Protein AF-0000000087409063 (afdb_homodimer)

Sequence (560 aa):
MRREALGTALALSGMVIYGLEPVVIKSNPTSPISFAALSALVASLVLWTAVGWGGGLDEIHENPAGIKPAFLVGFFGTALAYLAYSFGARMSTAINAALITRSEVLWSFLLAWLLLGERITKRLVVYSLVILVGLVLIMVPGHSVELRLGDLLLLLVPLFWQLGHVIAKRLPYSPQTIAALRNTFGFLLLLPLAAASGLEFSGFVIAEGLVIAAGQLVWYGSIKRINLSKATAIITPAPAVAIGVSVLLGETLTLYHVVGFALITAGTLGCSINCNKRNFMRREALGTALALSGMVIYGLEPVVIKSNPTSPISFAALSALVASLVLWTAVGWGGGLDEIHENPAGIKPAFLVGFFGTALAYLAYSFGARMSTAINAALITRSEVLWSFLLAWLLLGERITKRLVVYSLVILVGLVLIMVPGHSVELRLGDLLLLLVPLFWQLGHVIAKRLPYSPQTIAALRNTFGFLLLLPLAAASGLEFSGFVIAEGLVIAAGQLVWYGSIKRINLSKATAIITPAPAVAIGVSVLLGETLTLYHVVGFALITAGTLGCSINCNKRNF

Structure (mmCIF, N/CA/C/O backbone):
data_AF-0000000087409063-model_v1
#
loop_
_entity.id
_entity.type
_entity.pdbx_description
1 polymer 'DMT family transporter'
#
loop_
_atom_site.group_PDB
_atom_site.id
_atom_site.type_symbol
_atom_site.label_atom_id
_atom_site.label_alt_id
_atom_site.label_comp_id
_atom_site.label_asym_id
_atom_site.label_entity_id
_atom_site.label_seq_id
_atom_site.pdbx_PDB_ins_code
_atom_site.Cartn_x
_atom_site.Cartn_y
_atom_site.Cartn_z
_atom_site.occupancy
_atom_site.B_iso_or_equiv
_atom_site.auth_seq_id
_atom_site.auth_comp_id
_atom_site.auth_asym_id
_atom_site.auth_atom_id
_atom_site.pdbx_PDB_model_num
ATOM 1 N N . MET A 1 1 ? -5.094 25.812 26.234 1 58.19 1 MET A N 1
ATOM 2 C CA . MET A 1 1 ? -6.191 25.047 26.828 1 58.19 1 MET A CA 1
ATOM 3 C C . MET A 1 1 ? -7.379 24.969 25.875 1 58.19 1 MET A C 1
ATOM 5 O O . MET A 1 1 ? -7.895 23.891 25.609 1 58.19 1 MET A O 1
ATOM 9 N N . ARG A 1 2 ? -7.758 26.094 25.141 1 79.5 2 ARG A N 1
ATOM 10 C CA . ARG A 1 2 ? -8.922 26.172 24.266 1 79.5 2 ARG A CA 1
ATOM 11 C C . ARG A 1 2 ? -8.672 25.438 22.953 1 79.5 2 ARG A C 1
ATOM 13 O O . ARG A 1 2 ? -9.539 24.719 22.469 1 79.5 2 ARG A O 1
ATOM 20 N N . ARG A 1 3 ? -7.465 25.453 22.578 1 85.94 3 ARG A N 1
ATOM 21 C CA . ARG A 1 3 ? -7.102 24.797 21.328 1 85.94 3 ARG A CA 1
ATOM 22 C C . ARG A 1 3 ? -7.145 23.281 21.453 1 85.94 3 ARG A C 1
ATOM 24 O O . ARG A 1 3 ? -7.652 22.594 20.578 1 85.94 3 ARG A O 1
ATOM 31 N N . GLU A 1 4 ? -6.746 22.797 22.547 1 87.75 4 GLU A N 1
ATOM 32 C CA . GLU A 1 4 ? -6.75 21.359 22.797 1 87.75 4 GLU A CA 1
ATOM 33 C C . GLU A 1 4 ? -8.172 20.828 22.969 1 87.75 4 GLU A C 1
ATOM 35 O O . GLU A 1 4 ? -8.492 19.75 22.484 1 87.75 4 GLU A O 1
ATOM 40 N N . ALA A 1 5 ? -8.953 21.656 23.641 1 90.19 5 ALA A N 1
ATOM 41 C CA . ALA A 1 5 ? -10.344 21.266 23.859 1 90.19 5 ALA A CA 1
ATOM 42 C C . ALA A 1 5 ? -11.102 21.203 22.531 1 90.19 5 ALA A C 1
ATOM 44 O O . ALA A 1 5 ? -11.891 20.281 22.312 1 90.19 5 ALA A O 1
ATOM 45 N N . LEU A 1 6 ? -10.859 22.125 21.719 1 91.81 6 LEU A N 1
ATOM 46 C CA . LEU A 1 6 ? -11.516 22.141 20.422 1 91.81 6 LEU A CA 1
ATOM 47 C C . LEU A 1 6 ? -11.031 20.984 19.547 1 91.81 6 LEU A C 1
ATOM 49 O O . LEU A 1 6 ? -11.828 20.359 18.859 1 91.81 6 LEU A O 1
ATOM 53 N N . GLY A 1 7 ? -9.805 20.719 19.609 1 91.31 7 GLY A N 1
ATOM 54 C CA . GLY A 1 7 ? -9.273 19.562 18.875 1 91.31 7 GLY A CA 1
ATOM 55 C C . GLY A 1 7 ? -9.875 18.25 19.328 1 91.31 7 GLY A C 1
ATOM 56 O O . GLY A 1 7 ? -10.219 17.406 18.5 1 91.31 7 GLY A O 1
ATOM 57 N N . THR A 1 8 ? -10.07 18.188 20.594 1 88.88 8 THR A N 1
ATOM 58 C CA . THR A 1 8 ? -10.656 16.984 21.172 1 88.88 8 THR A CA 1
ATOM 59 C C . THR A 1 8 ? -12.133 16.859 20.781 1 88.88 8 THR A C 1
ATOM 61 O O . THR A 1 8 ? -12.602 15.773 20.438 1 88.88 8 THR A O 1
ATOM 64 N N . ALA A 1 9 ? -12.828 17.969 20.812 1 91.81 9 ALA A N 1
ATOM 65 C CA . ALA A 1 9 ? -14.242 17.984 20.453 1 91.81 9 ALA A CA 1
ATOM 66 C C . ALA A 1 9 ? -14.438 17.594 18.984 1 91.81 9 ALA A C 1
ATOM 68 O O . ALA A 1 9 ? -15.375 16.875 18.641 1 91.81 9 ALA A O 1
ATOM 69 N N . LEU A 1 10 ? -13.617 18.062 18.188 1 92.69 10 LEU A N 1
ATOM 70 C CA . LEU A 1 10 ? -13.672 17.75 16.766 1 92.69 10 LEU A CA 1
ATOM 71 C C . LEU A 1 10 ? -13.383 16.266 16.516 1 92.69 10 LEU A C 1
ATOM 73 O O . LEU A 1 10 ? -14.07 15.617 15.727 1 92.69 10 LEU A O 1
ATOM 77 N N . ALA A 1 11 ? -12.438 15.742 17.234 1 88.69 11 ALA A N 1
ATOM 78 C CA . ALA A 1 11 ? -12.141 14.312 17.125 1 88.69 11 ALA A CA 1
ATOM 79 C C . ALA A 1 11 ? -13.336 13.469 17.562 1 88.69 11 ALA A C 1
ATOM 81 O O . ALA A 1 11 ? -13.672 12.477 16.906 1 88.69 11 ALA A O 1
ATOM 82 N N . LEU A 1 12 ? -14.016 13.906 18.578 1 88.44 12 LEU A N 1
ATOM 83 C CA . LEU A 1 12 ? -15.18 13.188 19.078 1 88.44 12 LEU A CA 1
ATOM 84 C C . LEU A 1 12 ? -16.328 13.234 18.062 1 88.44 12 LEU A C 1
ATOM 86 O O . LEU A 1 12 ? -17.031 12.242 17.875 1 88.44 12 LEU A O 1
ATOM 90 N N . SER A 1 13 ? -16.516 14.352 17.484 1 90.88 13 SER A N 1
ATOM 91 C CA . SER A 1 13 ? -17.531 14.461 16.453 1 90.88 13 SER A CA 1
ATOM 92 C C . SER A 1 13 ? -17.219 13.562 15.266 1 90.88 13 SER A C 1
ATOM 94 O O . SER A 1 13 ? -18.125 13.023 14.625 1 90.88 13 SER A O 1
ATOM 96 N N . GLY A 1 14 ? -15.969 13.43 14.961 1 90.56 14 GLY A N 1
ATOM 97 C CA . GLY A 1 14 ? -15.516 12.555 13.883 1 90.56 14 GLY A CA 1
ATOM 98 C C . GLY A 1 14 ? -15.82 11.094 14.141 1 90.56 14 GLY A C 1
ATOM 99 O O . GLY A 1 14 ? -16 10.32 13.195 1 90.56 14 GLY A O 1
ATOM 100 N N . MET A 1 15 ? -15.969 10.781 15.406 1 86.81 15 MET A N 1
ATOM 101 C CA . MET A 1 15 ? -16.234 9.398 15.781 1 86.81 15 MET A CA 1
ATOM 102 C C . MET A 1 15 ? -17.562 8.922 15.203 1 86.81 15 MET A C 1
ATOM 104 O O . MET A 1 15 ? -17.656 7.809 14.68 1 86.81 15 MET A O 1
ATOM 108 N N . VAL A 1 16 ? -18.547 9.734 15.211 1 87.31 16 VAL A N 1
ATOM 109 C CA . VAL A 1 16 ? -19.859 9.367 14.719 1 87.31 16 VAL A CA 1
ATOM 110 C C . VAL A 1 16 ? -19.859 9.328 13.195 1 87.31 16 VAL A C 1
ATOM 112 O O . VAL A 1 16 ? -20.391 8.391 12.586 1 87.31 16 VAL A O 1
ATOM 115 N N . ILE A 1 17 ? -19.25 10.336 12.609 1 92.19 17 ILE A N 1
ATOM 116 C CA . ILE A 1 17 ? -19.219 10.438 11.156 1 92.19 17 ILE A CA 1
ATOM 117 C C . ILE A 1 17 ? -18.453 9.258 10.57 1 92.19 17 ILE A C 1
ATOM 119 O O . ILE A 1 17 ? -18.953 8.562 9.68 1 92.19 17 ILE A O 1
ATOM 123 N N . TYR A 1 18 ? -17.344 8.938 11.18 1 91.12 18 TYR A N 1
ATOM 124 C CA . TYR A 1 18 ? -16.484 7.875 10.656 1 91.12 18 TYR A CA 1
ATOM 125 C C . TYR A 1 18 ? -17.031 6.504 11.047 1 91.12 18 TYR A C 1
ATOM 127 O O . TYR A 1 18 ? -16.688 5.496 10.422 1 91.12 18 TYR A O 1
ATOM 135 N N . GLY A 1 19 ? -17.828 6.492 12.062 1 91.81 19 GLY A N 1
ATOM 136 C CA . GLY A 1 19 ? -18.5 5.246 12.406 1 91.81 19 GLY A CA 1
ATOM 137 C C . GLY A 1 19 ? -19.484 4.781 11.344 1 91.81 19 GLY A C 1
ATOM 138 O O . GLY A 1 19 ? -19.719 3.584 11.195 1 91.81 19 GLY A O 1
ATOM 139 N N . LEU A 1 20 ? -20.016 5.703 10.578 1 93.19 20 LEU A N 1
ATOM 140 C CA . LEU A 1 20 ? -21.016 5.398 9.547 1 93.19 20 LEU A CA 1
ATOM 141 C C . LEU A 1 20 ? -20.328 4.961 8.25 1 93.19 20 LEU A C 1
ATOM 143 O O . LEU A 1 20 ? -20.953 4.305 7.414 1 93.19 20 LEU A O 1
ATOM 147 N N . GLU A 1 21 ? -19.109 5.285 8.156 1 94.88 21 GLU A N 1
ATOM 148 C CA . GLU A 1 21 ? -18.406 5.164 6.887 1 94.88 21 GLU A CA 1
ATOM 149 C C . GLU A 1 21 ? -18.344 3.709 6.434 1 94.88 21 GLU A C 1
ATOM 151 O O . GLU A 1 21 ? -18.641 3.396 5.281 1 94.88 21 GLU A O 1
ATOM 156 N N . PRO A 1 22 ? -18.031 2.746 7.32 1 95.69 22 PRO A N 1
ATOM 157 C CA . PRO A 1 22 ? -17.953 1.356 6.859 1 95.69 22 PRO A CA 1
ATOM 158 C C . PRO A 1 22 ? -19.312 0.825 6.375 1 95.69 22 PRO A C 1
ATOM 160 O O . PRO A 1 22 ? -19.359 -0.002 5.461 1 95.69 22 PRO A O 1
ATOM 163 N N . VAL A 1 23 ? -20.328 1.291 6.941 1 95.62 23 VAL A N 1
ATOM 164 C CA . VAL A 1 23 ? -21.672 0.849 6.559 1 95.62 23 VAL A CA 1
ATOM 165 C C . VAL A 1 23 ? -22.016 1.396 5.176 1 95.62 23 VAL A C 1
ATOM 167 O O . VAL A 1 23 ? -22.547 0.669 4.332 1 95.62 23 VAL A O 1
ATOM 170 N N . VAL A 1 24 ? -21.734 2.652 4.98 1 96.38 24 VAL A N 1
ATOM 171 C CA . VAL A 1 24 ? -22.016 3.283 3.695 1 96.38 24 V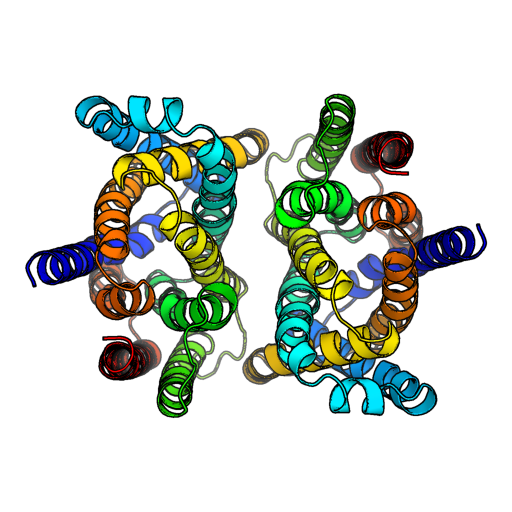AL A CA 1
ATOM 172 C C . VAL A 1 24 ? -21.203 2.598 2.596 1 96.38 24 VAL A C 1
ATOM 174 O O . VAL A 1 24 ? -21.75 2.244 1.547 1 96.38 24 VAL A O 1
ATOM 177 N N . ILE A 1 25 ? -19.953 2.385 2.852 1 96.19 25 ILE A N 1
ATOM 178 C CA . ILE A 1 25 ? -19.047 1.814 1.854 1 96.19 25 ILE A CA 1
ATOM 179 C C . ILE A 1 25 ? -19.484 0.382 1.537 1 96.19 25 ILE A C 1
ATOM 181 O O . ILE A 1 25 ? -19.562 -0.005 0.369 1 96.19 25 ILE A O 1
ATOM 185 N N . LYS A 1 26 ? -19.797 -0.387 2.541 1 95.25 26 LYS A N 1
ATOM 186 C CA . LYS A 1 26 ? -20.219 -1.773 2.357 1 95.25 26 LYS A CA 1
ATOM 187 C C . LYS A 1 26 ? -21.547 -1.852 1.596 1 95.25 26 LYS A C 1
ATOM 189 O O . LYS A 1 26 ? -21.766 -2.795 0.835 1 95.25 26 LYS A O 1
ATOM 194 N N . SER A 1 27 ? -22.391 -0.928 1.712 1 94.94 27 SER A N 1
ATOM 195 C CA . SER A 1 27 ? -23.75 -0.96 1.149 1 94.94 27 SER A CA 1
ATOM 196 C C . SER A 1 27 ? -23.734 -0.613 -0.335 1 94.94 27 SER A C 1
ATOM 198 O O . SER A 1 27 ? -24.734 -0.807 -1.032 1 94.94 27 SER A O 1
ATOM 200 N N . ASN A 1 28 ? -22.578 -0.113 -0.814 1 95.25 28 ASN A N 1
ATOM 201 C CA . ASN A 1 28 ? -22.5 0.273 -2.219 1 95.25 28 ASN A CA 1
ATOM 202 C C . ASN A 1 28 ? -22.547 -0.944 -3.139 1 95.25 28 ASN A C 1
ATOM 204 O O . ASN A 1 28 ? -21.703 -1.837 -3.041 1 95.25 28 ASN A O 1
ATOM 208 N N . PRO A 1 29 ? -23.469 -0.949 -4.055 1 94 29 PRO A N 1
ATOM 209 C CA . PRO A 1 29 ? -23.594 -2.111 -4.938 1 94 29 PRO A CA 1
ATOM 210 C C . PRO A 1 29 ? -22.766 -1.983 -6.215 1 94 29 PRO A C 1
ATOM 212 O O . PRO A 1 29 ? -22.672 -2.941 -6.984 1 94 29 PRO A O 1
ATOM 215 N N . THR A 1 30 ? -22.203 -0.839 -6.438 1 93.75 30 THR A N 1
ATOM 216 C CA . THR A 1 30 ? -21.547 -0.584 -7.715 1 93.75 30 THR A CA 1
ATOM 217 C C . THR A 1 30 ? -20.047 -0.88 -7.625 1 93.75 30 THR A C 1
ATOM 219 O O . THR A 1 30 ? -19.562 -1.329 -6.586 1 93.75 30 THR A O 1
ATOM 222 N N . SER A 1 31 ? -19.312 -0.651 -8.711 1 93.06 31 SER A N 1
ATOM 223 C CA . SER A 1 31 ? -17.875 -0.895 -8.805 1 93.06 31 SER A CA 1
ATOM 224 C C . SER A 1 31 ? -17.109 -0.148 -7.711 1 93.06 31 SER A C 1
ATOM 226 O O . SER A 1 31 ? -17.328 1.049 -7.504 1 93.06 31 SER A O 1
ATOM 228 N N . PRO A 1 32 ? -16.266 -0.886 -7.016 1 94.69 32 PRO A N 1
ATOM 229 C CA . PRO A 1 32 ? -15.453 -0.231 -5.98 1 94.69 32 PRO A CA 1
ATOM 230 C C . PRO A 1 32 ? -14.617 0.923 -6.527 1 94.69 32 PRO A C 1
ATOM 232 O O . PRO A 1 32 ? -14.445 1.942 -5.855 1 94.69 32 PRO A O 1
ATOM 235 N N . ILE A 1 33 ? -14.148 0.792 -7.742 1 94.12 33 ILE A N 1
ATOM 236 C CA . ILE A 1 33 ? -13.312 1.823 -8.344 1 94.12 33 ILE A CA 1
ATOM 237 C C . ILE A 1 33 ? -14.148 3.066 -8.633 1 94.12 33 ILE A C 1
ATOM 239 O O . ILE A 1 33 ? -13.758 4.184 -8.281 1 94.12 33 ILE A O 1
ATOM 243 N N . SER A 1 34 ? -15.289 2.828 -9.234 1 95.12 34 SER A N 1
ATOM 244 C CA . SER A 1 34 ? -16.203 3.934 -9.516 1 95.12 34 SER A CA 1
ATOM 245 C C . SER A 1 34 ? -16.656 4.621 -8.234 1 95.12 34 SER A C 1
ATOM 247 O O . SER A 1 34 ? -16.734 5.852 -8.18 1 95.12 34 SER A O 1
ATOM 249 N N . PHE A 1 35 ? -16.984 3.834 -7.316 1 96.88 35 PHE A N 1
ATOM 250 C CA . PHE A 1 35 ? -17.453 4.348 -6.035 1 96.88 35 PHE A CA 1
ATOM 251 C C . PHE A 1 35 ? -16.391 5.238 -5.391 1 96.88 35 PHE A C 1
ATOM 253 O O . PHE A 1 35 ? -16.703 6.34 -4.926 1 96.88 35 PHE A O 1
ATOM 260 N N . ALA A 1 36 ? -15.148 4.781 -5.352 1 97.31 36 ALA A N 1
ATOM 261 C CA . ALA A 1 36 ? -14.055 5.543 -4.746 1 97.31 36 ALA A CA 1
ATOM 262 C C . ALA A 1 36 ? -13.828 6.855 -5.496 1 97.31 36 ALA A C 1
ATOM 264 O O . ALA A 1 36 ? -13.711 7.914 -4.879 1 97.31 36 ALA A O 1
ATOM 265 N N . ALA A 1 37 ? -13.812 6.801 -6.777 1 97.75 37 ALA A N 1
ATOM 266 C CA . ALA A 1 37 ? -13.555 7.977 -7.602 1 97.75 37 ALA A CA 1
ATOM 267 C C . ALA A 1 37 ? -14.68 9 -7.465 1 97.75 37 ALA A C 1
ATOM 269 O O . ALA A 1 37 ? -14.422 10.18 -7.215 1 97.75 37 ALA A O 1
ATOM 270 N N . LEU A 1 38 ? -15.852 8.523 -7.574 1 98.31 38 LEU A N 1
ATOM 271 C CA . LEU A 1 38 ? -16.984 9.438 -7.582 1 98.31 38 LEU A CA 1
ATOM 272 C C . LEU A 1 38 ? -17.25 10 -6.191 1 98.31 38 LEU A C 1
ATOM 274 O O . LEU A 1 38 ? -17.672 11.148 -6.051 1 98.31 38 LEU A O 1
ATOM 278 N N . SER A 1 39 ? -17.062 9.242 -5.16 1 98.62 39 SER A N 1
ATOM 279 C CA . SER A 1 39 ? -17.188 9.766 -3.803 1 98.62 39 SER A CA 1
ATOM 280 C C . SER A 1 39 ? -16.156 10.867 -3.547 1 98.62 39 SER A C 1
ATOM 282 O O . SER A 1 39 ? -16.453 11.867 -2.893 1 98.62 39 SER A O 1
ATOM 284 N N . ALA A 1 40 ? -14.977 10.609 -4.051 1 98.62 40 ALA A N 1
ATOM 285 C CA . ALA A 1 40 ? -13.93 11.617 -3.92 1 98.62 40 ALA A CA 1
ATOM 286 C C . ALA A 1 40 ? -14.305 12.898 -4.66 1 98.62 40 ALA A C 1
ATOM 288 O O . ALA A 1 40 ? -14.016 14.008 -4.188 1 98.62 40 ALA A O 1
ATOM 289 N N . LEU A 1 41 ? -14.891 12.727 -5.762 1 98.56 41 LEU A N 1
ATOM 290 C CA . LEU A 1 41 ? -15.359 13.891 -6.516 1 98.56 41 LEU A CA 1
ATOM 291 C C . LEU A 1 41 ? -16.391 14.672 -5.719 1 98.56 41 LEU A C 1
ATOM 293 O O . LEU A 1 41 ? -16.312 15.898 -5.613 1 98.56 41 LEU A O 1
ATOM 297 N N . VAL A 1 42 ? -17.375 13.969 -5.215 1 98.56 42 VAL A N 1
ATOM 298 C CA . VAL A 1 42 ? -18.422 14.609 -4.43 1 98.56 42 VAL A CA 1
ATOM 299 C C . VAL A 1 42 ? -17.812 15.328 -3.232 1 98.56 42 VAL A C 1
ATOM 301 O O . VAL A 1 42 ? -18.125 16.484 -2.961 1 98.56 42 VAL A O 1
ATOM 304 N N . ALA A 1 43 ? -16.938 14.641 -2.529 1 98.62 43 ALA A N 1
ATOM 305 C CA . ALA A 1 43 ? -16.266 15.258 -1.389 1 98.62 43 ALA A CA 1
ATOM 306 C C . ALA A 1 43 ? -15.492 16.516 -1.812 1 98.62 43 ALA A C 1
ATOM 308 O O . ALA A 1 43 ? -15.57 17.547 -1.146 1 98.62 43 ALA A O 1
ATOM 309 N N . SER A 1 44 ? -14.758 16.375 -2.895 1 98.56 44 SER A N 1
ATOM 310 C CA . SER A 1 44 ? -13.977 17.5 -3.41 1 98.56 44 SER A CA 1
ATOM 311 C C . SER A 1 44 ? -14.867 18.703 -3.707 1 98.56 44 SER A C 1
ATOM 313 O O . SER A 1 44 ? -14.555 19.828 -3.312 1 98.56 44 SER A O 1
ATOM 315 N N . LEU A 1 45 ? -15.953 18.484 -4.363 1 98.06 45 LEU A N 1
ATOM 316 C CA . LEU A 1 45 ? -16.859 19.578 -4.723 1 98.06 45 LEU A CA 1
ATOM 317 C C . LEU A 1 45 ? -17.422 20.25 -3.475 1 98.06 45 LEU A C 1
ATOM 319 O O . LEU A 1 45 ? -17.453 21.484 -3.4 1 98.06 45 LEU A O 1
ATOM 323 N N . VAL A 1 46 ? -17.828 19.516 -2.516 1 97.88 46 VAL A N 1
ATOM 324 C CA . VAL A 1 46 ? -18.359 20.047 -1.27 1 97.88 46 VAL A CA 1
ATOM 325 C C . VAL A 1 46 ? -17.281 20.859 -0.552 1 97.88 46 VAL A C 1
ATOM 327 O O . VAL A 1 46 ? -17.531 21.969 -0.08 1 97.88 46 VAL A O 1
ATOM 330 N N . LEU A 1 47 ? -16.109 20.359 -0.505 1 98 47 LEU A N 1
ATOM 331 C CA . LEU A 1 47 ? -15.023 20.969 0.261 1 98 47 LEU A CA 1
ATOM 332 C C . LEU A 1 47 ? -14.516 22.234 -0.426 1 98 47 LEU A C 1
ATOM 334 O O . LEU A 1 47 ? -14.078 23.172 0.24 1 98 47 LEU A O 1
ATOM 338 N N . TRP A 1 48 ? -14.555 22.219 -1.767 1 97.25 48 TRP A N 1
ATOM 339 C CA . TRP A 1 48 ? -14.133 23.422 -2.469 1 97.25 48 TRP A CA 1
ATOM 340 C C . TRP A 1 48 ? -15.102 24.562 -2.215 1 97.25 48 TRP A C 1
ATOM 342 O O . TRP A 1 48 ? -14.719 25.734 -2.26 1 97.25 48 TRP A O 1
ATOM 352 N N . THR A 1 49 ? -16.344 24.266 -1.944 1 95.56 49 THR A N 1
ATOM 353 C CA . THR A 1 49 ? -17.266 25.312 -1.508 1 95.56 49 THR A CA 1
ATOM 354 C C . THR A 1 49 ? -16.828 25.906 -0.171 1 95.56 49 THR A C 1
ATOM 356 O O . THR A 1 49 ? -16.875 27.125 0.028 1 95.56 49 THR A O 1
ATOM 359 N N . ALA A 1 50 ? -16.359 25.062 0.676 1 93.5 50 ALA A N 1
ATOM 360 C CA . ALA A 1 50 ? -15.867 25.516 1.972 1 93.5 50 ALA A CA 1
ATOM 361 C C . ALA A 1 50 ? -14.594 26.344 1.81 1 93.5 50 ALA A C 1
ATOM 363 O O . ALA A 1 50 ? -14.375 27.312 2.541 1 93.5 50 ALA A O 1
ATOM 364 N N . VAL A 1 51 ? -13.734 25.953 0.898 1 95.06 51 VAL A N 1
ATOM 365 C CA . VAL A 1 51 ? -12.5 26.672 0.623 1 95.06 51 VAL A CA 1
ATOM 366 C C . VAL A 1 51 ? -12.82 28.078 0.106 1 95.06 51 VAL A C 1
ATOM 368 O O . VAL A 1 51 ? -12.156 29.047 0.48 1 95.06 51 VAL A O 1
ATOM 371 N N . GLY A 1 52 ? -13.742 28.172 -0.813 1 91.12 52 GLY A N 1
ATOM 372 C CA . GLY A 1 52 ? -14.141 29.453 -1.361 1 91.12 52 GLY A CA 1
ATOM 373 C C . GLY A 1 52 ? -14.625 30.438 -0.304 1 91.12 52 GLY A C 1
ATOM 374 O O . GLY A 1 52 ? -14.336 31.625 -0.376 1 91.12 52 GLY A O 1
ATOM 375 N N . TRP A 1 53 ? -15.281 29.938 0.679 1 87.75 53 TRP A N 1
ATOM 376 C CA . TRP A 1 53 ? -15.828 30.781 1.734 1 87.75 53 TRP A CA 1
ATOM 377 C C . TRP A 1 53 ? -14.758 31.141 2.756 1 87.75 53 TRP A C 1
ATOM 379 O O . TRP A 1 53 ? -14.867 32.188 3.434 1 87.75 53 TRP A O 1
ATOM 389 N N . GLY A 1 54 ? -13.656 30.391 2.838 1 84.88 54 GLY A N 1
ATOM 390 C CA . GLY A 1 54 ? -12.68 30.562 3.902 1 84.88 54 GLY A CA 1
ATOM 391 C C . GLY A 1 54 ? -11.367 31.141 3.42 1 84.88 54 GLY A C 1
ATOM 392 O O . GLY A 1 54 ? -10.406 31.234 4.184 1 84.88 54 GLY A O 1
ATOM 393 N N . GLY A 1 55 ? -11.242 31.484 2.146 1 81.56 55 GLY A N 1
ATOM 394 C CA . GLY A 1 55 ? -10.023 32.094 1.633 1 81.56 55 GLY A CA 1
ATOM 395 C C . GLY A 1 55 ? -8.945 31.062 1.309 1 81.56 55 GLY A C 1
ATOM 396 O O . GLY A 1 55 ? -7.762 31.406 1.251 1 81.56 55 GLY A O 1
ATOM 397 N N . GLY A 1 56 ? -9.344 29.859 1.225 1 84.81 56 GLY A N 1
ATOM 398 C CA . GLY A 1 56 ? -8.383 28.781 0.996 1 84.81 56 GLY A CA 1
ATOM 399 C C . GLY A 1 56 ? -7.633 28.922 -0.317 1 84.81 56 GLY A C 1
ATOM 400 O O . GLY A 1 56 ? -6.496 28.469 -0.443 1 84.81 56 GLY A O 1
ATOM 401 N N . LEU A 1 57 ? -8.18 29.609 -1.3 1 88.81 57 LEU A N 1
ATOM 402 C CA . LEU A 1 57 ? -7.531 29.828 -2.59 1 88.81 57 LEU A CA 1
ATOM 403 C C . LEU A 1 57 ? -6.289 30.688 -2.438 1 88.81 57 LEU A C 1
ATOM 405 O O . LEU A 1 57 ? -5.289 30.484 -3.123 1 88.81 57 LEU A O 1
ATOM 409 N N . ASP A 1 58 ? -6.34 31.578 -1.535 1 92.44 58 ASP A N 1
ATOM 410 C CA . ASP A 1 58 ? -5.199 32.438 -1.257 1 92.44 58 ASP A CA 1
ATOM 411 C C . ASP A 1 58 ? -4.047 31.656 -0.634 1 92.44 58 ASP A C 1
ATOM 413 O O . ASP A 1 58 ? -2.879 31.922 -0.91 1 92.44 58 ASP A O 1
ATOM 417 N N . GLU A 1 59 ? -4.445 30.672 0.157 1 94.12 59 GLU A N 1
ATOM 418 C CA . GLU A 1 59 ? -3.42 29.859 0.792 1 94.12 59 GLU A CA 1
ATOM 419 C C . GLU A 1 59 ? -2.572 29.125 -0.249 1 94.12 59 GLU A C 1
ATOM 421 O O . GLU A 1 59 ? -1.348 29.062 -0.121 1 94.12 59 GLU A O 1
ATOM 426 N N . ILE A 1 60 ? -3.217 28.656 -1.251 1 93.88 60 ILE A N 1
ATOM 427 C CA . ILE A 1 60 ? -2.547 27.891 -2.297 1 93.88 60 ILE A CA 1
ATOM 428 C C . ILE A 1 60 ? -1.646 28.812 -3.115 1 93.88 60 ILE A C 1
ATOM 430 O O . ILE A 1 60 ? -0.514 28.453 -3.443 1 93.88 60 ILE A O 1
ATOM 434 N N . HIS A 1 61 ? -2.137 29.969 -3.408 1 94.31 61 HIS A N 1
ATOM 435 C CA . HIS A 1 61 ? -1.377 30.938 -4.18 1 94.31 61 HIS A CA 1
ATOM 436 C C . HIS A 1 61 ? -0.147 31.422 -3.41 1 94.31 61 HIS A C 1
ATOM 438 O O . HIS A 1 61 ? 0.913 31.625 -4 1 94.31 61 HIS A O 1
ATOM 444 N N . GLU A 1 62 ? -0.31 31.609 -2.137 1 95.19 62 GLU A N 1
ATOM 445 C CA . GLU A 1 62 ? 0.759 32.125 -1.289 1 95.19 62 GLU A CA 1
ATOM 446 C C . GLU A 1 62 ? 1.803 31.062 -0.995 1 95.19 62 GLU A C 1
ATOM 448 O O . GLU A 1 62 ? 2.969 31.375 -0.745 1 95.19 62 GLU A O 1
ATOM 453 N N . ASN A 1 63 ? 1.377 29.828 -0.986 1 96 63 ASN A N 1
ATOM 454 C CA . ASN A 1 63 ? 2.281 28.719 -0.677 1 96 63 ASN A CA 1
ATOM 455 C C . ASN A 1 63 ? 2.164 27.594 -1.701 1 96 63 ASN A C 1
ATOM 457 O O . ASN A 1 63 ? 1.832 26.469 -1.351 1 96 63 ASN A O 1
ATOM 461 N N . PRO A 1 64 ? 2.553 27.844 -2.918 1 93.69 64 PRO A N 1
ATOM 462 C CA . PRO A 1 64 ? 2.375 26.859 -3.979 1 93.69 64 PRO A CA 1
ATOM 463 C C . PRO A 1 64 ? 3.23 25.609 -3.77 1 93.69 64 PRO A C 1
ATOM 465 O O . PRO A 1 64 ? 2.947 24.562 -4.348 1 93.69 64 PRO A O 1
ATOM 468 N N . ALA A 1 65 ? 4.242 25.719 -2.891 1 90.44 65 ALA A N 1
ATOM 469 C CA . ALA A 1 65 ? 5.117 24.578 -2.625 1 90.44 65 ALA A CA 1
ATOM 470 C C . ALA A 1 65 ? 4.359 23.469 -1.907 1 90.44 65 ALA A C 1
ATOM 472 O O . ALA A 1 65 ? 4.785 22.312 -1.918 1 90.44 65 ALA A O 1
ATOM 473 N N . GLY A 1 66 ? 3.199 23.797 -1.311 1 93.25 66 GLY A N 1
ATOM 474 C CA . GLY A 1 66 ? 2.4 22.828 -0.579 1 93.25 66 GLY A CA 1
ATOM 475 C C . GLY A 1 66 ? 1.614 21.891 -1.484 1 93.25 66 GLY A C 1
ATOM 476 O O . GLY A 1 66 ? 1.108 20.859 -1.035 1 93.25 66 GLY A O 1
ATOM 477 N N . ILE A 1 67 ? 1.61 22.156 -2.764 1 92.5 67 ILE A N 1
ATOM 478 C CA . ILE A 1 67 ? 0.771 21.406 -3.689 1 92.5 67 ILE A CA 1
ATOM 479 C C . ILE A 1 67 ? 1.334 20 -3.869 1 92.5 67 ILE A C 1
ATOM 481 O O . ILE A 1 67 ? 0.579 19.031 -3.939 1 92.5 67 ILE A O 1
ATOM 485 N N . LYS A 1 68 ? 2.631 19.906 -3.867 1 87.94 68 LYS A N 1
ATOM 486 C CA . LYS A 1 68 ? 3.25 18.609 -4.07 1 87.94 68 LYS A CA 1
ATOM 487 C C . LYS A 1 68 ? 2.965 17.672 -2.898 1 87.94 68 LYS A C 1
ATOM 489 O O . LYS A 1 68 ? 2.477 16.562 -3.088 1 87.94 68 LYS A O 1
ATOM 494 N N . PRO A 1 69 ? 3.213 18.156 -1.696 1 90.88 69 PRO A N 1
ATOM 495 C CA . PRO A 1 69 ? 2.828 17.297 -0.576 1 90.88 69 PRO A CA 1
ATOM 496 C C . PRO A 1 69 ? 1.323 17.047 -0.511 1 90.88 69 PRO A C 1
ATOM 498 O O . PRO A 1 69 ? 0.887 15.977 -0.074 1 90.88 69 PRO A O 1
ATOM 501 N N . ALA A 1 70 ? 0.569 17.984 -0.951 1 95.25 70 ALA A N 1
ATOM 502 C CA . ALA A 1 70 ? -0.879 17.812 -0.979 1 95.25 70 ALA A CA 1
ATOM 503 C C . ALA A 1 70 ? -1.271 16.703 -1.958 1 95.25 70 ALA A C 1
ATOM 505 O O . ALA A 1 70 ? -2.221 15.953 -1.713 1 95.25 70 ALA A O 1
ATOM 506 N N . PHE A 1 71 ? -0.583 16.609 -3.049 1 93.19 71 PHE A N 1
ATOM 507 C CA . PHE A 1 71 ? -0.784 15.516 -4 1 93.19 71 PHE A CA 1
ATOM 508 C C . PHE A 1 71 ? -0.551 14.164 -3.338 1 93.19 71 PHE A C 1
ATOM 510 O O . PHE A 1 71 ? -1.324 13.227 -3.543 1 93.19 71 PHE A O 1
ATOM 517 N N . LEU A 1 72 ? 0.477 14.102 -2.516 1 91.62 72 LEU A N 1
ATOM 518 C CA . LEU A 1 72 ? 0.792 12.859 -1.822 1 91.62 72 LEU A CA 1
ATOM 519 C C . LEU A 1 72 ? -0.286 12.516 -0.799 1 91.62 72 LEU A C 1
ATOM 521 O O . LEU A 1 72 ? -0.578 11.344 -0.566 1 91.62 72 LEU A O 1
ATOM 525 N N . VAL A 1 73 ? -0.846 13.555 -0.207 1 95.44 73 VAL A N 1
ATOM 526 C CA . VAL A 1 73 ? -1.957 13.328 0.711 1 95.44 73 VAL A CA 1
ATOM 527 C C . VAL A 1 73 ? -3.123 12.688 -0.038 1 95.44 73 VAL A C 1
ATOM 529 O O . VAL A 1 73 ? -3.758 11.758 0.467 1 95.44 73 VAL A O 1
ATOM 532 N N . GLY A 1 74 ? -3.385 13.211 -1.236 1 97.44 74 GLY A N 1
ATOM 533 C CA . GLY A 1 74 ? -4.445 12.641 -2.055 1 97.44 74 GLY A CA 1
ATOM 534 C C . GLY A 1 74 ? -4.121 11.25 -2.566 1 97.44 74 GLY A C 1
ATOM 535 O O . GLY A 1 74 ? -5 10.391 -2.633 1 97.44 74 GLY A O 1
ATOM 536 N N . PHE A 1 75 ? -2.924 11.031 -2.912 1 94.81 75 PHE A N 1
ATOM 537 C CA . PHE A 1 75 ? -2.479 9.742 -3.432 1 94.81 75 PHE A CA 1
ATOM 538 C C . PHE A 1 75 ? -2.639 8.648 -2.383 1 94.81 75 PHE A C 1
ATOM 540 O O . PHE A 1 75 ? -3.256 7.617 -2.646 1 94.81 75 PHE A O 1
ATOM 547 N N . PHE A 1 76 ? -2.121 8.891 -1.162 1 94.75 76 PHE A N 1
ATOM 548 C CA . PHE A 1 76 ? -2.197 7.891 -0.1 1 94.75 76 PHE A CA 1
ATOM 549 C C . PHE A 1 76 ? -3.572 7.906 0.557 1 94.75 76 PHE A C 1
ATOM 551 O O . PHE A 1 76 ? -4.246 6.875 0.621 1 94.75 76 PHE A O 1
ATOM 558 N N . GLY A 1 77 ? -4.023 9.086 0.902 1 96.81 77 GLY A N 1
ATOM 559 C CA . GLY A 1 77 ? -5.168 9.227 1.788 1 96.81 77 GLY A CA 1
ATOM 560 C C . GLY A 1 77 ? -6.496 9.031 1.082 1 96.81 77 GLY A C 1
ATOM 561 O O . GLY A 1 77 ? -7.512 8.75 1.725 1 96.81 77 GLY A O 1
ATOM 562 N N . THR A 1 78 ? -6.484 9.242 -0.178 1 98 78 THR A N 1
ATOM 563 C CA . THR A 1 78 ? -7.746 9.078 -0.898 1 98 78 THR A CA 1
ATOM 564 C C . THR A 1 78 ? -7.625 7.992 -1.963 1 98 78 THR A C 1
ATOM 566 O O . THR A 1 78 ? -8.203 6.914 -1.825 1 98 78 THR A O 1
ATOM 569 N N . ALA A 1 79 ? -6.746 8.141 -2.875 1 96.69 79 ALA A N 1
ATOM 570 C CA . ALA A 1 79 ? -6.695 7.203 -3.992 1 96.69 79 ALA A CA 1
ATOM 571 C C . ALA A 1 79 ? -6.441 5.777 -3.502 1 96.69 79 ALA A C 1
ATOM 573 O O . ALA A 1 79 ? -7.277 4.891 -3.693 1 96.69 79 ALA A O 1
ATOM 574 N N . LEU A 1 80 ? -5.371 5.555 -2.83 1 96.25 80 LEU A N 1
ATOM 575 C CA . LEU A 1 80 ? -5.027 4.207 -2.385 1 96.25 80 LEU A CA 1
ATOM 576 C C . LEU A 1 80 ? -5.938 3.766 -1.244 1 96.25 80 LEU A C 1
ATOM 578 O O . LEU A 1 80 ? -6.406 2.625 -1.225 1 96.25 80 LEU A O 1
ATOM 582 N N . ALA A 1 81 ? -6.199 4.629 -0.34 1 97.38 81 ALA A N 1
ATOM 583 C CA . ALA A 1 81 ? -6.977 4.27 0.844 1 97.38 81 ALA A CA 1
ATOM 584 C C . ALA A 1 81 ? -8.398 3.869 0.465 1 97.38 81 ALA A C 1
ATOM 586 O O . ALA A 1 81 ? -8.891 2.824 0.895 1 97.38 81 ALA A O 1
ATOM 587 N N . TYR A 1 82 ? -9 4.66 -0.356 1 96.56 82 TYR A N 1
ATOM 588 C CA . TYR A 1 82 ? -10.414 4.387 -0.614 1 96.56 82 TYR A CA 1
ATOM 589 C C . TYR A 1 82 ? -10.57 3.281 -1.652 1 96.56 82 TYR A C 1
ATOM 591 O O . TYR A 1 82 ? -11.594 2.596 -1.687 1 96.56 82 TYR A O 1
ATOM 599 N N . LEU A 1 83 ? -9.586 3.137 -2.498 1 95.31 83 LEU A N 1
ATOM 600 C CA . LEU A 1 83 ? -9.594 1.942 -3.336 1 95.31 83 LEU A CA 1
ATOM 601 C C . LEU A 1 83 ? -9.523 0.68 -2.484 1 95.31 83 LEU A C 1
ATOM 603 O O . LEU A 1 83 ? -10.336 -0.236 -2.658 1 95.31 83 LEU A O 1
ATOM 607 N N . ALA A 1 84 ? -8.609 0.608 -1.557 1 96.19 84 ALA A N 1
ATOM 608 C CA . ALA A 1 84 ? -8.469 -0.532 -0.654 1 96.19 84 ALA A CA 1
ATOM 609 C C . ALA A 1 84 ? -9.719 -0.707 0.207 1 96.19 84 ALA A C 1
ATOM 611 O O . ALA A 1 84 ? -10.188 -1.829 0.413 1 96.19 84 ALA A O 1
ATOM 612 N N . TYR A 1 85 ? -10.234 0.379 0.677 1 97.06 85 TYR A N 1
ATOM 613 C CA . TYR A 1 85 ? -11.406 0.341 1.55 1 97.06 85 TYR A CA 1
ATOM 614 C C . TYR A 1 85 ? -12.617 -0.214 0.813 1 97.06 85 TYR A C 1
ATOM 616 O O . TYR A 1 85 ? -13.328 -1.071 1.338 1 97.06 85 TYR A O 1
ATOM 624 N N . SER A 1 86 ? -12.812 0.296 -0.405 1 96.62 86 SER A N 1
ATOM 625 C CA . SER A 1 86 ? -13.984 -0.104 -1.182 1 96.62 86 SER A CA 1
ATOM 626 C C . SER A 1 86 ? -13.914 -1.579 -1.563 1 96.62 86 SER A C 1
ATOM 628 O O . SER A 1 86 ? -14.898 -2.311 -1.417 1 96.62 86 SER A O 1
ATOM 630 N N . PHE A 1 87 ? -12.781 -2.025 -1.999 1 94.56 87 PHE A N 1
ATOM 631 C CA . PHE A 1 87 ? -12.625 -3.439 -2.314 1 94.56 87 PHE A CA 1
ATOM 632 C C . PHE A 1 87 ? -12.68 -4.285 -1.048 1 94.56 87 PHE A C 1
ATOM 634 O O . PHE A 1 87 ? -13.328 -5.332 -1.023 1 94.56 87 PHE A O 1
ATOM 641 N N . GLY A 1 88 ? -11.977 -3.857 -0.038 1 95.31 88 GLY A N 1
ATOM 642 C CA . GLY A 1 88 ? -11.922 -4.598 1.213 1 95.31 88 GLY A CA 1
ATOM 643 C C . GLY A 1 88 ? -13.281 -4.766 1.861 1 95.31 88 GLY A C 1
ATOM 644 O O . GLY A 1 88 ? -13.641 -5.863 2.291 1 95.31 88 GLY A O 1
ATOM 645 N N . ALA A 1 89 ? -14.023 -3.695 1.933 1 93.5 89 ALA A N 1
ATOM 646 C CA . ALA A 1 89 ? -15.352 -3.742 2.539 1 93.5 89 ALA A CA 1
ATOM 647 C C . ALA A 1 89 ? -16.281 -4.648 1.742 1 93.5 89 ALA A C 1
ATOM 649 O O . ALA A 1 89 ? -17.109 -5.355 2.318 1 93.5 89 ALA A O 1
ATOM 650 N N . ARG A 1 90 ? -16.141 -4.602 0.423 1 92 90 ARG A N 1
ATOM 651 C CA . ARG A 1 90 ? -16.953 -5.457 -0.432 1 92 90 ARG A CA 1
ATOM 652 C C . ARG A 1 90 ? -16.688 -6.93 -0.151 1 92 90 ARG A C 1
ATOM 654 O O . ARG A 1 90 ? -17.594 -7.754 -0.19 1 92 90 ARG A O 1
ATOM 661 N N . MET A 1 91 ? -15.484 -7.254 0.161 1 92.44 91 MET A N 1
ATOM 662 C CA . MET A 1 91 ? -15.062 -8.641 0.325 1 92.44 91 MET A CA 1
ATOM 663 C C . MET A 1 91 ? -15.094 -9.047 1.794 1 92.44 91 MET A C 1
ATOM 665 O O . MET A 1 91 ? -14.625 -10.133 2.152 1 92.44 91 MET A O 1
ATOM 669 N N . SER A 1 92 ? -15.594 -8.211 2.641 1 92.88 92 SER A N 1
ATOM 670 C CA . SER A 1 92 ? -15.695 -8.445 4.078 1 92.88 92 SER A CA 1
ATOM 671 C C . SER A 1 92 ? -17.047 -8.016 4.617 1 92.88 92 SER A C 1
ATOM 673 O O . SER A 1 92 ? -18.078 -8.164 3.936 1 92.88 92 SER A O 1
ATOM 675 N N . THR A 1 93 ? -17.172 -7.77 5.875 1 91.25 93 THR A N 1
ATOM 676 C CA . THR A 1 93 ? -18.375 -7.238 6.496 1 91.25 93 THR A CA 1
ATOM 677 C C . THR A 1 93 ? -18.141 -5.816 7.004 1 91.25 93 THR A C 1
ATOM 679 O O . THR A 1 93 ? -17 -5.383 7.141 1 91.25 93 THR A O 1
ATOM 682 N N . ALA A 1 94 ? -19.219 -5.121 7.129 1 93.38 94 ALA A N 1
ATOM 683 C CA . ALA A 1 94 ? -19.109 -3.766 7.664 1 93.38 94 ALA A CA 1
ATOM 684 C C . ALA A 1 94 ? -18.531 -3.783 9.07 1 93.38 94 ALA A C 1
ATOM 686 O O . ALA A 1 94 ? -17.75 -2.898 9.438 1 93.38 94 ALA A O 1
ATOM 687 N N . ILE A 1 95 ? -18.875 -4.707 9.836 1 92.31 95 ILE A N 1
ATOM 688 C CA . ILE A 1 95 ? -18.375 -4.836 11.195 1 92.31 95 ILE A CA 1
ATOM 689 C C . ILE A 1 95 ? -16.859 -5.078 11.172 1 92.31 95 ILE A C 1
ATOM 691 O O . ILE A 1 95 ? -16.109 -4.398 11.867 1 92.31 95 ILE A O 1
ATOM 695 N N . ASN A 1 96 ? -16.391 -5.984 10.336 1 91.94 96 ASN A N 1
ATOM 696 C CA . ASN A 1 96 ? -14.961 -6.227 10.203 1 91.94 96 ASN A CA 1
ATOM 697 C C . ASN A 1 96 ? -14.227 -4.98 9.711 1 91.94 96 ASN A C 1
ATOM 699 O O . ASN A 1 96 ? -13.148 -4.66 10.203 1 91.94 96 ASN A O 1
ATOM 703 N N . ALA A 1 97 ? -14.852 -4.336 8.734 1 94.12 97 ALA A N 1
ATOM 704 C CA . ALA A 1 97 ? -14.234 -3.129 8.188 1 94.12 97 ALA A CA 1
ATOM 705 C C . ALA A 1 97 ? -14.039 -2.074 9.273 1 94.12 97 ALA A C 1
ATOM 707 O O . ALA A 1 97 ? -12.969 -1.474 9.383 1 94.12 97 ALA A O 1
ATOM 708 N N . ALA A 1 98 ? -15.07 -1.908 10.07 1 93.94 98 ALA A N 1
ATOM 709 C CA . ALA A 1 98 ? -15.031 -0.915 11.141 1 93.94 98 ALA A CA 1
ATOM 710 C C . ALA A 1 98 ? -13.961 -1.262 12.18 1 93.94 98 ALA A C 1
ATOM 712 O O . ALA A 1 98 ? -13.258 -0.378 12.672 1 93.94 98 ALA A O 1
ATOM 713 N N . LEU A 1 99 ? -13.797 -2.479 12.469 1 92.25 99 LEU A N 1
ATOM 714 C CA . LEU A 1 99 ? -12.898 -2.912 13.531 1 92.25 99 LEU A CA 1
ATOM 715 C C . LEU A 1 99 ? -11.461 -2.975 13.039 1 92.25 99 LEU A C 1
ATOM 717 O O . LEU A 1 99 ? -10.547 -2.51 13.719 1 92.25 99 LEU A O 1
ATOM 721 N N . ILE A 1 100 ? -11.219 -3.492 11.859 1 92.06 100 ILE A N 1
ATOM 722 C CA . ILE A 1 100 ? -9.867 -3.68 11.328 1 92.06 100 ILE A CA 1
ATOM 723 C C . ILE A 1 100 ? -9.234 -2.318 11.047 1 92.06 100 ILE A C 1
ATOM 725 O O . ILE A 1 100 ? -8.031 -2.131 11.273 1 92.06 100 ILE A O 1
ATOM 729 N N . THR A 1 101 ? -10 -1.371 10.594 1 93.88 101 THR A N 1
ATOM 730 C CA . THR A 1 101 ? -9.453 -0.065 10.258 1 93.88 101 THR A CA 1
ATOM 731 C C . THR A 1 101 ? -9.031 0.688 11.516 1 93.88 101 THR A C 1
ATOM 733 O O . THR A 1 101 ? -8.305 1.685 11.438 1 93.88 101 THR A O 1
ATOM 736 N N . ARG A 1 102 ? -9.344 0.174 12.625 1 90.25 102 ARG A N 1
ATOM 737 C CA . ARG A 1 102 ? -8.891 0.789 13.867 1 90.25 102 ARG A CA 1
ATOM 738 C C . ARG A 1 102 ? -7.422 0.461 14.133 1 90.25 102 ARG A C 1
ATOM 740 O O . ARG A 1 102 ? -6.805 1.037 15.031 1 90.25 102 ARG A O 1
ATOM 747 N N . SER A 1 103 ? -6.891 -0.39 13.32 1 90.12 103 SER A N 1
ATOM 748 C CA . SER A 1 103 ? -5.441 -0.579 13.367 1 90.12 103 SER A CA 1
ATOM 749 C C . SER A 1 103 ? -4.707 0.725 13.086 1 90.12 103 SER A C 1
ATOM 751 O O . SER A 1 103 ? -3.482 0.797 13.227 1 90.12 103 SER A O 1
ATOM 753 N N . GLU A 1 104 ? -5.477 1.705 12.766 1 89.81 104 GLU A N 1
ATOM 754 C CA . GLU A 1 104 ? -4.957 3.041 12.492 1 89.81 104 GLU A CA 1
ATOM 755 C C . GLU A 1 104 ? -4.07 3.529 13.633 1 89.81 104 GLU A C 1
ATOM 757 O O . GLU A 1 104 ? -3.076 4.223 13.406 1 89.81 104 GLU A O 1
ATOM 762 N N . VAL A 1 105 ? -4.402 3.213 14.781 1 85.25 105 VAL A N 1
ATOM 763 C CA . VAL A 1 105 ? -3.664 3.684 15.945 1 85.25 105 VAL A CA 1
ATOM 764 C C . VAL A 1 105 ? -2.254 3.094 15.938 1 85.25 105 VAL A C 1
ATOM 766 O O . VAL A 1 105 ? -1.287 3.775 16.281 1 85.25 105 VAL A O 1
ATOM 769 N N . LEU A 1 106 ? -2.141 1.881 15.531 1 86.62 106 LEU A N 1
ATOM 770 C CA . LEU A 1 106 ? -0.832 1.244 15.445 1 86.62 106 LEU A CA 1
ATOM 771 C C . LEU A 1 106 ? 0.034 1.927 14.391 1 86.62 106 LEU A C 1
ATOM 773 O O . LEU A 1 106 ? 1.216 2.191 14.625 1 86.62 106 LEU A O 1
ATOM 777 N N . TRP A 1 107 ? -0.617 2.236 13.281 1 88.12 107 TRP A N 1
ATOM 778 C CA . TRP A 1 107 ? 0.104 2.91 12.211 1 88.12 107 TRP A CA 1
ATOM 779 C C . TRP A 1 107 ? 0.494 4.324 12.617 1 88.12 107 TRP A C 1
ATOM 781 O O . TRP A 1 107 ? 1.573 4.805 12.266 1 88.12 107 TRP A O 1
ATOM 791 N N . SER A 1 108 ? -0.423 4.973 13.289 1 83.62 108 SER A N 1
ATOM 792 C CA . SER A 1 108 ? -0.123 6.328 13.742 1 83.62 108 SER A CA 1
ATOM 793 C C . SER A 1 108 ? 1.077 6.344 14.688 1 83.62 108 SER A C 1
ATOM 795 O O . SER A 1 108 ? 1.947 7.211 14.578 1 83.62 108 SER A O 1
ATOM 797 N N . PHE A 1 109 ? 1.192 5.383 15.531 1 79.06 109 PHE A N 1
ATOM 798 C CA . PHE A 1 109 ? 2.326 5.289 16.453 1 79.06 109 PHE A CA 1
ATOM 799 C C . PHE A 1 109 ? 3.613 4.996 15.688 1 79.06 109 PHE A C 1
ATOM 801 O O . PHE A 1 109 ? 4.645 5.621 15.938 1 79.06 109 PHE A O 1
ATOM 808 N N . LEU A 1 110 ? 3.49 4.094 14.781 1 80.5 110 LEU A N 1
ATOM 809 C CA . LEU A 1 110 ? 4.668 3.686 14.023 1 80.5 110 LEU A CA 1
ATOM 810 C C . LEU A 1 110 ? 5.195 4.84 13.18 1 80.5 110 LEU A C 1
ATOM 812 O O . LEU A 1 110 ? 6.391 5.137 13.203 1 80.5 110 LEU A O 1
ATOM 816 N N . LEU A 1 111 ? 4.332 5.512 12.492 1 80.69 111 LEU A N 1
ATOM 817 C CA . LEU A 1 111 ? 4.738 6.57 11.586 1 80.69 111 LEU A CA 1
ATOM 818 C C . LEU A 1 111 ? 5.145 7.824 12.352 1 80.69 111 LEU A C 1
ATOM 820 O O . LEU A 1 111 ? 6.035 8.562 11.922 1 80.69 111 LEU A O 1
ATOM 824 N N . ALA A 1 112 ? 4.469 8.023 13.492 1 72.81 112 ALA A N 1
ATOM 825 C CA . ALA A 1 112 ? 4.883 9.141 14.336 1 72.81 112 ALA A CA 1
ATOM 826 C C . ALA A 1 112 ? 6.285 8.922 14.891 1 72.81 112 ALA A C 1
ATOM 828 O O . ALA A 1 112 ? 7.086 9.859 14.969 1 72.81 112 ALA A O 1
ATOM 829 N N . TRP A 1 113 ? 6.523 7.73 15.219 1 74 113 TRP A N 1
ATOM 830 C CA . TRP A 1 113 ? 7.859 7.371 15.688 1 74 113 TRP A CA 1
ATOM 831 C C . TRP A 1 113 ? 8.891 7.523 14.57 1 74 113 TRP A C 1
ATOM 833 O O . TRP A 1 113 ? 9.969 8.078 14.789 1 74 113 TRP A O 1
ATOM 843 N N . LEU A 1 114 ? 8.547 7.172 13.406 1 74.06 114 LEU A N 1
ATOM 844 C CA . LEU A 1 114 ? 9.469 7.129 12.281 1 74.06 114 LEU A CA 1
ATOM 845 C C . LEU A 1 114 ? 9.688 8.523 11.711 1 74.06 114 LEU A C 1
ATOM 847 O O . LEU A 1 114 ? 10.82 8.891 11.367 1 74.06 114 LEU A O 1
ATOM 851 N N . LEU A 1 115 ? 8.633 9.266 11.641 1 71.38 115 LEU A N 1
ATOM 852 C CA . LEU A 1 115 ? 8.695 10.484 10.836 1 71.38 115 LEU A CA 1
ATOM 853 C C . LEU A 1 115 ? 8.617 11.727 11.711 1 71.38 115 LEU A C 1
ATOM 855 O O . LEU A 1 115 ? 9.023 12.812 11.297 1 71.38 115 LEU A O 1
ATOM 859 N N . LEU A 1 116 ? 8.047 11.508 12.922 1 63.62 116 LEU A N 1
ATOM 860 C CA . LEU A 1 116 ? 7.863 12.688 13.758 1 63.62 116 LEU A CA 1
ATOM 861 C C . LEU A 1 116 ? 8.758 12.633 14.984 1 63.62 116 LEU A C 1
ATOM 863 O O . LEU A 1 116 ? 8.781 13.578 15.781 1 63.62 116 LEU A O 1
ATOM 867 N N . GLY A 1 117 ? 9.531 11.539 15.125 1 72.12 117 GLY A N 1
ATOM 868 C CA . GLY A 1 117 ? 10.492 11.414 16.203 1 72.12 117 GLY A CA 1
ATOM 869 C C . GLY A 1 117 ? 9.836 11.141 17.547 1 72.12 117 GLY A C 1
ATOM 870 O O . GLY A 1 117 ? 10.445 11.367 18.594 1 72.12 117 GLY A O 1
ATOM 871 N N . GLU A 1 118 ? 8.633 10.75 17.484 1 67.94 118 GLU A N 1
ATOM 872 C CA . GLU A 1 118 ? 7.961 10.414 18.734 1 67.94 118 GLU A CA 1
ATOM 873 C C . GLU A 1 118 ? 8.531 9.133 19.344 1 67.94 118 GLU A C 1
ATOM 875 O O . GLU A 1 118 ? 8.984 8.242 18.625 1 67.94 118 GLU A O 1
ATOM 880 N N . ARG A 1 119 ? 8.742 9.023 20.672 1 72.75 119 ARG A N 1
ATOM 881 C CA . ARG A 1 119 ? 9.352 7.879 21.328 1 72.75 119 ARG A CA 1
ATOM 882 C C . ARG A 1 119 ? 8.336 6.762 21.547 1 72.75 119 ARG A C 1
ATOM 884 O O . ARG A 1 119 ? 7.18 7.02 21.875 1 72.75 119 ARG A O 1
ATOM 891 N N . ILE A 1 120 ? 8.766 5.555 21.219 1 73.69 120 ILE A N 1
ATOM 892 C CA . ILE A 1 120 ? 7.961 4.375 21.516 1 73.69 120 ILE A CA 1
ATOM 893 C C . ILE A 1 120 ? 8.336 3.832 22.906 1 73.69 120 ILE A C 1
ATOM 895 O O . ILE A 1 120 ? 9.461 3.383 23.109 1 73.69 120 ILE A O 1
ATOM 899 N N . THR A 1 121 ? 7.43 3.93 23.891 1 77.94 121 THR A N 1
ATOM 900 C CA . THR A 1 121 ? 7.645 3.434 25.25 1 77.94 121 THR A CA 1
ATOM 901 C C . THR A 1 121 ? 7.238 1.968 25.359 1 77.94 121 THR A C 1
ATOM 903 O O . THR A 1 121 ? 6.527 1.448 24.5 1 77.94 121 THR A O 1
ATOM 906 N N . LYS A 1 122 ? 7.742 1.303 26.375 1 82.31 122 LYS A N 1
ATOM 907 C CA . LYS A 1 122 ? 7.363 -0.081 26.641 1 82.31 122 LYS A CA 1
ATOM 908 C C . LYS A 1 122 ? 5.852 -0.214 26.812 1 82.31 122 LYS A C 1
ATOM 910 O O . LYS A 1 122 ? 5.258 -1.202 26.375 1 82.31 122 LYS A O 1
ATOM 915 N N . ARG A 1 123 ? 5.297 0.71 27.469 1 83.94 123 ARG A N 1
ATOM 916 C CA . ARG A 1 123 ? 3.85 0.71 27.672 1 83.94 123 ARG A CA 1
ATOM 917 C C . ARG A 1 123 ? 3.111 0.756 26.344 1 83.94 123 ARG A C 1
ATOM 919 O O . ARG A 1 123 ? 2.107 0.066 26.156 1 83.94 123 ARG A O 1
ATOM 926 N N . LEU A 1 124 ? 3.652 1.533 25.422 1 79.31 124 LEU A N 1
ATOM 927 C CA . LEU A 1 124 ? 3.035 1.648 24.094 1 79.31 124 LEU A CA 1
ATOM 928 C C . LEU A 1 124 ? 3.086 0.317 23.359 1 79.31 124 LEU A C 1
ATOM 930 O O . LEU A 1 124 ? 2.139 -0.044 22.656 1 79.31 124 LEU A O 1
ATOM 934 N N . VAL A 1 125 ? 4.156 -0.334 23.625 1 80.62 125 VAL A N 1
ATOM 935 C CA . VAL A 1 125 ? 4.312 -1.636 22.984 1 80.62 125 VAL A CA 1
ATOM 936 C C . VAL A 1 125 ? 3.264 -2.607 23.516 1 80.62 125 VAL A C 1
ATOM 938 O O . VAL A 1 125 ? 2.65 -3.357 22.766 1 80.62 125 VAL A O 1
ATOM 941 N N . VAL A 1 126 ? 3.1 -2.607 24.781 1 87.06 126 VAL A N 1
ATOM 942 C CA . VAL A 1 126 ? 2.139 -3.502 25.406 1 87.06 126 VAL A CA 1
ATOM 943 C C . VAL A 1 126 ? 0.731 -3.191 24.906 1 87.06 126 VAL A C 1
ATOM 945 O O . VAL A 1 126 ? -0.017 -4.102 24.547 1 87.06 126 VAL A O 1
ATOM 948 N N . TYR A 1 127 ? 0.381 -1.994 24.891 1 85.69 127 TYR A N 1
ATOM 949 C CA . TYR A 1 127 ? -0.945 -1.607 24.422 1 85.69 127 TYR A CA 1
ATOM 950 C C . TYR A 1 127 ? -1.125 -1.948 22.938 1 85.69 127 TYR A C 1
ATOM 952 O O . TYR A 1 127 ? -2.213 -2.342 22.516 1 85.69 127 TYR A O 1
ATOM 960 N N . SER A 1 128 ? -0.055 -1.804 22.203 1 83.31 128 SER A N 1
ATOM 961 C CA . SER A 1 128 ? -0.097 -2.164 20.781 1 83.31 128 SER A CA 1
ATOM 962 C C . SER A 1 128 ? -0.351 -3.656 20.609 1 83.31 128 SER A C 1
ATOM 964 O O . SER A 1 128 ? -1.072 -4.059 19.688 1 83.31 128 SER A O 1
ATOM 966 N N . LEU A 1 129 ? 0.243 -4.418 21.453 1 86 129 LEU A N 1
ATOM 967 C CA . LEU A 1 129 ? 0.038 -5.859 21.391 1 86 129 LEU A CA 1
ATOM 968 C C . LEU A 1 129 ? -1.413 -6.219 21.703 1 86 129 LEU A C 1
ATOM 970 O O . LEU A 1 129 ? -1.974 -7.133 21.094 1 86 129 LEU A O 1
ATOM 974 N N . VAL A 1 130 ? -1.97 -5.57 22.625 1 89.88 130 VAL A N 1
ATOM 975 C CA . VAL A 1 130 ? -3.373 -5.785 22.969 1 89.88 130 VAL A CA 1
ATOM 976 C C . VAL A 1 130 ? -4.246 -5.48 21.75 1 89.88 130 VAL A C 1
ATOM 978 O O . VAL A 1 130 ? -5.172 -6.234 21.438 1 89.88 130 VAL A O 1
ATOM 981 N N . ILE A 1 131 ? -3.963 -4.438 21.062 1 87.38 131 ILE A N 1
ATOM 982 C CA . ILE A 1 131 ? -4.691 -4.055 19.859 1 87.38 131 ILE A CA 1
ATOM 983 C C . ILE A 1 131 ? -4.504 -5.121 18.781 1 87.38 131 ILE A C 1
ATOM 985 O O . ILE A 1 131 ? -5.469 -5.516 18.109 1 87.38 131 ILE A O 1
ATOM 989 N N . LEU A 1 132 ? -3.318 -5.605 18.672 1 85.56 132 LEU A N 1
ATOM 990 C CA . LEU A 1 132 ? -3.006 -6.617 17.656 1 85.56 132 LEU A CA 1
ATOM 991 C C . LEU A 1 132 ? -3.777 -7.902 17.922 1 85.56 132 LEU A C 1
ATOM 993 O O . LEU A 1 132 ? -4.266 -8.547 17 1 85.56 132 LEU A O 1
ATOM 997 N N . VAL A 1 133 ? -3.82 -8.32 19.125 1 87.25 133 VAL A N 1
ATOM 998 C CA . VAL A 1 133 ? -4.574 -9.516 19.484 1 87.25 133 VAL A CA 1
ATOM 999 C C . VAL A 1 133 ? -6.043 -9.336 19.125 1 87.25 133 VAL A C 1
ATOM 1001 O O . VAL A 1 133 ? -6.676 -10.25 18.594 1 87.25 133 VAL A O 1
ATOM 1004 N N . GLY A 1 134 ? -6.566 -8.203 19.438 1 89.19 134 GLY A N 1
ATOM 1005 C CA . GLY A 1 134 ? -7.934 -7.91 19.047 1 89.19 134 GLY A CA 1
ATOM 1006 C C . GLY A 1 134 ? -8.156 -7.988 17.547 1 89.19 134 GLY A C 1
ATOM 1007 O O . GLY A 1 134 ? -9.148 -8.555 17.094 1 89.19 134 GLY A O 1
ATOM 1008 N N . LEU A 1 135 ? -7.262 -7.48 16.828 1 86.38 135 LEU A N 1
ATOM 1009 C CA . LEU A 1 135 ? -7.348 -7.492 15.375 1 86.38 135 LEU A CA 1
ATOM 1010 C C . LEU A 1 135 ? -7.293 -8.922 14.844 1 86.38 135 LEU A C 1
ATOM 1012 O O . LEU A 1 135 ? -8.055 -9.281 13.938 1 86.38 135 LEU A O 1
ATOM 1016 N N . VAL A 1 136 ? -6.406 -9.711 15.352 1 82.5 136 VAL A N 1
ATOM 1017 C CA . VAL A 1 136 ? -6.266 -11.094 14.922 1 82.5 136 VAL A CA 1
ATOM 1018 C C . VAL A 1 136 ? -7.559 -11.859 15.211 1 82.5 136 VAL A C 1
ATOM 1020 O O . VAL A 1 136 ? -8.016 -12.656 14.391 1 82.5 136 VAL A O 1
ATOM 1023 N N . LEU A 1 137 ? -8.117 -11.625 16.344 1 84.12 137 LEU A N 1
ATOM 1024 C CA . LEU A 1 137 ? -9.359 -12.289 16.719 1 84.12 137 LEU A CA 1
ATOM 1025 C C . LEU A 1 137 ? -10.469 -11.961 15.719 1 84.12 137 LEU A C 1
ATOM 1027 O O . LEU A 1 137 ? -11.312 -12.805 15.414 1 84.12 137 LEU A O 1
ATOM 1031 N N . ILE A 1 138 ? -10.492 -10.805 15.281 1 85.25 138 ILE A N 1
ATOM 1032 C CA . ILE A 1 138 ? -11.523 -10.344 14.352 1 85.25 138 ILE A CA 1
ATOM 1033 C C . ILE A 1 138 ? -11.273 -10.938 12.969 1 85.25 138 ILE A C 1
ATOM 1035 O O . ILE A 1 138 ? -12.219 -11.328 12.273 1 85.25 138 ILE A O 1
ATOM 1039 N N . MET A 1 139 ? -10.039 -11.008 12.547 1 82.94 139 MET A N 1
ATOM 1040 C CA . MET A 1 139 ? -9.68 -11.398 11.188 1 82.94 139 MET A CA 1
ATOM 1041 C C . MET A 1 139 ? -9.656 -12.922 11.047 1 82.94 139 MET A C 1
ATOM 1043 O O . MET A 1 139 ? -9.758 -13.445 9.938 1 82.94 139 MET A O 1
ATOM 1047 N N . VAL A 1 140 ? -9.367 -13.656 12.055 1 76.88 140 VAL A N 1
ATOM 1048 C CA . VAL A 1 140 ? -9.328 -15.109 12.031 1 76.88 140 VAL A CA 1
ATOM 1049 C C . VAL A 1 140 ? -10.289 -15.672 13.078 1 76.88 140 VAL A C 1
ATOM 1051 O O . VAL A 1 140 ? -9.859 -16.156 14.125 1 76.88 140 VAL A O 1
ATOM 1054 N N . PRO A 1 141 ? -11.633 -15.562 12.703 1 65.19 141 PRO A N 1
ATOM 1055 C CA . PRO A 1 141 ? -12.586 -16.062 13.695 1 65.19 141 PRO A CA 1
ATOM 1056 C C . PRO A 1 141 ? -12.539 -17.594 13.836 1 65.19 141 PRO A C 1
ATOM 1058 O O . PRO A 1 141 ? -12.578 -18.312 12.836 1 65.19 141 PRO A O 1
ATOM 1061 N N . GLY A 1 142 ? -12.469 -18.016 15.055 1 61.66 142 GLY A N 1
ATOM 1062 C CA . GLY A 1 142 ? -12.531 -19.375 15.57 1 61.66 142 GLY A CA 1
ATOM 1063 C C . GLY A 1 142 ? -11.945 -20.406 14.617 1 61.66 142 GLY A C 1
ATOM 1064 O O . GLY A 1 142 ? -10.719 -20.5 14.477 1 61.66 142 GLY A O 1
ATOM 1065 N N . HIS A 1 143 ? -12.945 -21.047 13.719 1 53.34 143 HIS A N 1
ATOM 1066 C CA . HIS A 1 143 ? -12.594 -22.281 13.023 1 53.34 143 HIS A CA 1
ATOM 1067 C C . HIS A 1 143 ? -12.008 -22 11.648 1 53.34 143 HIS A C 1
ATOM 1069 O O . HIS A 1 143 ? -11.484 -22.891 10.992 1 53.34 143 HIS A O 1
ATOM 1075 N N . SER A 1 144 ? -12.391 -20.781 11.086 1 58.34 144 SER A N 1
ATOM 1076 C CA . SER A 1 144 ? -11.867 -20.625 9.734 1 58.34 144 SER A CA 1
ATOM 1077 C C . SER A 1 144 ? -10.523 -19.906 9.734 1 58.34 144 SER A C 1
ATOM 1079 O O . SER A 1 144 ? -10.367 -18.875 10.375 1 58.34 144 SER A O 1
ATOM 1081 N N . VAL A 1 145 ? -9.508 -20.656 9.531 1 56.59 145 VAL A N 1
ATOM 1082 C CA . VAL A 1 145 ? -8.109 -20.234 9.523 1 56.59 145 VAL A CA 1
ATOM 1083 C C . VAL A 1 145 ? -7.82 -19.422 8.266 1 56.59 145 VAL A C 1
ATOM 1085 O O . VAL A 1 145 ? -6.66 -19.141 7.957 1 56.59 145 VAL A O 1
ATOM 1088 N N . GLU A 1 146 ? -8.938 -18.953 7.578 1 65.25 146 GLU A N 1
ATOM 1089 C CA . GLU A 1 146 ? -8.516 -18.359 6.309 1 65.25 146 GLU A CA 1
ATOM 1090 C C . GLU A 1 146 ? -8.578 -16.844 6.352 1 65.25 146 GLU A C 1
ATOM 1092 O O . GLU A 1 146 ? -9.633 -16.266 6.633 1 65.25 146 GLU A O 1
ATOM 1097 N N . LEU A 1 147 ? -7.422 -16.266 6.469 1 71.5 147 LEU A N 1
ATOM 1098 C CA . LEU A 1 147 ? -7.34 -14.82 6.242 1 71.5 147 LEU A CA 1
ATOM 1099 C C . LEU A 1 147 ? -7.828 -14.461 4.844 1 71.5 147 LEU A C 1
ATOM 1101 O O . LEU A 1 147 ? -7.332 -15.008 3.852 1 71.5 147 LEU A O 1
ATOM 1105 N N . ARG A 1 148 ? -8.914 -13.57 4.871 1 84.06 148 ARG A N 1
ATOM 1106 C CA . ARG A 1 148 ? -9.539 -13.195 3.609 1 84.06 148 ARG A CA 1
ATOM 1107 C C . ARG A 1 148 ? -8.875 -11.945 3.025 1 84.06 148 ARG A C 1
ATOM 1109 O O . ARG A 1 148 ? -8.484 -11.039 3.764 1 84.06 148 ARG A O 1
ATOM 1116 N N . LEU A 1 149 ? -8.672 -11.914 1.767 1 88 149 LEU A N 1
ATOM 1117 C CA . LEU A 1 149 ? -8.07 -10.805 1.046 1 88 149 LEU A CA 1
ATOM 1118 C C . LEU A 1 149 ? -8.75 -9.484 1.408 1 88 149 LEU A C 1
ATOM 1120 O O . LEU A 1 149 ? -8.086 -8.453 1.528 1 88 149 LEU A O 1
ATOM 1124 N N . GLY A 1 150 ? -10.031 -9.539 1.609 1 92.06 150 GLY A N 1
ATOM 1125 C CA . GLY A 1 150 ? -10.758 -8.344 1.999 1 92.06 150 GLY A CA 1
ATOM 1126 C C . GLY A 1 150 ? -10.25 -7.734 3.295 1 92.06 150 GLY A C 1
ATOM 1127 O O . GLY A 1 150 ? -10.055 -6.523 3.383 1 92.06 150 GLY A O 1
ATOM 1128 N N . ASP A 1 151 ? -9.969 -8.547 4.254 1 91.06 151 ASP A N 1
ATOM 1129 C CA . ASP A 1 151 ? -9.492 -8.086 5.555 1 91.06 151 ASP A CA 1
ATOM 1130 C C . ASP A 1 151 ? -8.07 -7.547 5.453 1 91.06 151 ASP A C 1
ATOM 1132 O O . ASP A 1 151 ? -7.711 -6.586 6.141 1 91.06 151 ASP A O 1
ATOM 1136 N N . LEU A 1 152 ? -7.289 -8.109 4.613 1 90.69 152 LEU A N 1
ATOM 1137 C CA . LEU A 1 152 ? -5.934 -7.613 4.406 1 90.69 152 LEU A CA 1
ATOM 1138 C C . LEU A 1 152 ? -5.953 -6.242 3.74 1 90.69 152 LEU A C 1
ATOM 1140 O O . LEU A 1 152 ? -5.148 -5.371 4.078 1 90.69 152 LEU A O 1
ATOM 1144 N N . LEU A 1 153 ? -6.797 -6.082 2.766 1 94.12 153 LEU A N 1
ATOM 1145 C CA . LEU A 1 153 ? -6.969 -4.773 2.139 1 94.12 153 LEU A CA 1
ATOM 1146 C C . LEU A 1 153 ? -7.406 -3.734 3.162 1 94.12 153 LEU A C 1
ATOM 1148 O O . LEU A 1 153 ? -6.918 -2.602 3.15 1 94.12 153 LEU A O 1
ATOM 1152 N N . LEU A 1 154 ? -8.289 -4.148 4.07 1 94.75 154 LEU A N 1
ATOM 1153 C CA . LEU A 1 154 ? -8.781 -3.246 5.105 1 94.75 154 LEU A CA 1
ATOM 1154 C C . LEU A 1 154 ? -7.664 -2.867 6.07 1 94.75 154 LEU A C 1
ATOM 1156 O O . LEU A 1 154 ? -7.664 -1.766 6.625 1 94.75 154 LEU A O 1
ATOM 1160 N N . LEU A 1 155 ? -6.703 -3.75 6.234 1 91.44 155 LEU A N 1
ATOM 1161 C CA . LEU A 1 155 ? -5.551 -3.461 7.086 1 91.44 155 LEU A CA 1
ATOM 1162 C C . LEU A 1 155 ? -4.656 -2.404 6.445 1 91.44 155 LEU A C 1
ATOM 1164 O O . LEU A 1 155 ? -3.957 -1.668 7.148 1 91.44 155 LEU A O 1
ATOM 1168 N N . LEU A 1 156 ? -4.691 -2.275 5.102 1 93.31 156 LEU A N 1
ATOM 1169 C CA . LEU A 1 156 ? -3.867 -1.313 4.379 1 93.31 156 LEU A CA 1
ATOM 1170 C C . LEU A 1 156 ? -4.484 0.08 4.43 1 93.31 156 LEU A C 1
ATOM 1172 O O . LEU A 1 156 ? -3.779 1.082 4.289 1 93.31 156 LEU A O 1
ATOM 1176 N N . VAL A 1 157 ? -5.742 0.173 4.641 1 96.25 157 VAL A N 1
ATOM 1177 C CA . VAL A 1 157 ? -6.477 1.435 4.594 1 96.25 157 VAL A CA 1
ATOM 1178 C C . VAL A 1 157 ? -5.891 2.41 5.609 1 96.25 157 VAL A C 1
ATOM 1180 O O . VAL A 1 157 ? -5.438 3.5 5.246 1 96.25 157 VAL A O 1
ATOM 1183 N N . PRO A 1 158 ? -5.805 2 6.871 1 95.12 158 PRO A N 1
ATOM 1184 C CA . PRO A 1 158 ? -5.277 2.955 7.852 1 95.12 158 PRO A CA 1
ATOM 1185 C C . PRO A 1 158 ? -3.799 3.266 7.637 1 95.12 158 PRO A C 1
ATOM 1187 O O . PRO A 1 158 ? -3.334 4.352 7.996 1 95.12 158 PRO A O 1
ATOM 1190 N N . LEU A 1 159 ? -3.057 2.365 7.082 1 92.5 159 LEU A N 1
ATOM 1191 C CA . LEU A 1 159 ? -1.681 2.682 6.715 1 92.5 159 LEU A CA 1
ATOM 1192 C C . LEU A 1 159 ? -1.635 3.844 5.727 1 92.5 159 LEU A C 1
ATOM 1194 O O . LEU A 1 159 ? -0.882 4.801 5.922 1 92.5 159 LEU A O 1
ATOM 1198 N N . PHE A 1 160 ? -2.416 3.75 4.672 1 95.88 160 PHE A N 1
ATOM 1199 C CA . PHE A 1 160 ? -2.457 4.797 3.656 1 95.88 160 PHE A CA 1
ATOM 1200 C C . PHE A 1 160 ? -2.973 6.102 4.246 1 95.88 160 PHE A C 1
ATOM 1202 O O . PHE A 1 160 ? -2.432 7.172 3.961 1 95.88 160 PHE A O 1
ATOM 1209 N N . TRP A 1 161 ? -3.982 6 5.113 1 95.25 161 TRP A N 1
ATOM 1210 C CA . TRP A 1 161 ? -4.484 7.191 5.789 1 95.25 161 TRP A CA 1
ATOM 1211 C C . TRP A 1 161 ? -3.383 7.871 6.594 1 95.25 161 TRP A C 1
ATOM 1213 O O . TRP A 1 161 ? -3.168 9.078 6.473 1 95.25 161 TRP A O 1
ATOM 1223 N N . GLN A 1 162 ? -2.73 7.113 7.352 1 91.88 162 GLN A N 1
ATOM 1224 C CA . GLN A 1 162 ? -1.751 7.691 8.266 1 91.88 162 GLN A CA 1
ATOM 1225 C C . GLN A 1 162 ? -0.557 8.258 7.508 1 91.88 162 GLN A C 1
ATOM 1227 O O . GLN A 1 162 ? 0.031 9.258 7.922 1 91.88 162 GLN A O 1
ATOM 1232 N N . LEU A 1 163 ? -0.159 7.645 6.418 1 90 163 LEU A N 1
ATOM 1233 C CA . LEU A 1 163 ? 0.875 8.227 5.57 1 90 163 LEU A CA 1
ATOM 1234 C C . LEU A 1 163 ? 0.452 9.602 5.062 1 90 163 LEU A C 1
ATOM 1236 O O . LEU A 1 163 ? 1.251 10.539 5.062 1 90 163 LEU A O 1
ATOM 1240 N N . GLY A 1 164 ? -0.799 9.688 4.723 1 92.81 164 GLY A N 1
ATOM 1241 C CA . GLY A 1 164 ? -1.333 10.977 4.309 1 92.81 164 GLY A CA 1
ATOM 1242 C C . GLY A 1 164 ? -1.416 11.984 5.445 1 92.81 164 GLY A C 1
ATOM 1243 O O . GLY A 1 164 ? -1.113 13.164 5.262 1 92.81 164 GLY A O 1
ATOM 1244 N N . HIS A 1 165 ? -1.774 11.508 6.613 1 92.06 165 HIS A N 1
ATOM 1245 C CA . HIS A 1 165 ? -1.99 12.391 7.75 1 92.06 165 HIS A CA 1
ATOM 1246 C C . HIS A 1 165 ? -0.676 12.992 8.234 1 92.06 165 HIS A C 1
ATOM 1248 O O . HIS A 1 165 ? -0.635 14.156 8.641 1 92.06 165 HIS A O 1
ATOM 1254 N N . VAL A 1 166 ? 0.387 12.234 8.227 1 86.12 166 VAL A N 1
ATOM 1255 C CA . VAL A 1 166 ? 1.675 12.758 8.664 1 86.12 166 VAL A CA 1
ATOM 1256 C C . VAL A 1 166 ? 2.123 13.883 7.734 1 86.12 166 VAL A C 1
ATOM 1258 O O . VAL A 1 166 ? 2.695 14.875 8.188 1 86.12 166 VAL A O 1
ATOM 1261 N N . ILE A 1 167 ? 1.818 13.758 6.461 1 87.81 167 ILE A N 1
ATOM 1262 C CA . ILE A 1 167 ? 2.158 14.789 5.488 1 87.81 167 ILE A CA 1
ATOM 1263 C C . ILE A 1 167 ? 1.222 15.984 5.656 1 87.81 167 ILE A C 1
ATOM 1265 O O . ILE A 1 167 ? 1.666 17.141 5.652 1 87.81 167 ILE A O 1
ATOM 1269 N N . ALA A 1 168 ? -0.037 15.727 5.859 1 91.81 168 ALA A N 1
ATOM 1270 C CA . ALA A 1 168 ? -1.057 16.766 5.992 1 91.81 168 ALA A CA 1
ATOM 1271 C C . ALA A 1 168 ? -0.77 17.672 7.188 1 91.81 168 ALA A C 1
ATOM 1273 O O . ALA A 1 168 ? -1.006 18.875 7.133 1 91.81 168 ALA A O 1
ATOM 1274 N N . LYS A 1 169 ? -0.279 17.047 8.164 1 87.19 169 LYS A N 1
ATOM 1275 C CA . LYS A 1 169 ? 0.004 17.781 9.391 1 87.19 169 LYS A CA 1
ATOM 1276 C C . LYS A 1 169 ? 1.062 18.859 9.148 1 87.19 169 LYS A C 1
ATOM 1278 O O . LYS A 1 169 ? 1.108 19.859 9.859 1 87.19 169 LYS A O 1
ATOM 1283 N N . ARG A 1 170 ? 1.86 18.797 8.141 1 86.69 170 ARG A N 1
ATOM 1284 C CA . ARG A 1 170 ? 2.965 19.719 7.891 1 86.69 170 ARG A CA 1
ATOM 1285 C C . ARG A 1 170 ? 2.604 20.719 6.809 1 86.69 170 ARG A C 1
ATOM 1287 O O . ARG A 1 170 ? 3.387 21.625 6.512 1 86.69 170 ARG A O 1
ATOM 1294 N N . LEU A 1 171 ? 1.465 20.578 6.27 1 93.12 171 LEU A N 1
ATOM 1295 C CA . LEU A 1 171 ? 1.064 21.484 5.195 1 93.12 171 LEU A CA 1
ATOM 1296 C C . LEU A 1 171 ? 0.65 22.844 5.754 1 93.12 171 LEU A C 1
ATOM 1298 O O . LEU A 1 171 ? -0.012 22.922 6.789 1 93.12 171 LEU A O 1
ATOM 1302 N N . PRO A 1 172 ? 1.104 23.875 5.082 1 94.5 172 PRO A N 1
ATOM 1303 C CA . PRO A 1 172 ? 0.738 25.219 5.523 1 94.5 172 PRO A CA 1
ATOM 1304 C C . PRO A 1 172 ? -0.653 25.641 5.055 1 94.5 172 PRO A C 1
ATOM 1306 O O . PRO A 1 172 ? -0.846 26.781 4.621 1 94.5 172 PRO A O 1
ATOM 1309 N N . TYR A 1 173 ? -1.633 24.75 5 1 96.12 173 TYR A N 1
ATOM 1310 C CA . TYR A 1 173 ? -2.986 25.016 4.52 1 96.12 173 TYR A CA 1
ATOM 1311 C C . TYR A 1 173 ? -4.008 24.797 5.629 1 96.12 173 TYR A C 1
ATOM 1313 O O . TYR A 1 173 ? -3.74 24.078 6.598 1 96.12 173 TYR A O 1
ATOM 1321 N N . SER A 1 174 ? -5.047 25.422 5.547 1 95.81 174 SER A N 1
ATOM 1322 C CA . SER A 1 174 ? -6.176 25.203 6.441 1 95.81 174 SER A CA 1
ATOM 1323 C C . SER A 1 174 ? -6.766 23.797 6.254 1 95.81 174 SER A C 1
ATOM 1325 O O . SER A 1 174 ? -6.52 23.156 5.234 1 95.81 174 SER A O 1
ATOM 1327 N N . PRO A 1 175 ? -7.566 23.328 7.223 1 95.69 175 PRO A N 1
ATOM 1328 C CA . PRO A 1 175 ? -8.18 22 7.141 1 95.69 175 PRO A CA 1
ATOM 1329 C C . PRO A 1 175 ? -9.039 21.812 5.891 1 95.69 175 PRO A C 1
ATOM 1331 O O . PRO A 1 175 ? -8.961 20.781 5.227 1 95.69 175 PRO A O 1
ATOM 1334 N N . GLN A 1 176 ? -9.797 22.812 5.578 1 96.56 176 GLN A N 1
ATOM 1335 C CA . GLN A 1 176 ? -10.672 22.688 4.418 1 96.56 176 GLN A CA 1
ATOM 1336 C C . GLN A 1 176 ? -9.859 22.625 3.125 1 96.56 176 GLN A C 1
ATOM 1338 O O . GLN A 1 176 ? -10.219 21.891 2.199 1 96.56 176 GLN A O 1
ATOM 1343 N N . THR A 1 177 ? -8.766 23.375 3.062 1 97.69 177 THR A N 1
ATOM 1344 C CA . THR A 1 177 ? -7.914 23.375 1.879 1 97.69 177 THR A CA 1
ATOM 1345 C C . THR A 1 177 ? -7.203 22.031 1.731 1 97.69 177 THR A C 1
ATOM 1347 O O . THR A 1 177 ? -7.117 21.484 0.629 1 97.69 177 THR A O 1
ATOM 1350 N N . ILE A 1 178 ? -6.734 21.484 2.807 1 97.69 178 ILE A N 1
ATOM 1351 C CA . ILE A 1 178 ? -6.086 20.172 2.791 1 97.69 178 ILE A CA 1
ATOM 1352 C C . ILE A 1 178 ? -7.074 19.125 2.305 1 97.69 178 ILE A C 1
ATOM 1354 O O . ILE A 1 178 ? -6.762 18.328 1.411 1 97.69 178 ILE A O 1
ATOM 1358 N N . ALA A 1 179 ? -8.258 19.172 2.859 1 98.19 179 ALA A N 1
ATOM 1359 C CA . ALA A 1 179 ? -9.273 18.188 2.527 1 98.19 179 ALA A CA 1
ATOM 1360 C C . ALA A 1 179 ? -9.695 18.297 1.062 1 98.19 179 ALA A C 1
ATOM 1362 O O . ALA A 1 179 ? -9.859 17.281 0.379 1 98.19 179 ALA A O 1
ATOM 1363 N N . ALA A 1 180 ? -9.844 19.5 0.592 1 98.31 180 ALA A N 1
ATOM 1364 C CA . ALA A 1 180 ? -10.258 19.734 -0.79 1 98.31 180 ALA A CA 1
ATOM 1365 C C . ALA A 1 180 ? -9.203 19.234 -1.771 1 98.31 180 ALA A C 1
ATOM 1367 O O . ALA A 1 180 ? -9.531 18.531 -2.732 1 98.31 180 ALA A O 1
ATOM 1368 N N . LEU A 1 181 ? -7.992 19.594 -1.501 1 98.12 181 LEU A N 1
ATOM 1369 C CA . LEU A 1 181 ? -6.902 19.188 -2.379 1 98.12 181 LEU A CA 1
ATOM 1370 C C . LEU A 1 181 ? -6.723 17.672 -2.342 1 98.12 181 LEU A C 1
ATOM 1372 O O . LEU A 1 181 ? -6.52 17.031 -3.381 1 98.12 181 LEU A O 1
ATOM 1376 N N . ARG A 1 182 ? -6.762 17.078 -1.156 1 98.12 182 ARG A N 1
ATOM 1377 C CA . ARG A 1 182 ? -6.641 15.641 -0.978 1 98.12 182 ARG A CA 1
ATOM 1378 C C . ARG A 1 182 ? -7.629 14.898 -1.867 1 98.12 182 ARG A C 1
ATOM 1380 O O . ARG A 1 182 ? -7.25 13.969 -2.584 1 98.12 182 ARG A O 1
ATOM 1387 N N . ASN A 1 183 ? -8.875 15.305 -1.791 1 98.69 183 ASN A N 1
ATOM 1388 C CA . ASN A 1 183 ? -9.914 14.586 -2.52 1 98.69 183 ASN A CA 1
ATOM 1389 C C . ASN A 1 183 ? -9.898 14.938 -4.004 1 98.69 183 ASN A C 1
ATOM 1391 O O . ASN A 1 183 ? -10.25 14.109 -4.848 1 98.69 183 ASN A O 1
ATOM 1395 N N . THR A 1 184 ? -9.484 16.156 -4.352 1 98.62 184 THR A N 1
ATOM 1396 C CA . THR A 1 184 ? -9.32 16.516 -5.758 1 98.62 184 THR A CA 1
ATOM 1397 C C . THR A 1 184 ? -8.258 15.641 -6.414 1 98.62 184 THR A C 1
ATOM 1399 O O . THR A 1 184 ? -8.492 15.039 -7.461 1 98.62 184 THR A O 1
ATOM 1402 N N . PHE A 1 185 ? -7.117 15.57 -5.777 1 97.38 185 PHE A N 1
ATOM 1403 C CA . PHE A 1 185 ? -6.035 14.766 -6.332 1 97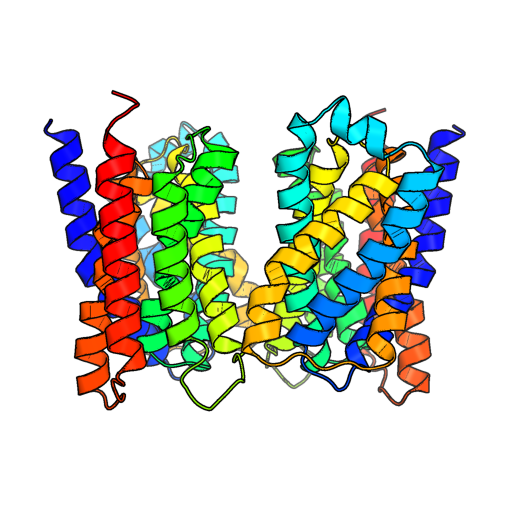.38 185 PHE A CA 1
ATOM 1404 C C . PHE A 1 185 ? -6.398 13.281 -6.309 1 97.38 185 PHE A C 1
ATOM 1406 O O . PHE A 1 185 ? -6.082 12.547 -7.246 1 97.38 185 PHE A O 1
ATOM 1413 N N . GLY A 1 186 ? -7.012 12.867 -5.191 1 97.75 186 GLY A N 1
ATOM 1414 C CA . GLY A 1 186 ? -7.484 11.492 -5.141 1 97.75 186 GLY A CA 1
ATOM 1415 C C . GLY A 1 186 ? -8.414 11.133 -6.285 1 97.75 186 GLY A C 1
ATOM 1416 O O . GLY A 1 186 ? -8.258 10.086 -6.918 1 97.75 186 GLY A O 1
ATOM 1417 N N . PHE A 1 187 ? -9.328 12.023 -6.574 1 97.94 187 PHE A N 1
ATOM 1418 C CA . PHE A 1 187 ? -10.273 11.82 -7.664 1 97.94 187 PHE A CA 1
ATOM 1419 C C . PHE A 1 187 ? -9.547 11.758 -9.008 1 97.94 187 PHE A C 1
ATOM 1421 O O . PHE A 1 187 ? -9.797 10.852 -9.805 1 97.94 187 PHE A O 1
ATOM 1428 N N . LEU A 1 188 ? -8.695 12.672 -9.242 1 95.75 188 LEU A N 1
ATOM 1429 C CA . LEU A 1 188 ? -7.996 12.742 -10.516 1 95.75 188 LEU A CA 1
ATOM 1430 C C . LEU A 1 188 ? -7.156 11.492 -10.75 1 95.75 188 LEU A C 1
ATOM 1432 O O . LEU A 1 188 ? -7.031 11.023 -11.883 1 95.75 188 LEU A O 1
ATOM 1436 N N . LEU A 1 189 ? -6.598 10.992 -9.727 1 92.5 189 LEU A N 1
ATOM 1437 C CA . LEU A 1 189 ? -5.773 9.789 -9.828 1 92.5 189 LEU A CA 1
ATOM 1438 C C . LEU A 1 189 ? -6.633 8.555 -10.078 1 92.5 189 LEU A C 1
ATOM 1440 O O . LEU A 1 189 ? -6.207 7.625 -10.766 1 92.5 189 LEU A O 1
ATOM 1444 N N . LEU A 1 190 ? -7.797 8.516 -9.547 1 94.5 190 LEU A N 1
ATOM 1445 C CA . LEU A 1 190 ? -8.688 7.363 -9.672 1 94.5 190 LEU A CA 1
ATOM 1446 C C . LEU A 1 190 ? -9.469 7.418 -10.977 1 94.5 190 LEU A C 1
ATOM 1448 O O . LEU A 1 190 ? -9.992 6.398 -11.438 1 94.5 190 LEU A O 1
ATOM 1452 N N . LEU A 1 191 ? -9.57 8.562 -11.547 1 92.88 191 LEU A N 1
ATOM 1453 C CA . LEU A 1 191 ? -10.445 8.805 -12.688 1 92.88 191 LEU A CA 1
ATOM 1454 C C . LEU A 1 191 ? -10.078 7.906 -13.859 1 92.88 191 LEU A C 1
ATOM 1456 O O . LEU A 1 191 ? -10.945 7.277 -14.469 1 92.88 191 LEU A O 1
ATOM 1460 N N . PRO A 1 192 ? -8.789 7.848 -14.211 1 85.25 192 PRO A N 1
ATOM 1461 C CA . PRO A 1 192 ? -8.453 6.984 -15.352 1 85.25 192 PRO A CA 1
ATOM 1462 C C . PRO A 1 192 ? -8.836 5.523 -15.117 1 85.25 192 PRO A C 1
ATOM 1464 O O . PRO A 1 192 ? -9.281 4.84 -16.047 1 85.25 192 PRO A O 1
ATOM 1467 N N . LEU A 1 193 ? -8.68 5.051 -13.93 1 85.81 193 LEU A N 1
ATOM 1468 C CA . LEU A 1 193 ? -9.047 3.68 -13.594 1 85.81 193 LEU A CA 1
ATOM 1469 C C . LEU A 1 193 ? -10.562 3.498 -13.656 1 85.81 193 LEU A C 1
ATOM 1471 O O . LEU A 1 193 ? -11.047 2.484 -14.164 1 85.81 193 LEU A O 1
ATOM 1475 N N . ALA A 1 194 ? -11.219 4.477 -13.062 1 90.44 194 ALA A N 1
ATOM 1476 C CA . ALA A 1 194 ? -12.68 4.414 -13.062 1 90.44 194 ALA A CA 1
ATOM 1477 C C . ALA A 1 194 ? -13.234 4.484 -14.477 1 90.44 194 ALA A C 1
ATOM 1479 O O . ALA A 1 194 ? -14.188 3.777 -14.812 1 90.44 194 ALA A O 1
ATOM 1480 N N . ALA A 1 195 ? -12.688 5.316 -15.281 1 86.56 195 ALA A N 1
ATOM 1481 C CA . ALA A 1 195 ? -13.125 5.449 -16.672 1 86.56 195 ALA A CA 1
ATOM 1482 C C . ALA A 1 195 ? -12.875 4.16 -17.453 1 86.56 195 ALA A C 1
ATOM 1484 O O . ALA A 1 195 ? -13.719 3.74 -18.25 1 86.56 195 ALA A O 1
ATOM 1485 N N . ALA A 1 196 ? -11.766 3.572 -17.203 1 80.94 196 ALA A N 1
ATOM 1486 C CA . ALA A 1 196 ? -11.391 2.346 -17.891 1 80.94 196 ALA A CA 1
ATOM 1487 C C . ALA A 1 196 ? -12.289 1.182 -17.484 1 80.94 196 ALA A C 1
ATOM 1489 O O . ALA A 1 196 ? -12.57 0.292 -18.281 1 80.94 196 ALA A O 1
ATOM 1490 N N . SER A 1 197 ? -12.68 1.16 -16.219 1 83.12 197 SER A N 1
ATOM 1491 C CA . SER A 1 197 ? -13.477 0.047 -15.703 1 83.12 197 SER A CA 1
ATOM 1492 C C . SER A 1 197 ? -14.969 0.311 -15.867 1 83.12 197 SER A C 1
ATOM 1494 O O . SER A 1 197 ? -15.781 -0.604 -15.734 1 83.12 197 SER A O 1
ATOM 1496 N N . GLY A 1 198 ? -15.328 1.532 -16.234 1 84.69 198 GLY A N 1
ATOM 1497 C CA . GLY A 1 198 ? -16.734 1.902 -16.344 1 84.69 198 GLY A CA 1
ATOM 1498 C C . GLY A 1 198 ? -17.234 2.662 -15.125 1 84.69 198 GLY A C 1
ATOM 1499 O O . GLY A 1 198 ? -17.25 2.129 -14.016 1 84.69 198 GLY A O 1
ATOM 1500 N N . LEU A 1 199 ? -17.641 3.842 -15.328 1 90.62 199 LEU A N 1
ATOM 1501 C CA . LEU A 1 199 ? -18.188 4.676 -14.258 1 90.62 199 LEU A CA 1
ATOM 1502 C C . LEU A 1 199 ? -19.609 4.266 -13.914 1 90.62 199 LEU A C 1
ATOM 1504 O O . LEU A 1 199 ? -20.453 4.133 -14.805 1 90.62 199 LEU A O 1
ATOM 1508 N N . GLU A 1 200 ? -19.891 3.936 -12.695 1 92.81 200 GLU A N 1
ATOM 1509 C CA . GLU A 1 200 ? -21.203 3.582 -12.164 1 92.81 200 GLU A CA 1
ATOM 1510 C C . GLU A 1 200 ? -21.547 4.453 -10.961 1 92.81 200 GLU A C 1
ATOM 1512 O O . GLU A 1 200 ? -20.734 4.633 -10.055 1 92.81 200 GLU A O 1
ATOM 1517 N N . PHE A 1 201 ? -22.734 4.973 -11 1 94.38 201 PHE A N 1
ATOM 1518 C CA . PHE A 1 201 ? -23.188 5.852 -9.922 1 94.38 201 PHE A CA 1
ATOM 1519 C C . PHE A 1 201 ? -24.234 5.164 -9.055 1 94.38 201 PHE A C 1
ATOM 1521 O O . PHE A 1 201 ? -25.062 4.414 -9.562 1 94.38 201 PHE A O 1
ATOM 1528 N N . SER A 1 202 ? -24.172 5.371 -7.785 1 95.5 202 SER A N 1
ATOM 1529 C CA . SER A 1 202 ? -25.188 4.98 -6.824 1 95.5 202 SER A CA 1
ATOM 1530 C C . SER A 1 202 ? -25.438 6.078 -5.797 1 95.5 202 SER A C 1
ATOM 1532 O O . SER A 1 202 ? -24.594 6.965 -5.613 1 95.5 202 SER A O 1
ATOM 1534 N N . GLY A 1 203 ? -26.594 6.109 -5.148 1 96.56 203 GLY A N 1
ATOM 1535 C CA . GLY A 1 203 ? -26.891 7.062 -4.094 1 96.56 203 GLY A CA 1
ATOM 1536 C C . GLY A 1 203 ? -25.875 7.047 -2.967 1 96.56 203 GLY A C 1
ATOM 1537 O O . GLY A 1 203 ? -25.672 8.062 -2.301 1 96.56 203 GLY A O 1
ATOM 1538 N N . PHE A 1 204 ? -25.234 5.957 -2.844 1 97.44 204 PHE A N 1
ATOM 1539 C CA . PHE A 1 204 ? -24.25 5.812 -1.771 1 97.44 204 PHE A CA 1
ATOM 1540 C C . PHE A 1 204 ? -23.016 6.648 -2.057 1 97.44 204 PHE A C 1
ATOM 1542 O O . PHE A 1 204 ? -22.25 6.961 -1.144 1 97.44 204 PHE A O 1
ATOM 1549 N N . VAL A 1 205 ? -22.812 7.027 -3.301 1 97.94 205 VAL A N 1
ATOM 1550 C CA . VAL A 1 205 ? -21.719 7.91 -3.68 1 97.94 205 VAL A CA 1
ATOM 1551 C C . VAL A 1 205 ? -21.891 9.273 -3.006 1 97.94 205 VAL A C 1
ATOM 1553 O O . VAL A 1 205 ? -20.938 9.828 -2.465 1 97.94 205 VAL A O 1
ATOM 1556 N N . ILE A 1 206 ? -23.094 9.727 -3.014 1 97.81 206 ILE A N 1
ATOM 1557 C CA . ILE A 1 206 ? -23.391 11.016 -2.387 1 97.81 206 ILE A CA 1
ATOM 1558 C C . ILE A 1 206 ? -23.219 10.898 -0.873 1 97.81 206 ILE A C 1
ATOM 1560 O O . ILE A 1 206 ? -22.594 11.766 -0.244 1 97.81 206 ILE A O 1
ATOM 1564 N N . ALA A 1 207 ? -23.75 9.883 -0.336 1 97.69 207 ALA A N 1
ATOM 1565 C CA . ALA A 1 207 ? -23.625 9.656 1.102 1 97.69 207 ALA A CA 1
ATOM 1566 C C . ALA A 1 207 ? -22.156 9.594 1.529 1 97.69 207 ALA A C 1
ATOM 1568 O O . ALA A 1 207 ? -21.766 10.25 2.494 1 97.69 207 ALA A O 1
ATOM 1569 N N . GLU A 1 208 ? -21.375 8.844 0.807 1 98 208 GLU A N 1
ATOM 1570 C CA . GLU A 1 208 ? -19.953 8.695 1.146 1 98 208 GLU A CA 1
ATOM 1571 C C . GLU A 1 208 ? -19.203 10 0.945 1 98 208 GLU A C 1
ATOM 1573 O O . GLU A 1 208 ? -18.328 10.352 1.75 1 98 208 GLU A O 1
ATOM 1578 N N . GLY A 1 209 ? -19.5 10.664 -0.184 1 98.38 209 GLY A N 1
ATOM 1579 C CA . GLY A 1 209 ? -18.875 11.961 -0.407 1 98.38 209 GLY A CA 1
ATOM 1580 C C . GLY A 1 209 ? -19.109 12.938 0.726 1 98.38 209 GLY A C 1
ATOM 1581 O O . GLY A 1 209 ? -18.203 13.672 1.117 1 98.38 209 GLY A O 1
ATOM 1582 N N . LEU A 1 210 ? -20.281 12.906 1.244 1 97.94 210 LEU A N 1
ATOM 1583 C CA . LEU A 1 210 ? -20.625 13.789 2.354 1 97.94 210 LEU A CA 1
ATOM 1584 C C . LEU A 1 210 ? -19.922 13.352 3.633 1 97.94 210 LEU A C 1
ATOM 1586 O O . LEU A 1 210 ? -19.469 14.195 4.41 1 97.94 210 LEU A O 1
ATOM 1590 N N . VAL A 1 211 ? -19.859 12.078 3.859 1 97.31 211 VAL A N 1
ATOM 1591 C CA . VAL A 1 211 ? -19.141 11.547 5.012 1 97.31 211 VAL A CA 1
ATOM 1592 C C . VAL A 1 211 ? -17.672 11.938 4.938 1 97.31 211 VAL A C 1
ATOM 1594 O O . VAL A 1 211 ? -17.094 12.383 5.93 1 97.31 211 VAL A O 1
ATOM 1597 N N . ILE A 1 212 ? -17.094 11.805 3.723 1 97.75 212 ILE A N 1
ATOM 1598 C CA . ILE A 1 212 ? -15.695 12.148 3.51 1 97.75 212 ILE A CA 1
ATOM 1599 C C . ILE A 1 212 ? -15.484 13.641 3.77 1 97.75 212 ILE A C 1
ATOM 1601 O O . ILE A 1 212 ? -14.586 14.023 4.52 1 97.75 212 ILE A O 1
ATOM 1605 N N . ALA A 1 213 ? -16.344 14.43 3.219 1 97.88 213 ALA A N 1
ATOM 1606 C CA . ALA A 1 213 ? -16.203 15.875 3.33 1 97.88 213 ALA A CA 1
ATOM 1607 C C . ALA A 1 213 ? -16.328 16.328 4.781 1 97.88 213 ALA A C 1
ATOM 1609 O O . ALA A 1 213 ? -15.453 17.016 5.309 1 97.88 213 ALA A O 1
ATOM 1610 N N . ALA A 1 214 ? -17.406 15.953 5.398 1 96.94 214 ALA A N 1
ATOM 1611 C CA . ALA A 1 214 ? -17.656 16.344 6.785 1 96.94 214 ALA A CA 1
ATOM 1612 C C . ALA A 1 214 ? -16.594 15.766 7.715 1 96.94 214 ALA A C 1
ATOM 1614 O O . ALA A 1 214 ? -16.078 16.469 8.594 1 96.94 214 ALA A O 1
ATOM 1615 N N . GLY A 1 215 ? -16.312 14.516 7.512 1 96.38 215 GLY A N 1
ATOM 1616 C CA . GLY A 1 215 ? -15.32 13.844 8.344 1 96.38 215 GLY A CA 1
ATOM 1617 C C . GLY A 1 215 ? -13.938 14.469 8.25 1 96.38 215 GLY A C 1
ATOM 1618 O O . GLY A 1 215 ? -13.289 14.695 9.273 1 96.38 215 GLY A O 1
ATOM 1619 N N . GLN A 1 216 ? -13.523 14.758 7.066 1 96.69 216 GLN A N 1
ATOM 1620 C CA . GLN A 1 216 ? -12.164 15.258 6.879 1 96.69 216 GLN A CA 1
ATOM 1621 C C . GLN A 1 216 ? -12.047 16.719 7.324 1 96.69 216 GLN A C 1
ATOM 1623 O O . GLN A 1 216 ? -10.992 17.141 7.797 1 96.69 216 GLN A O 1
ATOM 1628 N N . LEU A 1 217 ? -13.148 17.484 7.234 1 95.12 217 LEU A N 1
ATOM 1629 C CA . LEU A 1 217 ? -13.141 18.828 7.793 1 95.12 217 LEU A CA 1
ATOM 1630 C C . LEU A 1 217 ? -12.906 18.781 9.305 1 95.12 217 LEU A C 1
ATOM 1632 O O . LEU A 1 217 ? -12.07 19.516 9.828 1 95.12 217 LEU A O 1
ATOM 1636 N N . VAL A 1 218 ? -13.594 17.891 9.906 1 94.75 218 VAL A N 1
ATOM 1637 C CA . VAL A 1 218 ? -13.5 17.766 11.352 1 94.75 218 VAL A CA 1
ATOM 1638 C C . VAL A 1 218 ? -12.156 17.156 11.727 1 94.75 218 VAL A C 1
ATOM 1640 O O . VAL A 1 218 ? -11.516 17.594 12.688 1 94.75 218 VAL A O 1
ATOM 1643 N N . TRP A 1 219 ? -11.711 16.188 11.008 1 94 219 TRP A N 1
ATOM 1644 C CA . TRP A 1 219 ? -10.484 15.453 11.32 1 94 219 TRP A CA 1
ATOM 1645 C C . TRP A 1 219 ? -9.266 16.359 11.188 1 94 219 TRP A C 1
ATOM 1647 O O . TRP A 1 219 ? -8.445 16.453 12.102 1 94 219 TRP A O 1
ATOM 1657 N N . TYR A 1 220 ? -9.164 17 10.047 1 95.12 220 TYR A N 1
ATOM 1658 C CA . TYR A 1 220 ? -8.008 17.875 9.844 1 95.12 220 TYR A CA 1
ATOM 1659 C C . TYR A 1 220 ? -8.055 19.078 10.773 1 95.12 220 TYR A C 1
ATOM 1661 O O . TYR A 1 220 ? -7.012 19.594 11.195 1 95.12 220 TYR A O 1
ATOM 1669 N N . GLY A 1 221 ? -9.258 19.562 11.125 1 93.62 221 GLY A N 1
ATOM 1670 C CA . GLY A 1 221 ? -9.375 20.562 12.172 1 93.62 221 GLY A CA 1
ATOM 1671 C C . GLY A 1 221 ? -8.852 20.094 13.516 1 93.62 221 GLY A C 1
ATOM 1672 O O . GLY A 1 221 ? -8.281 20.875 14.273 1 93.62 221 GLY A O 1
ATOM 1673 N N . SER A 1 222 ? -9.023 18.797 13.727 1 92.25 222 SER A N 1
ATOM 1674 C CA . SER A 1 222 ? -8.586 18.203 14.992 1 92.25 222 SER A CA 1
ATOM 1675 C C . SER A 1 222 ? -7.066 18.031 15.023 1 92.25 222 SER A C 1
ATOM 1677 O O . SER A 1 222 ? -6.402 18.562 15.922 1 92.25 222 SER A O 1
ATOM 1679 N N . ILE A 1 223 ? -6.457 17.5 14.016 1 87.94 223 ILE A N 1
ATOM 1680 C CA . ILE A 1 223 ? -5.051 17.109 14.078 1 87.94 223 ILE A CA 1
ATOM 1681 C C . ILE A 1 223 ? -4.164 18.328 13.883 1 87.94 223 ILE A C 1
ATOM 1683 O O . ILE A 1 223 ? -2.959 18.281 14.133 1 87.94 223 ILE A O 1
ATOM 1687 N N . LYS A 1 224 ? -4.777 19.422 13.414 1 89.81 224 LYS A N 1
ATOM 1688 C CA . LYS A 1 224 ? -4.039 20.672 13.398 1 89.81 224 LYS A CA 1
ATOM 1689 C C . LYS A 1 224 ? -3.941 21.266 14.805 1 89.81 224 LYS A C 1
ATOM 1691 O O . LYS A 1 224 ? -3.121 22.156 15.047 1 89.81 224 LYS A O 1
ATOM 1696 N N . ARG A 1 225 ? -4.738 20.734 15.758 1 88.5 225 ARG A N 1
ATOM 1697 C CA . ARG A 1 225 ? -4.828 21.328 17.078 1 88.5 225 ARG A CA 1
ATOM 1698 C C . ARG A 1 225 ? -4.25 20.406 18.141 1 88.5 225 ARG A C 1
ATOM 1700 O O . ARG A 1 225 ? -3.801 20.859 19.203 1 88.5 225 ARG A O 1
ATOM 1707 N N . ILE A 1 226 ? -4.297 19.109 17.875 1 83.75 226 ILE A N 1
ATOM 1708 C CA . ILE A 1 226 ? -3.758 18.156 18.828 1 83.75 226 ILE A CA 1
ATOM 1709 C C . ILE A 1 226 ? -2.875 17.141 18.109 1 83.75 226 ILE A C 1
ATOM 1711 O O . ILE A 1 226 ? -2.85 17.094 16.875 1 83.75 226 ILE A O 1
ATOM 1715 N N . ASN A 1 227 ? -2.15 16.312 18.891 1 82.81 227 ASN A N 1
ATOM 1716 C CA . ASN A 1 227 ? -1.278 15.273 18.328 1 82.81 227 ASN A CA 1
ATOM 1717 C C . ASN A 1 227 ? -2.072 14.234 17.547 1 82.81 227 ASN A C 1
ATOM 1719 O O . ASN A 1 227 ? -3.186 13.875 17.938 1 82.81 227 ASN A O 1
ATOM 1723 N N . LEU A 1 228 ? -1.437 13.836 16.422 1 83.19 228 LEU A N 1
ATOM 1724 C CA . LEU A 1 228 ? -2.049 12.852 15.547 1 83.19 228 LEU A CA 1
ATOM 1725 C C . LEU A 1 228 ? -2.391 11.578 16.312 1 83.19 228 LEU A C 1
ATOM 1727 O O . LEU A 1 228 ? -3.486 11.031 16.172 1 83.19 228 LEU A O 1
ATOM 1731 N N . SER A 1 229 ? -1.409 11.117 17.141 1 82.12 229 SER A N 1
ATOM 1732 C CA . SER A 1 229 ? -1.614 9.883 17.906 1 82.12 229 SER A CA 1
ATOM 1733 C C . SER A 1 229 ? -2.791 10.016 18.859 1 82.12 229 SER A C 1
ATOM 1735 O O . SER A 1 229 ? -3.58 9.078 19.016 1 82.12 229 SER A O 1
ATOM 1737 N N . LYS A 1 230 ? -2.939 11.164 19.438 1 81.25 230 LYS A N 1
ATOM 1738 C CA . LYS A 1 230 ? -4.039 11.414 20.375 1 81.25 230 LYS A CA 1
ATOM 1739 C C . LYS A 1 230 ? -5.379 11.453 19.641 1 81.25 230 LYS A C 1
ATOM 1741 O O . LYS A 1 230 ? -6.348 10.828 20.078 1 81.25 230 LYS A O 1
ATOM 1746 N N . ALA A 1 231 ? -5.445 12.227 18.578 1 84.94 231 ALA A N 1
ATOM 1747 C CA . ALA A 1 231 ? -6.676 12.305 17.797 1 84.94 231 ALA A CA 1
ATOM 1748 C C . ALA A 1 231 ? -7.129 10.922 17.328 1 84.94 231 ALA A C 1
ATOM 1750 O O . ALA A 1 231 ? -8.312 10.594 17.406 1 84.94 231 ALA A O 1
ATOM 1751 N N . THR A 1 232 ? -6.191 10.133 16.875 1 86.31 232 THR A N 1
ATOM 1752 C CA . THR A 1 232 ? -6.48 8.789 16.391 1 86.31 232 THR A CA 1
ATOM 1753 C C . THR A 1 232 ? -7.008 7.91 17.531 1 86.31 232 THR A C 1
ATOM 1755 O O . THR A 1 232 ? -7.918 7.105 17.312 1 86.31 232 THR A O 1
ATOM 1758 N N . ALA A 1 233 ? -6.473 8.094 18.656 1 82.56 233 ALA A N 1
ATOM 1759 C CA . ALA A 1 233 ? -6.926 7.328 19.812 1 82.56 233 ALA A CA 1
ATOM 1760 C C . ALA A 1 233 ? -8.359 7.703 20.188 1 82.56 233 ALA A C 1
ATOM 1762 O O . ALA A 1 233 ? -9.156 6.836 20.562 1 82.56 233 ALA A O 1
ATOM 1763 N N . ILE A 1 234 ? -8.688 8.914 20.094 1 82.19 234 ILE A N 1
ATOM 1764 C CA . ILE A 1 234 ? -10 9.422 20.5 1 82.19 234 ILE A CA 1
ATOM 1765 C C . ILE A 1 234 ? -11.078 8.836 19.594 1 82.19 234 ILE A C 1
ATOM 1767 O O . ILE A 1 234 ? -12.18 8.523 20.062 1 82.19 234 ILE A O 1
ATOM 1771 N N . ILE A 1 235 ? -10.773 8.594 18.359 1 86.25 235 ILE A N 1
ATOM 1772 C CA . ILE A 1 235 ? -11.797 8.164 17.422 1 86.25 235 ILE A CA 1
ATOM 1773 C C . ILE A 1 235 ? -11.914 6.645 17.438 1 86.25 235 ILE A C 1
ATOM 1775 O O . ILE A 1 235 ? -12.82 6.078 16.828 1 86.25 235 ILE A O 1
ATOM 1779 N N . THR A 1 236 ? -11.18 5.949 18.234 1 84.06 236 THR A N 1
ATOM 1780 C CA . THR A 1 236 ? -11.039 4.496 18.219 1 84.06 236 THR A CA 1
ATOM 1781 C C . THR A 1 236 ? -12.367 3.828 18.578 1 84.06 236 THR A C 1
ATOM 1783 O O . THR A 1 236 ? -12.648 2.713 18.125 1 84.06 236 THR A O 1
ATOM 1786 N N . PRO A 1 237 ? -13.32 4.473 19.281 1 84.94 237 PRO A N 1
ATOM 1787 C CA . PRO A 1 237 ? -14.602 3.816 19.562 1 84.94 237 PRO A CA 1
ATOM 1788 C C . PRO A 1 237 ? -15.602 3.945 18.422 1 84.94 237 PRO A C 1
ATOM 1790 O O . PRO A 1 237 ? -16.75 3.498 18.531 1 84.94 237 PRO A O 1
ATOM 1793 N N . ALA A 1 238 ? -15.219 4.5 17.328 1 88.19 238 ALA A N 1
ATOM 1794 C CA . ALA A 1 238 ? -16.094 4.773 16.203 1 88.19 238 ALA A CA 1
ATOM 1795 C C . ALA A 1 238 ? -16.781 3.502 15.719 1 88.19 238 ALA A C 1
ATOM 1797 O O . ALA A 1 238 ? -17.938 3.545 15.281 1 88.19 238 ALA A O 1
ATOM 1798 N N . PRO A 1 239 ? -16.125 2.316 15.844 1 91.62 239 PRO A N 1
ATOM 1799 C CA . PRO A 1 239 ? -16.75 1.105 15.32 1 91.62 239 PRO A CA 1
ATOM 1800 C C . PRO A 1 239 ? -18.078 0.775 16.031 1 91.62 239 PRO A C 1
ATOM 1802 O O . PRO A 1 239 ? -18.875 0.006 15.5 1 91.62 239 PRO A O 1
ATOM 1805 N N . ALA A 1 240 ? -18.281 1.308 17.219 1 89.06 240 ALA A N 1
ATOM 1806 C CA . ALA A 1 240 ? -19.531 1.069 17.922 1 89.06 240 ALA A CA 1
ATOM 1807 C C . ALA A 1 240 ? -20.734 1.495 17.078 1 89.06 240 ALA A C 1
ATOM 1809 O O . ALA A 1 240 ? -21.766 0.814 17.062 1 89.06 240 ALA A O 1
ATOM 1810 N N . VAL A 1 241 ? -20.594 2.578 16.391 1 89.81 241 VAL A N 1
ATOM 1811 C CA . VAL A 1 241 ? -21.641 3.084 15.516 1 89.81 241 VAL A CA 1
ATOM 1812 C C . VAL A 1 241 ? -21.859 2.113 14.352 1 89.81 241 VAL A C 1
ATOM 1814 O O . VAL A 1 241 ? -23 1.761 14.039 1 89.81 241 VAL A O 1
ATOM 1817 N N . ALA A 1 242 ? -20.812 1.712 13.742 1 91.88 242 ALA A N 1
ATOM 1818 C CA . ALA A 1 242 ? -20.906 0.781 12.617 1 91.88 242 ALA A CA 1
ATOM 1819 C C . ALA A 1 242 ? -21.531 -0.541 13.055 1 91.88 242 ALA A C 1
ATOM 1821 O O . ALA A 1 242 ? -22.344 -1.116 12.328 1 91.88 242 ALA A O 1
ATOM 1822 N N . ILE A 1 243 ? -21.141 -1.035 14.195 1 92 243 ILE A N 1
ATOM 1823 C CA . ILE A 1 243 ? -21.672 -2.283 14.719 1 92 243 ILE A CA 1
ATOM 1824 C C . ILE A 1 243 ? -23.188 -2.15 14.914 1 92 243 ILE A C 1
ATOM 1826 O O . ILE A 1 243 ? -23.953 -3.002 14.461 1 92 243 ILE A O 1
ATOM 1830 N N . GLY A 1 244 ? -23.641 -1.131 15.523 1 92.69 244 GLY A N 1
ATOM 1831 C CA . GLY A 1 244 ? -25.062 -0.91 15.758 1 92.69 244 GLY A CA 1
ATOM 1832 C C . GLY A 1 244 ? -25.875 -0.876 14.477 1 92.69 244 GLY A C 1
ATOM 1833 O O . GLY A 1 244 ? -26.875 -1.583 14.352 1 92.69 244 GLY A O 1
ATOM 1834 N N . VAL A 1 245 ? -25.406 -0.106 13.555 1 91.62 245 VAL A N 1
ATOM 1835 C CA . VAL A 1 245 ? -26.125 0.057 12.297 1 91.62 245 VAL A CA 1
ATOM 1836 C C . VAL A 1 245 ? -26.094 -1.246 11.5 1 91.62 245 VAL A C 1
ATOM 1838 O O . VAL A 1 245 ? -27.078 -1.639 10.891 1 91.62 245 VAL A O 1
ATOM 1841 N N . SER A 1 246 ? -24.969 -1.902 11.523 1 92.81 246 SER A N 1
ATOM 1842 C CA . SER A 1 246 ? -24.797 -3.125 10.75 1 92.81 246 SER A CA 1
ATOM 1843 C C . SER A 1 246 ? -25.688 -4.246 11.273 1 92.81 246 SER A C 1
ATOM 1845 O O . SER A 1 246 ? -26.203 -5.043 10.492 1 92.81 246 SER A O 1
ATOM 1847 N N . VAL A 1 247 ? -25.797 -4.312 12.562 1 91.5 247 VAL A N 1
ATOM 1848 C CA . VAL A 1 247 ? -26.672 -5.309 13.148 1 91.5 247 VAL A CA 1
ATOM 1849 C C . VAL A 1 247 ? -28.125 -5.035 12.727 1 91.5 247 VAL A C 1
ATOM 1851 O O . VAL A 1 247 ? -28.875 -5.965 12.422 1 91.5 247 VAL A O 1
ATOM 1854 N N . LEU A 1 248 ? -28.469 -3.838 12.664 1 91.69 248 LEU A N 1
ATOM 1855 C CA . LEU A 1 248 ? -29.812 -3.457 12.211 1 91.69 248 LEU A CA 1
ATOM 1856 C C . LEU A 1 248 ? -30 -3.818 10.742 1 91.69 248 LEU A C 1
ATOM 1858 O O . LEU A 1 248 ? -31.125 -4.125 10.32 1 91.69 248 LEU A O 1
ATOM 1862 N N . LEU A 1 249 ? -28.969 -3.873 9.992 1 92.12 249 LEU A N 1
ATOM 1863 C CA . LEU A 1 249 ? -29.031 -4.168 8.562 1 92.12 249 LEU A CA 1
ATOM 1864 C C . LEU A 1 249 ? -28.859 -5.66 8.305 1 92.12 249 LEU A C 1
ATOM 1866 O O . LEU A 1 249 ? -28.844 -6.098 7.152 1 92.12 249 LEU A O 1
ATOM 1870 N N . GLY A 1 250 ? -28.641 -6.449 9.344 1 90.94 250 GLY A N 1
ATOM 1871 C CA . GLY A 1 250 ? -28.719 -7.895 9.188 1 90.94 250 GLY A CA 1
ATOM 1872 C C . GLY A 1 250 ? -27.391 -8.594 9.391 1 90.94 250 GLY A C 1
ATOM 1873 O O . GLY A 1 250 ? -27.297 -9.812 9.25 1 90.94 250 GLY A O 1
ATOM 1874 N N . GLU A 1 251 ? -26.344 -7.855 9.68 1 91.5 251 GLU A N 1
ATOM 1875 C CA . GLU A 1 251 ? -25.078 -8.523 9.953 1 91.5 251 GLU A CA 1
ATOM 1876 C C . GLU A 1 251 ? -25.078 -9.164 11.344 1 91.5 251 GLU A C 1
ATOM 1878 O O . GLU A 1 251 ? -25.719 -8.656 12.266 1 91.5 251 GLU A O 1
ATOM 1883 N N . THR A 1 252 ? -24.375 -10.242 11.492 1 91.06 252 THR A N 1
ATOM 1884 C CA . THR A 1 252 ? -24.312 -10.969 12.75 1 91.06 252 THR A CA 1
ATOM 1885 C C . THR A 1 252 ? -23.125 -10.516 13.586 1 91.06 252 THR A C 1
ATOM 1887 O O . THR A 1 252 ? -21.984 -10.5 13.102 1 91.06 252 THR A O 1
ATOM 1890 N N . LEU A 1 253 ? -23.391 -10.062 14.711 1 91.75 253 LEU A N 1
ATOM 1891 C CA . LEU A 1 253 ? -22.375 -9.727 15.695 1 91.75 253 LEU A CA 1
ATOM 1892 C C . LEU A 1 253 ? -21.969 -10.961 16.5 1 91.75 253 LEU A C 1
ATOM 1894 O O . LEU A 1 253 ? -22.797 -11.539 17.219 1 91.75 253 LEU A O 1
ATOM 1898 N N . THR A 1 254 ? -20.75 -11.406 16.344 1 91 254 THR A N 1
ATOM 1899 C CA . THR A 1 254 ? -20.297 -12.602 17.047 1 91 254 THR A CA 1
ATOM 1900 C C . THR A 1 254 ? -19.469 -12.227 18.281 1 91 254 THR A C 1
ATOM 1902 O O . THR A 1 254 ? -19.141 -11.055 18.469 1 91 254 THR A O 1
ATOM 1905 N N . LEU A 1 255 ? -19.109 -13.242 19.047 1 90.81 255 LEU A N 1
ATOM 1906 C CA . LEU A 1 255 ? -18.328 -13.047 20.266 1 90.81 255 LEU A CA 1
ATOM 1907 C C . LEU A 1 255 ? -16.938 -12.539 19.938 1 90.81 255 LEU A C 1
ATOM 1909 O O . LEU A 1 255 ? -16.359 -11.734 20.688 1 90.81 255 LEU A O 1
ATOM 1913 N N . TYR A 1 256 ? -16.406 -12.945 18.859 1 90 256 TYR A N 1
ATOM 1914 C CA . TYR A 1 256 ? -15.062 -12.516 18.5 1 90 256 TYR A CA 1
ATOM 1915 C C . TYR A 1 256 ? -15.047 -11.031 18.156 1 90 256 TYR A C 1
ATOM 1917 O O . TYR A 1 256 ? -14.055 -10.336 18.406 1 90 256 TYR A O 1
ATOM 1925 N N . HIS A 1 257 ? -16.188 -10.531 17.609 1 92.19 257 HIS A N 1
ATOM 1926 C CA . HIS A 1 257 ? -16.297 -9.102 17.344 1 92.19 257 HIS A CA 1
ATOM 1927 C C . HIS A 1 257 ? -16.297 -8.305 18.641 1 92.19 257 HIS A C 1
ATOM 1929 O O . HIS A 1 257 ? -15.617 -7.277 18.75 1 92.19 257 HIS A O 1
ATOM 1935 N N . VAL A 1 258 ? -17 -8.812 19.609 1 92.69 258 VAL A N 1
ATOM 1936 C CA . VAL A 1 258 ? -17.172 -8.109 20.875 1 92.69 258 VAL A CA 1
ATOM 1937 C C . VAL A 1 258 ? -15.836 -8.094 21.641 1 92.69 258 VAL A C 1
ATOM 1939 O O . VAL A 1 258 ? -15.398 -7.043 22.109 1 92.69 258 VAL A O 1
ATOM 1942 N N . VAL A 1 259 ? -15.211 -9.203 21.703 1 93.44 259 VAL A N 1
ATOM 1943 C CA . VAL A 1 259 ? -13.945 -9.32 22.422 1 93.44 259 VAL A CA 1
ATOM 1944 C C . VAL A 1 259 ? -12.867 -8.523 21.703 1 93.44 259 VAL A C 1
ATOM 1946 O O . VAL A 1 259 ? -12.078 -7.812 22.328 1 93.44 259 VAL A O 1
ATOM 1949 N N . GLY A 1 260 ? -12.828 -8.68 20.375 1 92.56 260 GLY A N 1
ATOM 1950 C CA . GLY A 1 260 ? -11.867 -7.91 19.609 1 92.56 260 GLY A CA 1
ATOM 1951 C C . GLY A 1 260 ? -12.039 -6.41 19.766 1 92.56 260 GLY A C 1
ATOM 1952 O O . GLY A 1 260 ? -11.062 -5.688 19.953 1 92.56 260 GLY A O 1
ATOM 1953 N N . PHE A 1 261 ? -13.312 -5.988 19.703 1 93.19 261 PHE A N 1
ATOM 1954 C CA . PHE A 1 261 ? -13.609 -4.57 19.859 1 93.19 261 PHE A CA 1
ATOM 1955 C C . PHE A 1 261 ? -13.172 -4.082 21.234 1 93.19 261 PHE A C 1
ATOM 1957 O O . PHE A 1 261 ? -12.594 -3 21.375 1 93.19 261 PHE A O 1
ATOM 1964 N N . ALA A 1 262 ? -13.398 -4.824 22.219 1 94.44 262 ALA A N 1
ATOM 1965 C CA . ALA A 1 262 ? -13.023 -4.48 23.594 1 94.44 262 ALA A CA 1
ATOM 1966 C C . ALA A 1 262 ? -11.5 -4.375 23.734 1 94.44 262 ALA A C 1
ATOM 1968 O O . ALA A 1 262 ? -11 -3.439 24.359 1 94.44 262 ALA A O 1
ATOM 1969 N N . LEU A 1 263 ? -10.781 -5.254 23.188 1 93.12 263 LEU A N 1
ATOM 1970 C CA . LEU A 1 263 ? -9.328 -5.258 23.25 1 93.12 263 LEU A CA 1
ATOM 1971 C C . LEU A 1 263 ? -8.742 -4.062 22.5 1 93.12 263 LEU A C 1
ATOM 1973 O O . LEU A 1 263 ? -7.859 -3.373 23.016 1 93.12 263 LEU A O 1
ATOM 1977 N N . ILE A 1 264 ? -9.266 -3.861 21.312 1 91.38 264 ILE A N 1
ATOM 1978 C CA . ILE A 1 264 ? -8.781 -2.746 20.5 1 91.38 264 ILE A CA 1
ATOM 1979 C C . ILE A 1 264 ? -9.047 -1.431 21.234 1 91.38 264 ILE A C 1
ATOM 1981 O O . ILE A 1 264 ? -8.156 -0.577 21.328 1 91.38 264 ILE A O 1
ATOM 1985 N N . THR A 1 265 ? -10.219 -1.305 21.828 1 90.19 265 THR A N 1
ATOM 1986 C CA . THR A 1 265 ? -10.578 -0.087 22.547 1 90.19 265 THR A CA 1
ATOM 1987 C C . THR A 1 265 ? -9.727 0.073 23.812 1 90.19 265 THR A C 1
ATOM 1989 O O . THR A 1 265 ? -9.211 1.159 24.078 1 90.19 265 THR A O 1
ATOM 1992 N N . ALA A 1 266 ? -9.523 -0.939 24.562 1 90.69 266 ALA A N 1
ATOM 1993 C CA . ALA A 1 266 ? -8.719 -0.906 25.766 1 90.69 266 ALA A CA 1
ATOM 1994 C C . ALA A 1 266 ? -7.266 -0.553 25.453 1 90.69 266 ALA A C 1
ATOM 1996 O O . ALA A 1 266 ? -6.656 0.266 26.141 1 90.69 266 ALA A O 1
ATOM 1997 N N . GLY A 1 267 ? -6.766 -1.201 24.422 1 88.25 267 GLY A N 1
ATOM 1998 C CA . GLY A 1 267 ? -5.406 -0.906 24 1 88.25 267 GLY A CA 1
ATOM 1999 C C . GLY A 1 267 ? -5.211 0.533 23.562 1 88.25 267 GLY A C 1
ATOM 2000 O O . GLY A 1 267 ? -4.219 1.17 23.922 1 88.25 267 GLY A O 1
ATOM 2001 N N . THR A 1 268 ? -6.16 1.02 22.828 1 85.56 268 THR A N 1
ATOM 2002 C CA . THR A 1 268 ? -6.082 2.383 22.312 1 85.56 268 THR A CA 1
ATOM 2003 C C . THR A 1 268 ? -6.188 3.395 23.453 1 85.56 268 THR A C 1
ATOM 2005 O O . THR A 1 268 ? -5.453 4.387 23.469 1 85.56 268 THR A O 1
ATOM 2008 N N . LEU A 1 269 ? -7.109 3.211 24.344 1 82.12 269 LEU A N 1
ATOM 2009 C CA . LEU A 1 269 ? -7.27 4.105 25.484 1 82.12 269 LEU A CA 1
ATOM 2010 C C . LEU A 1 269 ? -6.027 4.078 26.375 1 82.12 269 LEU A C 1
ATOM 2012 O O . LEU A 1 269 ? -5.625 5.109 26.906 1 82.12 269 LEU A O 1
ATOM 2016 N N . GLY A 1 270 ? -5.453 2.955 26.531 1 80.81 270 GLY A N 1
ATOM 2017 C CA . GLY A 1 270 ? -4.207 2.857 27.266 1 80.81 270 GLY A CA 1
ATOM 2018 C C . GLY A 1 270 ? -3.074 3.645 26.641 1 80.81 270 GLY A C 1
ATOM 2019 O O . GLY A 1 270 ? -2.309 4.312 27.328 1 80.81 270 GLY A O 1
ATOM 2020 N N . CYS A 1 271 ? -2.99 3.58 25.297 1 75.56 271 CYS A N 1
ATOM 2021 C CA . CYS A 1 271 ? -1.97 4.312 24.547 1 75.56 271 CYS A CA 1
ATOM 2022 C C . CYS A 1 271 ? -2.166 5.816 24.703 1 75.56 271 CYS A C 1
ATOM 2024 O O . CYS A 1 271 ? -1.194 6.566 24.828 1 75.56 271 CYS A O 1
ATOM 2026 N N . SER A 1 272 ? -3.385 6.328 24.625 1 72 272 SER A N 1
ATOM 2027 C CA . SER A 1 272 ? -3.707 7.75 24.641 1 72 272 SER A CA 1
ATOM 2028 C C . SER A 1 272 ? -3.367 8.367 26 1 72 272 SER A C 1
ATOM 2030 O O . SER A 1 272 ? -2.926 9.516 26.062 1 72 272 SER A O 1
ATOM 2032 N N . ILE A 1 273 ? -3.596 7.676 27 1 68.69 273 ILE A N 1
ATOM 2033 C CA . ILE A 1 273 ? -3.336 8.188 28.344 1 68.69 273 ILE A CA 1
ATOM 2034 C C . ILE A 1 273 ? -1.83 8.305 28.578 1 68.69 273 ILE A C 1
ATOM 2036 O O . ILE A 1 273 ? -1.364 9.242 29.219 1 68.69 273 ILE A O 1
ATOM 2040 N N . ASN A 1 274 ? -1.026 7.492 27.906 1 62.59 274 ASN A N 1
ATOM 2041 C CA . ASN A 1 274 ? 0.417 7.496 28.109 1 62.59 274 ASN A CA 1
ATOM 2042 C C . ASN A 1 274 ? 1.13 8.359 27.062 1 62.59 274 ASN A C 1
ATOM 2044 O O . ASN A 1 274 ? 2.314 8.664 27.219 1 62.59 274 ASN A O 1
ATOM 2048 N N . CYS A 1 275 ? 0.649 8.617 25.859 1 58.56 275 CYS A N 1
ATOM 2049 C CA . CYS A 1 275 ? 1.259 9.484 24.859 1 58.56 275 CYS A CA 1
ATOM 2050 C C . CYS A 1 275 ? 1.254 10.938 25.328 1 58.56 275 CYS A C 1
ATOM 2052 O O . CYS A 1 275 ? 2.053 11.75 24.859 1 58.56 275 CYS A O 1
ATOM 2054 N N . ASN A 1 276 ? 0.297 11.508 26.094 1 51.62 276 ASN A N 1
ATOM 2055 C CA . ASN A 1 276 ? 0.201 12.875 26.609 1 51.62 276 ASN A CA 1
ATOM 2056 C C . ASN A 1 276 ? 1.35 13.203 27.547 1 51.62 276 ASN A C 1
ATOM 2058 O O . ASN A 1 276 ? 1.614 14.375 27.828 1 51.62 276 ASN A O 1
ATOM 2062 N N . LYS A 1 277 ? 1.961 12.391 28.203 1 46.03 277 LYS A N 1
ATOM 2063 C CA . LYS A 1 277 ? 2.814 12.891 29.281 1 46.03 277 LYS A CA 1
ATOM 2064 C C . LYS A 1 277 ? 4.043 13.602 28.719 1 46.03 277 LYS A C 1
ATOM 2066 O O . LYS A 1 277 ? 4.699 14.367 29.438 1 46.03 277 LYS A O 1
ATOM 2071 N N . ARG A 1 278 ? 4.844 13.188 27.781 1 42.38 278 ARG A N 1
ATOM 2072 C CA . ARG A 1 278 ? 6.176 13.773 27.844 1 42.38 278 ARG A CA 1
ATOM 2073 C C . ARG A 1 278 ? 6.191 15.156 27.203 1 42.38 278 ARG A C 1
ATOM 2075 O O . ARG A 1 278 ? 7.168 15.898 27.328 1 42.38 278 ARG A O 1
ATOM 2082 N N . ASN A 1 279 ? 5.723 15.375 25.875 1 34.56 279 ASN A N 1
ATOM 2083 C CA . ASN A 1 279 ? 6.383 16.578 25.406 1 34.56 279 ASN A CA 1
ATOM 2084 C C . ASN A 1 279 ? 5.82 17.828 26.078 1 34.56 279 ASN A C 1
ATOM 2086 O O . ASN A 1 279 ? 5.996 18.938 25.578 1 34.56 279 ASN A O 1
ATOM 2090 N N . PHE A 1 280 ? 4.867 17.844 27.047 1 27.56 280 PHE A N 1
ATOM 2091 C CA . PHE A 1 280 ? 4.875 19.234 27.469 1 27.56 280 PHE A CA 1
ATOM 2092 C C . PHE A 1 280 ? 6.051 19.516 28.391 1 27.56 280 PHE A C 1
ATOM 2094 O O . PHE A 1 280 ? 6.445 18.656 29.172 1 27.56 280 PHE A O 1
ATOM 2101 N N . MET B 1 1 ? 34.094 5.016 -13.844 1 58.69 1 MET B N 1
ATOM 2102 C CA . MET B 1 1 ? 33.781 4.25 -15.039 1 58.69 1 MET B CA 1
ATOM 2103 C C . MET B 1 1 ? 33.5 2.787 -14.695 1 58.69 1 MET B C 1
ATOM 2105 O O . MET B 1 1 ? 32.469 2.23 -15.078 1 58.69 1 MET B O 1
ATOM 2109 N N . ARG B 1 2 ? 34.312 2.119 -13.766 1 79.38 2 ARG B N 1
ATOM 2110 C CA . ARG B 1 2 ? 34.219 0.705 -13.422 1 79.38 2 ARG B CA 1
ATOM 2111 C C . ARG B 1 2 ? 33.031 0.442 -12.508 1 79.38 2 ARG B C 1
ATOM 2113 O O . ARG B 1 2 ? 32.312 -0.535 -12.695 1 79.38 2 ARG B O 1
ATOM 2120 N N . ARG B 1 3 ? 32.75 1.394 -11.758 1 86.19 3 ARG B N 1
ATOM 2121 C CA . ARG B 1 3 ? 31.641 1.252 -10.82 1 86.19 3 ARG B CA 1
ATOM 2122 C C . ARG B 1 3 ? 30.297 1.304 -11.539 1 86.19 3 ARG B C 1
ATOM 2124 O O . ARG B 1 3 ? 29.406 0.505 -11.258 1 86.19 3 ARG B O 1
ATOM 2131 N N . GLU B 1 4 ? 30.219 2.102 -12.5 1 87.88 4 GLU B N 1
ATOM 2132 C CA . GLU B 1 4 ? 29 2.238 -13.289 1 87.88 4 GLU B CA 1
ATOM 2133 C C . GLU B 1 4 ? 28.75 1.006 -14.156 1 87.88 4 GLU B C 1
ATOM 2135 O O . GLU B 1 4 ? 27.625 0.546 -14.281 1 87.88 4 GLU B O 1
ATOM 2140 N N . ALA B 1 5 ? 29.859 0.527 -14.68 1 90.44 5 ALA B N 1
ATOM 2141 C CA . ALA B 1 5 ? 29.75 -0.662 -15.516 1 90.44 5 ALA B CA 1
ATOM 2142 C C . ALA B 1 5 ? 29.312 -1.873 -14.703 1 90.44 5 ALA B C 1
ATOM 2144 O O . ALA B 1 5 ? 28.484 -2.668 -15.172 1 90.44 5 ALA B O 1
ATOM 2145 N N . LEU B 1 6 ? 29.828 -1.983 -13.555 1 92.12 6 LEU B N 1
ATOM 2146 C CA . LEU B 1 6 ? 29.438 -3.096 -12.688 1 92.12 6 LEU B CA 1
ATOM 2147 C C . LEU B 1 6 ? 27.984 -2.961 -12.242 1 92.12 6 LEU B C 1
ATOM 2149 O O . LEU B 1 6 ? 27.25 -3.951 -12.188 1 92.12 6 LEU B O 1
ATOM 2153 N N . GLY B 1 7 ? 27.578 -1.8 -11.953 1 91.56 7 GLY B N 1
ATOM 2154 C CA . GLY B 1 7 ? 26.188 -1.567 -11.594 1 91.56 7 GLY B CA 1
ATOM 2155 C C . GLY B 1 7 ? 25.234 -1.915 -12.711 1 91.56 7 GLY B C 1
ATOM 2156 O O . GLY B 1 7 ? 24.188 -2.531 -12.461 1 91.56 7 GLY B O 1
ATOM 2157 N N . THR B 1 8 ? 25.672 -1.607 -13.875 1 89.31 8 THR B N 1
ATOM 2158 C CA . THR B 1 8 ? 24.859 -1.897 -15.047 1 89.31 8 THR B CA 1
ATOM 2159 C C . THR B 1 8 ? 24.797 -3.4 -15.312 1 89.31 8 THR B C 1
ATOM 2161 O O . THR B 1 8 ? 23.734 -3.945 -15.609 1 89.31 8 THR B O 1
ATOM 2164 N N . ALA B 1 9 ? 25.906 -4.047 -15.148 1 92.19 9 ALA B N 1
ATOM 2165 C CA . ALA B 1 9 ? 25.969 -5.492 -15.352 1 92.19 9 ALA B CA 1
ATOM 2166 C C . ALA B 1 9 ? 25.109 -6.23 -14.336 1 92.19 9 ALA B C 1
ATOM 2168 O O . ALA B 1 9 ? 24.438 -7.211 -14.672 1 92.19 9 ALA B O 1
ATOM 2169 N N . LEU B 1 10 ? 25.141 -5.797 -13.18 1 93.06 10 LEU B N 1
ATOM 2170 C CA . LEU B 1 10 ? 24.328 -6.391 -12.117 1 93.06 10 LEU B CA 1
ATOM 2171 C C . LEU B 1 10 ? 22.844 -6.188 -12.398 1 93.06 10 LEU B C 1
ATOM 2173 O O . LEU B 1 10 ? 22.031 -7.113 -12.227 1 93.06 10 LEU B O 1
ATOM 2177 N N . ALA B 1 11 ? 22.5 -5.031 -12.875 1 89.06 11 ALA B N 1
ATOM 2178 C CA . ALA B 1 11 ? 21.109 -4.77 -13.227 1 89.06 11 ALA B CA 1
ATOM 2179 C C . ALA B 1 11 ? 20.641 -5.684 -14.359 1 89.06 11 ALA B C 1
ATOM 2181 O O . ALA B 1 11 ? 19.531 -6.215 -14.32 1 89.06 11 ALA B O 1
ATOM 2182 N N . LEU B 1 12 ? 21.516 -5.918 -15.289 1 89 12 LEU B N 1
ATOM 2183 C CA . LEU B 1 12 ? 21.188 -6.781 -16.422 1 89 12 LEU B CA 1
ATOM 2184 C C . LEU B 1 12 ? 21.016 -8.227 -15.969 1 89 12 LEU B C 1
ATOM 2186 O O . LEU B 1 12 ? 20.125 -8.93 -16.453 1 89 12 LEU B O 1
ATOM 2190 N N . SER B 1 13 ? 21.844 -8.664 -15.102 1 91.31 13 SER B N 1
ATOM 2191 C CA . SER B 1 13 ? 21.703 -10.008 -14.555 1 91.31 13 SER B CA 1
ATOM 2192 C C . SER B 1 13 ? 20.391 -10.156 -13.789 1 91.31 13 SER B C 1
ATOM 2194 O O . SER B 1 13 ? 19.766 -11.219 -13.797 1 91.31 13 SER B O 1
ATOM 2196 N N . GLY B 1 14 ? 19.984 -9.117 -13.125 1 91 14 GLY B N 1
ATOM 2197 C CA . GLY B 1 14 ? 18.734 -9.086 -12.406 1 91 14 GLY B CA 1
ATOM 2198 C C . GLY B 1 14 ? 17.516 -9.227 -13.312 1 91 14 GLY B C 1
ATOM 2199 O O . GLY B 1 14 ? 16.484 -9.75 -12.891 1 91 14 GLY B O 1
ATOM 2200 N N . MET B 1 15 ? 17.719 -8.852 -14.547 1 87.38 15 MET B N 1
ATOM 2201 C CA . MET B 1 15 ? 16.641 -8.922 -15.523 1 87.38 15 MET B CA 1
ATOM 2202 C C . MET B 1 15 ? 16.172 -10.359 -15.719 1 87.38 15 MET B C 1
ATOM 2204 O O . MET B 1 15 ? 14.969 -10.625 -15.75 1 87.38 15 MET B O 1
ATOM 2208 N N . VAL B 1 16 ? 17.047 -11.266 -15.766 1 87.94 16 VAL B N 1
ATOM 2209 C CA . VAL B 1 16 ? 16.719 -12.672 -15.992 1 87.94 16 VAL B CA 1
ATOM 2210 C C . VAL B 1 16 ? 16.109 -13.273 -14.727 1 87.94 16 VAL B C 1
ATOM 2212 O O . VAL B 1 16 ? 15.109 -13.977 -14.789 1 87.94 16 VAL B O 1
ATOM 2215 N N . ILE B 1 17 ? 16.734 -12.969 -13.609 1 92.56 17 ILE B N 1
ATOM 2216 C CA . ILE B 1 17 ? 16.297 -13.516 -12.336 1 92.56 17 ILE B CA 1
ATOM 2217 C C . ILE B 1 17 ? 14.883 -13.023 -12.023 1 92.56 17 ILE B C 1
ATOM 2219 O O . I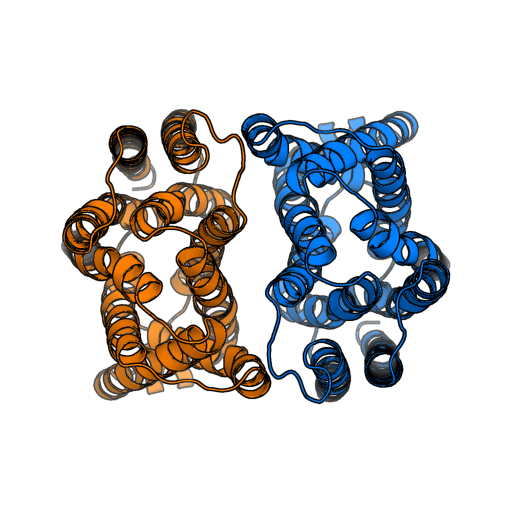LE B 1 17 ? 13.984 -13.82 -11.734 1 92.56 17 ILE B O 1
ATOM 2223 N N . TYR B 1 18 ? 14.656 -11.758 -12.25 1 91.38 18 TYR B N 1
ATOM 2224 C CA . TYR B 1 18 ? 13.375 -11.164 -11.906 1 91.38 18 TYR B CA 1
ATOM 2225 C C . TYR B 1 18 ? 12.328 -11.469 -12.977 1 91.38 18 TYR B C 1
ATOM 2227 O O . TYR B 1 18 ? 11.125 -11.375 -12.727 1 91.38 18 TYR B O 1
ATOM 2235 N N . GLY B 1 19 ? 12.805 -11.812 -14.141 1 92.19 19 GLY B N 1
ATOM 2236 C CA . GLY B 1 19 ? 11.875 -12.258 -15.164 1 92.19 19 GLY B CA 1
ATOM 2237 C C . GLY B 1 19 ? 11.188 -13.562 -14.82 1 92.19 19 GLY B C 1
ATOM 2238 O O . GLY B 1 19 ? 10.055 -13.812 -15.258 1 92.19 19 GLY B O 1
ATOM 2239 N N . LEU B 1 20 ? 11.812 -14.391 -14 1 93.44 20 LEU B N 1
ATOM 2240 C CA . LEU B 1 20 ? 11.281 -15.695 -13.625 1 93.44 20 LEU B CA 1
ATOM 2241 C C . LEU B 1 20 ? 10.305 -15.562 -12.453 1 93.44 20 LEU B C 1
ATOM 2243 O O . LEU B 1 20 ? 9.477 -16.453 -12.234 1 93.44 20 LEU B O 1
ATOM 2247 N N . GLU B 1 21 ? 10.398 -14.5 -11.805 1 95.19 21 GLU B N 1
ATOM 2248 C CA . GLU B 1 21 ? 9.719 -14.336 -10.523 1 95.19 21 GLU B CA 1
ATOM 2249 C C . GLU B 1 21 ? 8.203 -14.414 -10.688 1 95.19 21 GLU B C 1
ATOM 2251 O O . GLU B 1 21 ? 7.531 -15.141 -9.953 1 95.19 21 GLU B O 1
ATOM 2256 N N . PRO B 1 22 ? 7.621 -13.758 -11.695 1 95.88 22 PRO B N 1
ATOM 2257 C CA . PRO B 1 22 ? 6.164 -13.836 -11.828 1 95.88 22 PRO B CA 1
ATOM 2258 C C . PRO B 1 22 ? 5.676 -15.258 -12.125 1 95.88 22 PRO B C 1
ATOM 2260 O O . PRO B 1 22 ? 4.586 -15.641 -11.703 1 95.88 22 PRO B O 1
ATOM 2263 N N . VAL B 1 23 ? 6.445 -15.992 -12.805 1 95.75 23 VAL B N 1
ATOM 2264 C CA . VAL B 1 23 ? 6.078 -17.359 -13.148 1 95.75 23 VAL B CA 1
ATOM 2265 C C . VAL B 1 23 ? 6.109 -18.234 -11.898 1 95.75 23 VAL B C 1
ATOM 2267 O O . VAL B 1 23 ? 5.195 -19.031 -11.664 1 95.75 23 VAL B O 1
ATOM 2270 N N . VAL B 1 24 ? 7.148 -18.078 -11.125 1 96.5 24 VAL B N 1
ATOM 2271 C CA . VAL B 1 24 ? 7.289 -18.859 -9.898 1 96.5 24 VAL B CA 1
ATOM 2272 C C . VAL B 1 24 ? 6.145 -18.516 -8.938 1 96.5 24 VAL B C 1
ATOM 2274 O O . VAL B 1 24 ? 5.504 -19.422 -8.398 1 96.5 24 VAL B O 1
ATOM 2277 N N . ILE B 1 25 ? 5.879 -17.266 -8.766 1 96.38 25 ILE B N 1
ATOM 2278 C CA . ILE B 1 25 ? 4.867 -16.812 -7.82 1 96.38 25 ILE B CA 1
ATOM 2279 C C . ILE B 1 25 ? 3.488 -17.281 -8.273 1 96.38 25 ILE B C 1
ATOM 2281 O O . ILE B 1 25 ? 2.707 -17.812 -7.473 1 96.38 25 ILE B O 1
ATOM 2285 N N . LYS B 1 26 ? 3.203 -17.172 -9.547 1 95.31 26 LYS B N 1
ATOM 2286 C CA . LYS B 1 26 ? 1.917 -17.594 -10.094 1 95.31 26 LYS B CA 1
ATOM 2287 C C . LYS B 1 26 ? 1.736 -19.109 -9.969 1 95.31 26 LYS B C 1
ATOM 2289 O O . LYS B 1 26 ? 0.617 -19.594 -9.789 1 95.31 26 LYS B O 1
ATOM 2294 N N . SER B 1 27 ? 2.746 -19.875 -10.023 1 95.06 27 SER B N 1
ATOM 2295 C CA . SER B 1 27 ? 2.684 -21.328 -10.055 1 95.06 27 SER B CA 1
ATOM 2296 C C . SER B 1 27 ? 2.449 -21.906 -8.664 1 95.06 27 SER B C 1
ATOM 2298 O O . SER B 1 27 ? 2.143 -23.094 -8.516 1 95.06 27 SER B O 1
ATOM 2300 N N . ASN B 1 28 ? 2.584 -21.047 -7.637 1 95.31 28 ASN B N 1
ATOM 2301 C CA . ASN B 1 28 ? 2.408 -21.531 -6.273 1 95.31 28 ASN B CA 1
ATOM 2302 C C . ASN B 1 28 ? 0.956 -21.906 -5.992 1 95.31 28 ASN B C 1
ATOM 2304 O O . ASN B 1 28 ? 0.062 -21.062 -6.105 1 95.31 28 ASN B O 1
ATOM 2308 N N . PRO B 1 29 ? 0.731 -23.109 -5.559 1 94.06 29 PRO B N 1
ATOM 2309 C CA . PRO B 1 29 ? -0.646 -23.547 -5.316 1 94.06 29 PRO B CA 1
ATOM 2310 C C . PRO B 1 29 ? -1.106 -23.281 -3.885 1 94.06 29 PRO B C 1
ATOM 2312 O O . PRO B 1 29 ? -2.283 -23.469 -3.568 1 94.06 29 PRO B O 1
ATOM 2315 N N . THR B 1 30 ? -0.217 -22.891 -3.039 1 93.81 30 THR B N 1
ATOM 2316 C CA . THR B 1 30 ? -0.538 -22.797 -1.62 1 93.81 30 THR B CA 1
ATOM 2317 C C . THR B 1 30 ? -0.977 -21.375 -1.262 1 93.81 30 THR B C 1
ATOM 2319 O O . THR B 1 30 ? -1.067 -20.5 -2.133 1 93.81 30 THR B O 1
ATOM 2322 N N . SER B 1 31 ? -1.268 -21.125 0.017 1 93.19 31 SER B N 1
ATOM 2323 C CA . SER B 1 31 ? -1.715 -19.828 0.527 1 93.19 31 SER B CA 1
ATOM 2324 C C . SER B 1 31 ? -0.724 -18.719 0.179 1 93.19 31 SER B C 1
ATOM 2326 O O . SER B 1 31 ? 0.48 -18.875 0.399 1 93.19 31 SER B O 1
ATOM 2328 N N . PRO B 1 32 ? -1.26 -17.641 -0.383 1 94.75 32 PRO B N 1
ATOM 2329 C CA . PRO B 1 32 ? -0.38 -16.516 -0.702 1 94.75 32 PRO B CA 1
ATOM 2330 C C . PRO B 1 32 ? 0.368 -15.992 0.519 1 94.75 32 PRO B C 1
ATOM 2332 O O . PRO B 1 32 ? 1.534 -15.602 0.413 1 94.75 32 PRO B O 1
ATOM 2335 N N . ILE B 1 33 ? -0.269 -16.016 1.659 1 94.19 33 ILE B N 1
ATOM 2336 C CA . ILE B 1 33 ? 0.345 -15.508 2.881 1 94.19 33 ILE B CA 1
ATOM 2337 C C . ILE B 1 33 ? 1.492 -16.422 3.303 1 94.19 33 ILE B C 1
ATOM 2339 O O . ILE B 1 33 ? 2.598 -15.953 3.586 1 94.19 33 ILE B O 1
ATOM 2343 N N . SER B 1 34 ? 1.195 -17.703 3.303 1 95.12 34 SER B N 1
ATOM 2344 C CA . SER B 1 34 ? 2.225 -18.688 3.646 1 95.12 34 SER B CA 1
ATOM 2345 C C . SER B 1 34 ? 3.393 -18.625 2.668 1 95.12 34 SER B C 1
ATOM 2347 O O . SER B 1 34 ? 4.555 -18.688 3.076 1 95.12 34 SER B O 1
ATOM 2349 N N . PHE B 1 35 ? 3.066 -18.531 1.462 1 96.94 35 PHE B N 1
ATOM 2350 C CA . PHE B 1 35 ? 4.074 -18.484 0.41 1 96.94 35 PHE B CA 1
ATOM 2351 C C . PHE B 1 35 ? 4.992 -17.281 0.602 1 96.94 35 PHE B C 1
ATOM 2353 O O . PHE B 1 35 ? 6.219 -17.422 0.527 1 96.94 35 PHE B O 1
ATOM 2360 N N . ALA B 1 36 ? 4.418 -16.109 0.845 1 97.31 36 ALA B N 1
ATOM 2361 C CA . ALA B 1 36 ? 5.203 -14.891 1.034 1 97.31 36 ALA B CA 1
ATOM 2362 C C . ALA B 1 36 ? 6.098 -15 2.264 1 97.31 36 ALA B C 1
ATOM 2364 O O . ALA B 1 36 ? 7.289 -14.68 2.203 1 97.31 36 ALA B O 1
ATOM 2365 N N . ALA B 1 37 ? 5.566 -15.492 3.336 1 97.81 37 ALA B N 1
ATOM 2366 C CA . ALA B 1 37 ? 6.312 -15.602 4.586 1 97.81 37 ALA B CA 1
ATOM 2367 C C . ALA B 1 37 ? 7.453 -16.609 4.461 1 97.81 37 ALA B C 1
ATOM 2369 O O . ALA B 1 37 ? 8.594 -16.297 4.812 1 97.81 37 ALA B O 1
ATOM 2370 N N . LEU B 1 38 ? 7.121 -17.719 3.932 1 98.31 38 LEU B N 1
ATOM 2371 C CA . LEU B 1 38 ? 8.109 -18.797 3.879 1 98.31 38 LEU B CA 1
ATOM 2372 C C . LEU B 1 38 ? 9.18 -18.5 2.832 1 98.31 38 LEU B C 1
ATOM 2374 O O . LEU B 1 38 ? 10.344 -18.859 3.006 1 98.31 38 LEU B O 1
ATOM 2378 N N . SER B 1 39 ? 8.844 -17.906 1.729 1 98.62 39 SER B N 1
ATOM 2379 C CA . SER B 1 39 ? 9.844 -17.5 0.75 1 98.62 39 SER B CA 1
ATOM 2380 C C . SER B 1 39 ? 10.812 -16.484 1.343 1 98.62 39 SER B C 1
ATOM 2382 O O . SER B 1 39 ? 12.016 -16.516 1.073 1 98.62 39 SER B O 1
ATOM 2384 N N . ALA B 1 40 ? 10.234 -15.578 2.096 1 98.62 40 ALA B N 1
ATOM 2385 C CA . ALA B 1 40 ? 11.07 -14.586 2.768 1 98.62 40 ALA B CA 1
ATOM 2386 C C . ALA B 1 40 ? 12.023 -15.258 3.756 1 98.62 40 ALA B C 1
ATOM 2388 O O . ALA B 1 40 ? 13.172 -14.836 3.895 1 98.62 40 ALA B O 1
ATOM 2389 N N . LEU B 1 41 ? 11.539 -16.234 4.41 1 98.56 41 LEU B N 1
ATOM 2390 C CA . LEU B 1 41 ? 12.383 -16.984 5.328 1 98.56 41 LEU B CA 1
ATOM 2391 C C . LEU B 1 41 ? 13.539 -17.641 4.582 1 98.56 41 LEU B C 1
ATOM 2393 O O . LEU B 1 41 ? 14.688 -17.562 5.012 1 98.56 41 LEU B O 1
ATOM 2397 N N . VAL B 1 42 ? 13.211 -18.344 3.516 1 98.62 42 VAL B N 1
ATOM 2398 C CA . VAL B 1 42 ? 14.227 -19.016 2.723 1 98.62 42 VAL B CA 1
ATOM 2399 C C . VAL B 1 42 ? 15.25 -18 2.221 1 98.62 42 VAL B C 1
ATOM 2401 O O . VAL B 1 42 ? 16.453 -18.219 2.328 1 98.62 42 VAL B O 1
ATOM 2404 N N . ALA B 1 43 ? 14.766 -16.891 1.685 1 98.69 43 ALA B N 1
ATOM 2405 C CA . ALA B 1 43 ? 15.664 -15.844 1.214 1 98.69 43 ALA B CA 1
ATOM 2406 C C . ALA B 1 43 ? 16.562 -15.336 2.344 1 98.69 43 ALA B C 1
ATOM 2408 O O . ALA B 1 43 ? 17.766 -15.164 2.162 1 98.69 43 ALA B O 1
ATOM 2409 N N . SER B 1 44 ? 15.938 -15.07 3.471 1 98.56 44 SER B N 1
ATOM 2410 C CA . SER B 1 44 ? 16.672 -14.586 4.633 1 98.56 44 SER B CA 1
ATOM 2411 C C . SER B 1 44 ? 17.781 -15.547 5.027 1 98.56 44 SER B C 1
ATOM 2413 O O . SER B 1 44 ? 18.922 -15.133 5.25 1 98.56 44 SER B O 1
ATOM 2415 N N . LEU B 1 45 ? 17.484 -16.797 5.098 1 98.12 45 LEU B N 1
ATOM 2416 C CA . LEU B 1 45 ? 18.469 -17.812 5.492 1 98.12 45 LEU B CA 1
ATOM 2417 C C . LEU B 1 45 ? 19.625 -17.844 4.504 1 98.12 45 LEU B C 1
ATOM 2419 O O . LEU B 1 45 ? 20.797 -17.891 4.91 1 98.12 45 LEU B O 1
ATOM 2423 N N . VAL B 1 46 ? 19.359 -17.828 3.25 1 97.94 46 VAL B N 1
ATOM 2424 C CA . VAL B 1 46 ? 20.391 -17.844 2.217 1 97.94 46 VAL B CA 1
ATOM 2425 C C . VAL B 1 46 ? 21.25 -16.594 2.326 1 97.94 46 VAL B C 1
ATOM 2427 O O . VAL B 1 46 ? 22.484 -16.672 2.275 1 97.94 46 VAL B O 1
ATOM 2430 N N . LEU B 1 47 ? 20.656 -15.477 2.529 1 98.06 47 LEU B N 1
ATOM 2431 C CA . LEU B 1 47 ? 21.359 -14.203 2.521 1 98.06 47 LEU B CA 1
ATOM 2432 C C . LEU B 1 47 ? 22.203 -14.031 3.785 1 98.06 47 LEU B C 1
ATOM 2434 O O . LEU B 1 47 ? 23.25 -13.398 3.754 1 98.06 47 LEU B O 1
ATOM 2438 N N . TRP B 1 48 ? 21.688 -14.594 4.883 1 97.31 48 TRP B N 1
ATOM 2439 C CA . TRP B 1 48 ? 22.484 -14.508 6.105 1 97.31 48 TRP B CA 1
ATOM 2440 C C . TRP B 1 48 ? 23.766 -15.336 5.984 1 97.31 48 TRP B C 1
ATOM 2442 O O . TRP B 1 48 ? 24.766 -15.031 6.625 1 97.31 48 TRP B O 1
ATOM 2452 N N . THR B 1 49 ? 23.766 -16.359 5.18 1 95.69 49 THR B N 1
ATOM 2453 C CA . THR B 1 49 ? 25 -17.062 4.883 1 95.69 49 THR B CA 1
ATOM 2454 C C . THR B 1 49 ? 25.984 -16.156 4.152 1 95.69 49 THR B C 1
ATOM 2456 O O . THR B 1 49 ? 27.188 -16.156 4.441 1 95.69 49 THR B O 1
ATOM 2459 N N . ALA B 1 50 ? 25.469 -15.367 3.281 1 93.62 50 ALA B N 1
ATOM 2460 C CA . ALA B 1 50 ? 26.297 -14.414 2.555 1 93.62 50 ALA B CA 1
ATOM 2461 C C . ALA B 1 50 ? 26.828 -13.328 3.488 1 93.62 50 ALA B C 1
ATOM 2463 O O . ALA B 1 50 ? 27.953 -12.859 3.334 1 93.62 50 ALA B O 1
ATOM 2464 N N . VAL B 1 51 ? 26.016 -12.883 4.418 1 95.19 51 VAL B N 1
ATOM 2465 C CA . VAL B 1 51 ? 26.406 -11.867 5.391 1 95.19 51 VAL B CA 1
ATOM 2466 C C . VAL B 1 51 ? 27.547 -12.406 6.258 1 95.19 51 VAL B C 1
ATOM 2468 O O . VAL B 1 51 ? 28.484 -11.672 6.57 1 95.19 51 VAL B O 1
ATOM 2471 N N . GLY B 1 52 ? 27.422 -13.625 6.727 1 91.19 52 GLY B N 1
ATOM 2472 C CA . GLY B 1 52 ? 28.453 -14.234 7.547 1 91.19 52 GLY B CA 1
ATOM 2473 C C . GLY B 1 52 ? 29.812 -14.289 6.863 1 91.19 52 GLY B C 1
ATOM 2474 O O . GLY B 1 52 ? 30.844 -14.086 7.504 1 91.19 52 GLY B O 1
ATOM 2475 N N . TRP B 1 53 ? 29.797 -14.484 5.594 1 87.88 53 TRP B N 1
ATOM 2476 C CA . TRP B 1 53 ? 31.047 -14.594 4.832 1 87.88 53 TRP B CA 1
ATOM 2477 C C . TRP B 1 53 ? 31.609 -13.219 4.516 1 87.88 53 TRP B C 1
ATOM 2479 O O . TRP B 1 53 ? 32.812 -13.07 4.301 1 87.88 53 TRP B O 1
ATOM 2489 N N . GLY B 1 54 ? 30.812 -12.141 4.574 1 84.88 54 GLY B N 1
ATOM 2490 C CA . GLY B 1 54 ? 31.234 -10.836 4.102 1 84.88 54 GLY B CA 1
ATOM 2491 C C . GLY B 1 54 ? 31.406 -9.828 5.219 1 84.88 54 GLY B C 1
ATOM 2492 O O . GLY B 1 54 ? 31.641 -8.641 4.965 1 84.88 54 GLY B O 1
ATOM 2493 N N . GLY B 1 55 ? 31.25 -10.211 6.469 1 81.69 55 GLY B N 1
ATOM 2494 C CA . GLY B 1 55 ? 31.438 -9.305 7.586 1 81.69 55 GLY B CA 1
ATOM 2495 C C . GLY B 1 55 ? 30.234 -8.414 7.852 1 81.69 55 GLY B C 1
ATOM 2496 O O . GLY B 1 55 ? 30.359 -7.355 8.461 1 81.69 55 GLY B O 1
ATOM 2497 N N . GLY B 1 56 ? 29.141 -8.781 7.293 1 85 56 GLY B N 1
ATOM 2498 C CA . GLY B 1 56 ? 27.953 -7.965 7.422 1 85 56 GLY B CA 1
ATOM 2499 C C . GLY B 1 56 ? 27.484 -7.793 8.859 1 85 56 GLY B C 1
ATOM 2500 O O . GLY B 1 56 ? 26.875 -6.785 9.203 1 85 56 GLY B O 1
ATOM 2501 N N . LEU B 1 57 ? 27.828 -8.695 9.758 1 89.12 57 LEU B N 1
ATOM 2502 C CA . LEU B 1 57 ? 27.453 -8.609 11.164 1 89.12 57 LEU B CA 1
ATOM 2503 C C . LEU B 1 57 ? 28.141 -7.422 11.836 1 89.12 57 LEU B C 1
ATOM 2505 O O . LEU B 1 57 ? 27.562 -6.762 12.695 1 89.12 57 LEU B O 1
ATOM 2509 N N . ASP B 1 58 ? 29.281 -7.133 11.398 1 92.5 58 ASP B N 1
ATOM 2510 C CA . ASP B 1 58 ? 30.031 -5.996 11.93 1 92.5 58 ASP B CA 1
ATOM 2511 C C . ASP B 1 58 ? 29.375 -4.676 11.516 1 92.5 58 ASP B C 1
ATOM 2513 O O . ASP B 1 58 ? 29.375 -3.715 12.289 1 92.5 58 ASP B O 1
ATOM 2517 N N . GLU B 1 59 ? 28.859 -4.723 10.32 1 94.19 59 GLU B N 1
ATOM 2518 C CA . GLU B 1 59 ? 28.188 -3.514 9.836 1 94.19 59 GLU B CA 1
ATOM 2519 C C . GLU B 1 59 ? 27.016 -3.125 10.742 1 94.19 59 GLU B C 1
ATOM 2521 O O . GLU B 1 59 ? 26.844 -1.948 11.055 1 94.19 59 GLU B O 1
ATOM 2526 N N . ILE B 1 60 ? 26.297 -4.094 11.156 1 93.94 60 ILE B N 1
ATOM 2527 C CA . ILE B 1 60 ? 25.109 -3.871 11.984 1 93.94 60 ILE B CA 1
ATOM 2528 C C . ILE B 1 60 ? 25.531 -3.385 13.367 1 93.94 60 ILE B C 1
ATOM 2530 O O . ILE B 1 60 ? 24.922 -2.463 13.922 1 93.94 60 ILE B O 1
ATOM 2534 N N . HIS B 1 61 ? 26.562 -3.959 13.891 1 94.38 61 HIS B N 1
ATOM 2535 C CA . HIS B 1 61 ? 27.078 -3.584 15.203 1 94.38 61 HIS B CA 1
ATOM 2536 C C . HIS B 1 61 ? 27.625 -2.162 15.195 1 94.38 61 HIS B C 1
ATOM 2538 O O . HIS B 1 61 ? 27.453 -1.423 16.172 1 94.38 61 HIS B O 1
ATOM 2544 N N . GLU B 1 62 ? 28.297 -1.828 14.141 1 95.12 62 GLU B N 1
ATOM 2545 C CA . GLU B 1 62 ? 28.938 -0.525 14.023 1 95.12 62 GLU B CA 1
ATOM 2546 C C . GLU B 1 62 ? 27.922 0.575 13.742 1 95.12 62 GLU B C 1
ATOM 2548 O O . GLU B 1 62 ? 28.141 1.737 14.086 1 95.12 62 GLU B O 1
ATOM 2553 N N . ASN B 1 63 ? 26.844 0.211 13.094 1 96 63 ASN B N 1
ATOM 2554 C CA . ASN B 1 63 ? 25.828 1.189 12.734 1 96 63 ASN B CA 1
ATOM 2555 C C . ASN B 1 63 ? 24.438 0.708 13.109 1 96 63 ASN B C 1
ATOM 2557 O O . ASN B 1 63 ? 23.562 0.569 12.25 1 96 63 ASN B O 1
ATOM 2561 N N . PRO B 1 64 ? 24.172 0.565 14.375 1 93.69 64 PRO B N 1
ATOM 2562 C CA . PRO B 1 64 ? 22.891 0.009 14.812 1 93.69 64 PRO B CA 1
ATOM 2563 C C . PRO B 1 64 ? 21.703 0.91 14.469 1 93.69 64 PRO B C 1
ATOM 2565 O O . PRO B 1 64 ? 20.562 0.448 14.43 1 93.69 64 PRO B O 1
ATOM 2568 N N . ALA B 1 65 ? 22 2.188 14.148 1 90.44 65 ALA B N 1
ATOM 2569 C CA . ALA B 1 65 ? 20.922 3.119 13.797 1 90.44 65 ALA B CA 1
ATOM 2570 C C . ALA B 1 65 ? 20.281 2.732 12.477 1 90.44 65 ALA B C 1
ATOM 2572 O O . ALA B 1 65 ? 19.156 3.15 12.18 1 90.44 65 ALA B O 1
ATOM 2573 N N . GLY B 1 66 ? 20.953 1.894 11.664 1 93.19 66 GLY B N 1
ATOM 2574 C CA . GLY B 1 66 ? 20.453 1.469 10.375 1 93.19 66 GLY B CA 1
ATOM 2575 C C . GLY B 1 66 ? 19.359 0.415 10.477 1 93.19 66 GLY B C 1
ATOM 2576 O O . GLY B 1 66 ? 18.656 0.149 9.508 1 93.19 66 GLY B O 1
ATOM 2577 N N . ILE B 1 67 ? 19.125 -0.093 11.656 1 92.62 67 ILE B N 1
ATOM 2578 C CA . ILE B 1 67 ? 18.203 -1.209 11.828 1 92.62 67 ILE B CA 1
ATOM 2579 C C . ILE B 1 67 ? 16.766 -0.728 11.633 1 92.62 67 ILE B C 1
ATOM 2581 O O . ILE B 1 67 ? 15.953 -1.426 11.031 1 92.62 67 ILE B O 1
ATOM 2585 N N . LYS B 1 68 ? 16.516 0.467 12.078 1 88.06 68 LYS B N 1
ATOM 2586 C CA . LYS B 1 68 ? 15.156 0.988 11.961 1 88.06 68 LYS B CA 1
ATOM 25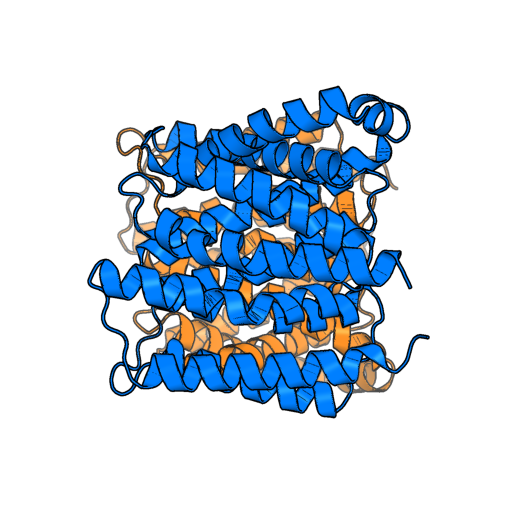87 C C . LYS B 1 68 ? 14.773 1.207 10.5 1 88.06 68 LYS B C 1
ATOM 2589 O O . LYS B 1 68 ? 13.742 0.71 10.039 1 88.06 68 LYS B O 1
ATOM 2594 N N . PRO B 1 69 ? 15.641 1.888 9.766 1 90.94 69 PRO B N 1
ATOM 2595 C CA . PRO B 1 69 ? 15.32 1.992 8.344 1 90.94 69 PRO B CA 1
ATOM 2596 C C . PRO B 1 69 ? 15.312 0.638 7.637 1 90.94 69 PRO B C 1
ATOM 2598 O O . PRO B 1 69 ? 14.555 0.435 6.688 1 90.94 69 PRO B O 1
ATOM 2601 N N . ALA B 1 70 ? 16.125 -0.256 8.094 1 95.25 70 ALA B N 1
ATOM 2602 C CA . ALA B 1 70 ? 16.125 -1.595 7.516 1 95.25 70 ALA B CA 1
ATOM 2603 C C . ALA B 1 70 ? 14.797 -2.309 7.762 1 95.25 70 ALA B C 1
ATOM 2605 O O . ALA B 1 70 ? 14.328 -3.066 6.914 1 95.25 70 ALA B O 1
ATOM 2606 N N . PHE B 1 71 ? 14.219 -2.098 8.898 1 93.12 71 PHE B N 1
ATOM 2607 C CA . PHE B 1 71 ? 12.891 -2.625 9.203 1 93.12 71 PHE B CA 1
ATOM 2608 C C . PHE B 1 71 ? 11.859 -2.115 8.203 1 93.12 71 PHE B C 1
ATOM 2610 O O . PHE B 1 71 ? 11.023 -2.883 7.727 1 93.12 71 PHE B O 1
ATOM 2617 N N . LEU B 1 72 ? 11.977 -0.854 7.867 1 91.62 72 LEU B N 1
ATOM 2618 C CA . LEU B 1 72 ? 11.047 -0.259 6.914 1 91.62 72 LEU B CA 1
ATOM 2619 C C . LEU B 1 72 ? 11.25 -0.84 5.52 1 91.62 72 LEU B C 1
ATOM 2621 O O . LEU B 1 72 ? 10.297 -0.986 4.754 1 91.62 72 LEU B O 1
ATOM 2625 N N . VAL B 1 73 ? 12.5 -1.156 5.215 1 95.5 73 VAL B N 1
ATOM 2626 C CA . VAL B 1 73 ? 12.773 -1.812 3.941 1 95.5 73 VAL B CA 1
ATOM 2627 C C . VAL B 1 73 ? 12.062 -3.162 3.891 1 95.5 73 VAL B C 1
ATOM 2629 O O . VAL B 1 73 ? 11.477 -3.525 2.867 1 95.5 73 VAL B O 1
ATOM 2632 N N . GLY B 1 74 ? 12.125 -3.889 5.004 1 97.38 74 GLY B N 1
ATOM 2633 C CA . GLY B 1 74 ? 11.445 -5.168 5.082 1 97.38 74 GLY B CA 1
ATOM 2634 C C . GLY B 1 74 ? 9.93 -5.035 5.086 1 97.38 74 GLY B C 1
ATOM 2635 O O . GLY B 1 74 ? 9.227 -5.848 4.48 1 97.38 74 GLY B O 1
ATOM 2636 N N . PHE B 1 75 ? 9.445 -4.07 5.738 1 94.69 75 PHE B N 1
ATOM 2637 C CA . PHE B 1 75 ? 8.016 -3.832 5.836 1 94.69 75 PHE B CA 1
ATOM 2638 C C . PHE B 1 75 ? 7.414 -3.543 4.465 1 94.69 75 PHE B C 1
ATOM 2640 O O . PHE B 1 75 ? 6.449 -4.188 4.055 1 94.69 75 PHE B O 1
ATOM 2647 N N . PHE B 1 76 ? 8.016 -2.592 3.721 1 94.69 76 PHE B N 1
ATOM 2648 C CA . PHE B 1 76 ? 7.504 -2.223 2.406 1 94.69 76 PHE B CA 1
ATOM 2649 C C . PHE B 1 76 ? 7.941 -3.232 1.352 1 94.69 76 PHE B C 1
ATOM 2651 O O . PHE B 1 76 ? 7.105 -3.795 0.639 1 94.69 76 PHE B O 1
ATOM 2658 N N . GLY B 1 77 ? 9.203 -3.545 1.365 1 96.81 77 GLY B N 1
ATOM 2659 C CA . GLY B 1 77 ? 9.82 -4.254 0.253 1 96.81 77 GLY B CA 1
ATOM 2660 C C . GLY B 1 77 ? 9.547 -5.75 0.281 1 96.81 77 GLY B C 1
ATOM 2661 O O . GLY B 1 77 ? 9.656 -6.422 -0.746 1 96.81 77 GLY B O 1
ATOM 2662 N N . THR B 1 78 ? 9.289 -6.234 1.424 1 98 78 THR B N 1
ATOM 2663 C CA . THR B 1 78 ? 9.039 -7.668 1.505 1 98 78 THR B CA 1
ATOM 2664 C C . THR B 1 78 ? 7.625 -7.945 2.021 1 98 78 THR B C 1
ATOM 2666 O O . THR B 1 78 ? 6.766 -8.414 1.272 1 98 78 THR B O 1
ATOM 2669 N N . ALA B 1 79 ? 7.309 -7.5 3.168 1 96.62 79 ALA B N 1
ATOM 2670 C CA . ALA B 1 79 ? 6.023 -7.863 3.764 1 96.62 79 ALA B CA 1
ATOM 2671 C C . ALA B 1 79 ? 4.863 -7.406 2.885 1 96.62 79 ALA B C 1
ATOM 2673 O O . ALA B 1 79 ? 4.086 -8.227 2.393 1 96.62 79 ALA B O 1
ATOM 2674 N N . LEU B 1 80 ? 4.758 -6.152 2.627 1 96.25 80 LEU B N 1
ATOM 2675 C CA . LEU B 1 80 ? 3.641 -5.633 1.849 1 96.25 80 LEU B CA 1
ATOM 2676 C C . LEU B 1 80 ? 3.773 -6.016 0.379 1 96.25 80 LEU B C 1
ATOM 2678 O O . LEU B 1 80 ? 2.793 -6.41 -0.256 1 96.25 80 LEU B O 1
ATOM 2682 N N . ALA B 1 81 ? 4.945 -5.926 -0.135 1 97.38 81 ALA B N 1
ATOM 2683 C CA . ALA B 1 81 ? 5.152 -6.168 -1.561 1 97.38 81 ALA B CA 1
ATOM 2684 C C . ALA B 1 81 ? 4.836 -7.617 -1.924 1 97.38 81 ALA B C 1
ATOM 2686 O O . ALA B 1 81 ? 4.098 -7.875 -2.877 1 97.38 81 ALA B O 1
ATOM 2687 N N . TYR B 1 82 ? 5.344 -8.516 -1.151 1 96.69 82 TYR B N 1
ATOM 2688 C CA . TYR B 1 82 ? 5.18 -9.906 -1.561 1 96.69 82 TYR B CA 1
ATOM 2689 C C . TYR B 1 82 ? 3.803 -10.43 -1.179 1 96.69 82 TYR B C 1
ATOM 2691 O O . TYR B 1 82 ? 3.295 -11.367 -1.797 1 96.69 82 TYR B O 1
ATOM 2699 N N . LEU B 1 83 ? 3.223 -9.852 -0.156 1 95.38 83 LEU B N 1
ATOM 2700 C CA . LEU B 1 83 ? 1.816 -10.148 0.082 1 95.38 83 LEU B CA 1
ATOM 2701 C C . LEU B 1 83 ? 0.96 -9.719 -1.106 1 95.38 83 LEU B C 1
ATOM 2703 O O . LEU B 1 83 ? 0.161 -10.516 -1.615 1 95.38 83 LEU B O 1
ATOM 2707 N N . ALA B 1 84 ? 1.109 -8.531 -1.579 1 96.25 84 ALA B N 1
ATOM 2708 C CA . ALA B 1 84 ? 0.376 -8.023 -2.734 1 96.25 84 ALA B CA 1
ATOM 2709 C C . ALA B 1 84 ? 0.7 -8.828 -3.988 1 96.25 84 ALA B C 1
ATOM 2711 O O . ALA B 1 84 ? -0.193 -9.148 -4.777 1 96.25 84 ALA B O 1
ATOM 2712 N N . TYR B 1 85 ? 1.946 -9.141 -4.148 1 97.25 85 TYR B N 1
ATOM 2713 C CA . TYR B 1 85 ? 2.391 -9.867 -5.332 1 97.25 85 TYR B CA 1
ATOM 2714 C C . TYR B 1 85 ? 1.77 -11.258 -5.379 1 97.25 85 TYR B C 1
ATOM 2716 O O . TYR B 1 85 ? 1.269 -11.688 -6.422 1 97.25 85 TYR B O 1
ATOM 2724 N N . SER B 1 86 ? 1.812 -11.93 -4.227 1 96.75 86 SER B N 1
ATOM 2725 C CA . SER B 1 86 ? 1.311 -13.305 -4.164 1 96.75 86 SER B CA 1
ATOM 2726 C C . SER B 1 86 ? -0.196 -13.352 -4.395 1 96.75 86 SER B C 1
ATOM 2728 O O . SER B 1 86 ? -0.683 -14.172 -5.172 1 96.75 86 SER B O 1
ATOM 2730 N N . PHE B 1 87 ? -0.923 -12.469 -3.777 1 94.62 87 PHE B N 1
ATOM 2731 C CA . PHE B 1 87 ? -2.361 -12.414 -4.012 1 94.62 87 PHE B CA 1
ATOM 2732 C C . PHE B 1 87 ? -2.662 -11.953 -5.434 1 94.62 87 PHE B C 1
ATOM 2734 O O . PHE B 1 87 ? -3.527 -12.516 -6.105 1 94.62 87 PHE B O 1
ATOM 2741 N N . GLY B 1 88 ? -1.985 -10.922 -5.855 1 95.5 88 GLY B N 1
ATOM 2742 C CA . GLY B 1 88 ? -2.209 -10.367 -7.18 1 95.5 88 GLY B CA 1
ATOM 2743 C C . GLY B 1 88 ? -1.943 -11.359 -8.297 1 95.5 88 GLY B C 1
ATOM 2744 O O . GLY B 1 88 ? -2.748 -11.492 -9.219 1 95.5 88 GLY B O 1
ATOM 2745 N N . ALA B 1 89 ? -0.824 -12.031 -8.211 1 93.62 89 ALA B N 1
ATOM 2746 C CA . ALA B 1 89 ? -0.465 -13.016 -9.227 1 93.62 89 ALA B CA 1
ATOM 2747 C C . ALA B 1 89 ? -1.468 -14.164 -9.258 1 93.62 89 ALA B C 1
ATOM 2749 O O . ALA B 1 89 ? -1.793 -14.688 -10.328 1 93.62 89 ALA B O 1
ATOM 2750 N N . ARG B 1 90 ? -1.933 -14.539 -8.07 1 92.06 90 ARG B N 1
ATOM 2751 C CA . ARG B 1 90 ? -2.926 -15.609 -7.988 1 92.06 90 ARG B CA 1
ATOM 2752 C C . ARG B 1 90 ? -4.211 -15.211 -8.703 1 92.06 90 ARG B C 1
ATOM 2754 O O . ARG B 1 90 ? -4.859 -16.047 -9.336 1 92.06 90 ARG B O 1
ATOM 2761 N N . MET B 1 91 ? -4.562 -13.984 -8.648 1 92.44 91 MET B N 1
ATOM 2762 C CA . MET B 1 91 ? -5.836 -13.508 -9.18 1 92.44 91 MET B CA 1
ATOM 2763 C C . MET B 1 91 ? -5.66 -12.945 -10.586 1 92.44 91 MET B C 1
ATOM 2765 O O . MET B 1 91 ? -6.582 -12.344 -11.141 1 92.44 91 MET B O 1
ATOM 2769 N N . SER B 1 92 ? -4.5 -13.102 -11.156 1 92.94 92 SER B N 1
ATOM 2770 C CA . SER B 1 92 ? -4.172 -12.625 -12.492 1 92.94 92 SER B CA 1
ATOM 2771 C C . SER B 1 92 ? -3.395 -13.672 -13.281 1 92.94 92 SER B C 1
ATOM 2773 O O . SER B 1 92 ? -3.643 -14.867 -13.148 1 92.94 92 SER B O 1
ATOM 2775 N N . THR B 1 93 ? -2.691 -13.281 -14.297 1 91.31 93 THR B N 1
ATOM 2776 C CA . THR B 1 93 ? -1.81 -14.164 -15.055 1 91.31 93 THR B CA 1
ATOM 2777 C C . THR B 1 93 ? -0.348 -13.781 -14.836 1 91.31 93 THR B C 1
ATOM 2779 O O . THR B 1 93 ? -0.051 -12.688 -14.352 1 91.31 93 THR B O 1
ATOM 2782 N N . ALA B 1 94 ? 0.499 -14.75 -15.055 1 93.5 94 ALA B N 1
ATOM 2783 C CA . ALA B 1 94 ? 1.927 -14.469 -14.93 1 93.5 94 ALA B CA 1
ATOM 2784 C C . ALA B 1 94 ? 2.357 -13.375 -15.906 1 93.5 94 ALA B C 1
ATOM 2786 O O . ALA B 1 94 ? 3.201 -12.539 -15.578 1 93.5 94 ALA B O 1
ATOM 2787 N N . ILE B 1 95 ? 1.825 -13.375 -17.047 1 92.44 95 ILE B N 1
ATOM 2788 C CA . ILE B 1 95 ? 2.146 -12.375 -18.062 1 92.44 95 ILE B CA 1
ATOM 2789 C C . ILE B 1 95 ? 1.714 -10.992 -17.578 1 92.44 95 ILE B C 1
ATOM 2791 O O . ILE B 1 95 ? 2.498 -10.047 -17.609 1 92.44 95 ILE B O 1
ATOM 2795 N N . ASN B 1 96 ? 0.502 -10.867 -17.062 1 92.12 96 ASN B N 1
ATOM 2796 C CA . ASN B 1 96 ? 0.042 -9.594 -16.516 1 92.12 96 ASN B CA 1
ATOM 2797 C C . ASN B 1 96 ? 0.902 -9.141 -15.344 1 92.12 96 ASN B C 1
ATOM 2799 O O . ASN B 1 96 ? 1.238 -7.961 -15.227 1 92.12 96 ASN B O 1
ATOM 2803 N N . ALA B 1 97 ? 1.21 -10.117 -14.492 1 94.31 97 ALA B N 1
ATOM 2804 C CA . ALA B 1 97 ? 2.035 -9.789 -13.328 1 94.31 97 ALA B CA 1
ATOM 2805 C C . ALA B 1 97 ? 3.381 -9.211 -13.758 1 94.31 97 ALA B C 1
ATOM 2807 O O . ALA B 1 97 ? 3.83 -8.203 -13.211 1 94.31 97 ALA B O 1
ATOM 2808 N N . ALA B 1 98 ? 3.969 -9.836 -14.734 1 94.19 98 ALA B N 1
ATOM 2809 C CA . ALA B 1 98 ? 5.273 -9.406 -15.234 1 94.19 98 ALA B CA 1
ATOM 2810 C C . ALA B 1 98 ? 5.199 -8.016 -15.844 1 94.19 98 ALA B C 1
ATOM 2812 O O . ALA B 1 98 ? 6.098 -7.191 -15.648 1 94.19 98 ALA B O 1
ATOM 2813 N N . LEU B 1 99 ? 4.168 -7.719 -16.516 1 92.44 99 LEU B N 1
ATOM 2814 C CA . LEU B 1 99 ? 4.043 -6.465 -17.25 1 92.44 99 LEU B CA 1
ATOM 2815 C C . LEU B 1 99 ? 3.611 -5.332 -16.312 1 92.44 99 LEU B C 1
ATOM 2817 O O . LEU B 1 99 ? 4.172 -4.234 -16.375 1 92.44 99 LEU B O 1
ATOM 2821 N N . ILE B 1 100 ? 2.658 -5.559 -15.453 1 92.31 100 ILE B N 1
ATOM 2822 C CA . ILE B 1 100 ? 2.109 -4.523 -14.578 1 92.31 100 ILE B CA 1
ATOM 2823 C C . ILE B 1 100 ? 3.17 -4.082 -13.578 1 92.31 100 ILE B C 1
ATOM 2825 O O . ILE B 1 100 ? 3.268 -2.895 -13.25 1 92.31 100 ILE B O 1
ATOM 2829 N N . THR B 1 101 ? 3.98 -4.992 -13.109 1 94.06 101 THR B N 1
ATOM 2830 C CA . THR B 1 101 ? 4.984 -4.652 -12.102 1 94.06 101 THR B CA 1
ATOM 2831 C C . THR B 1 101 ? 6.082 -3.787 -12.711 1 94.06 101 THR B C 1
ATOM 2833 O O . THR B 1 101 ? 6.875 -3.18 -11.984 1 94.06 101 THR B O 1
ATOM 2836 N N . ARG B 1 102 ? 6.066 -3.629 -13.961 1 90.5 102 ARG B N 1
ATOM 2837 C CA . ARG B 1 102 ? 7.035 -2.74 -14.594 1 90.5 102 ARG B CA 1
ATOM 2838 C C . ARG B 1 102 ? 6.637 -1.278 -14.414 1 90.5 102 ARG B C 1
ATOM 2840 O O . ARG B 1 102 ? 7.418 -0.375 -14.719 1 90.5 102 ARG B O 1
ATOM 2847 N N . SER B 1 103 ? 5.477 -1.084 -13.875 1 90.31 103 SER B N 1
ATOM 2848 C CA . SER B 1 103 ? 5.133 0.271 -13.453 1 90.31 103 SER B CA 1
ATOM 2849 C C . SER B 1 103 ? 6.129 0.804 -12.43 1 90.31 103 SER B C 1
ATOM 2851 O O . SER B 1 103 ? 6.09 1.984 -12.078 1 90.31 103 SER B O 1
ATOM 2853 N N . GLU B 1 104 ? 7.012 -0.059 -12.062 1 90 104 GLU B N 1
ATOM 2854 C CA . GLU B 1 104 ? 8.07 0.278 -11.117 1 90 104 GLU B CA 1
ATOM 2855 C C . GLU B 1 104 ? 8.836 1.524 -11.562 1 90 104 GLU B C 1
ATOM 2857 O O . GLU B 1 104 ? 9.258 2.33 -10.727 1 90 104 GLU B O 1
ATOM 2862 N N . VAL B 1 105 ? 9.008 1.675 -12.773 1 85.94 105 VAL B N 1
ATOM 2863 C CA . VAL B 1 105 ? 9.781 2.797 -13.305 1 85.94 105 VAL B CA 1
ATOM 2864 C C . VAL B 1 105 ? 9.055 4.105 -13.008 1 85.94 105 VAL B C 1
ATOM 2866 O O . VAL B 1 105 ? 9.68 5.113 -12.688 1 85.94 105 VAL B O 1
ATOM 2869 N N . LEU B 1 106 ? 7.773 4.086 -13.117 1 86.94 106 LEU B N 1
ATOM 2870 C CA . LEU B 1 106 ? 6.988 5.273 -12.812 1 86.94 106 LEU B CA 1
ATOM 2871 C C . LEU B 1 106 ? 7.113 5.645 -11.336 1 86.94 106 LEU B C 1
ATOM 2873 O O . LEU B 1 106 ? 7.293 6.82 -11 1 86.94 106 LEU B O 1
ATOM 2877 N N . TRP B 1 107 ? 7.07 4.605 -10.523 1 88.44 107 TRP B N 1
ATOM 2878 C CA . TRP B 1 107 ? 7.199 4.836 -9.086 1 88.44 107 TRP B CA 1
ATOM 2879 C C . TRP B 1 107 ? 8.602 5.32 -8.734 1 88.44 107 TRP B C 1
ATOM 2881 O O . TRP B 1 107 ? 8.773 6.16 -7.852 1 88.44 107 TRP B O 1
ATOM 2891 N N . SER B 1 108 ? 9.57 4.727 -9.383 1 84.19 108 SER B N 1
ATOM 2892 C CA . SER B 1 108 ? 10.938 5.141 -9.125 1 84.19 108 SER B CA 1
ATOM 2893 C C . SER B 1 108 ? 11.148 6.613 -9.469 1 84.19 108 SER B C 1
ATOM 2895 O O . SER B 1 108 ? 11.797 7.344 -8.719 1 84.19 108 SER B O 1
ATOM 2897 N N . PHE B 1 109 ? 10.555 7.07 -10.516 1 79.5 109 PHE B N 1
ATOM 2898 C CA . PHE B 1 109 ? 10.664 8.477 -10.906 1 79.5 109 PHE B CA 1
ATOM 2899 C C . PHE B 1 109 ? 9.938 9.367 -9.906 1 79.5 109 PHE B C 1
ATOM 2901 O O . PHE B 1 109 ? 10.469 10.406 -9.492 1 79.5 109 PHE B O 1
ATOM 2908 N N . LEU B 1 110 ? 8.789 8.922 -9.547 1 81 110 LEU B N 1
ATOM 2909 C CA . LEU B 1 110 ? 7.973 9.719 -8.633 1 81 110 LEU B CA 1
ATOM 2910 C C . LEU B 1 110 ? 8.648 9.852 -7.273 1 81 110 LEU B C 1
ATOM 2912 O O . LEU B 1 110 ? 8.773 10.953 -6.738 1 81 110 LEU B O 1
ATOM 2916 N N . LEU B 1 111 ? 9.117 8.766 -6.746 1 81.06 111 LEU B N 1
ATOM 2917 C CA . LEU B 1 111 ? 9.695 8.758 -5.406 1 81.06 111 LEU B CA 1
ATOM 2918 C C . LEU B 1 111 ? 11.078 9.398 -5.41 1 81.06 111 LEU B C 1
ATOM 2920 O O . LEU B 1 111 ? 11.477 10.031 -4.43 1 81.06 111 LEU B O 1
ATOM 2924 N N . ALA B 1 112 ? 11.773 9.25 -6.547 1 73 112 ALA B N 1
ATOM 2925 C CA . ALA B 1 112 ? 13.062 9.938 -6.66 1 73 112 ALA B CA 1
ATOM 2926 C C . ALA B 1 112 ? 12.875 11.445 -6.691 1 73 112 ALA B C 1
ATOM 2928 O O . ALA B 1 112 ? 13.656 12.188 -6.09 1 73 112 ALA B O 1
ATOM 2929 N N . TRP B 1 113 ? 11.859 11.812 -7.344 1 74.38 113 TRP B N 1
ATOM 2930 C CA . TRP B 1 113 ? 11.523 13.234 -7.387 1 74.38 113 TRP B CA 1
ATOM 2931 C C . TRP B 1 113 ? 11.117 13.734 -6.008 1 74.38 113 TRP B C 1
ATOM 2933 O O . TRP B 1 113 ? 11.555 14.805 -5.574 1 74.38 113 TRP B O 1
ATOM 2943 N N . LEU B 1 114 ? 10.398 12.969 -5.297 1 74.19 114 LEU B N 1
ATOM 2944 C CA . LEU B 1 114 ? 9.82 13.383 -4.023 1 74.19 114 LEU B CA 1
ATOM 2945 C C . LEU B 1 114 ? 10.859 13.32 -2.906 1 74.19 114 LEU B C 1
ATOM 2947 O O . LEU B 1 114 ? 10.914 14.211 -2.055 1 74.19 114 LEU B O 1
ATOM 2951 N N . LEU B 1 115 ? 11.656 12.297 -2.957 1 71.56 115 LEU B N 1
ATOM 2952 C CA . LEU B 1 115 ? 12.453 12.008 -1.772 1 71.56 115 LEU B CA 1
ATOM 2953 C C . LEU B 1 115 ? 13.938 12.242 -2.047 1 71.56 115 LEU B C 1
ATOM 2955 O O . LEU B 1 115 ? 14.727 12.414 -1.115 1 71.56 115 LEU B O 1
ATOM 2959 N N . LEU B 1 116 ? 14.258 12.219 -3.361 1 63.88 116 LEU B N 1
ATOM 2960 C CA . LEU B 1 116 ? 15.68 12.344 -3.662 1 63.88 116 LEU B CA 1
ATOM 2961 C C . LEU B 1 116 ? 15.969 13.656 -4.391 1 63.88 116 LEU B C 1
ATOM 2963 O O . LEU B 1 116 ? 17.125 13.961 -4.688 1 63.88 116 LEU B O 1
ATOM 2967 N N . GLY B 1 117 ? 14.93 14.438 -4.645 1 72.62 117 GLY B N 1
ATOM 2968 C CA . GLY B 1 117 ? 15.094 15.75 -5.25 1 72.62 117 GLY B CA 1
ATOM 2969 C C . GLY B 1 117 ? 15.422 15.68 -6.73 1 72.62 117 GLY B C 1
ATOM 2970 O O . GLY B 1 117 ? 15.938 16.641 -7.301 1 72.62 117 GLY B O 1
ATOM 2971 N N . GLU B 1 118 ? 15.211 14.547 -7.281 1 68 118 GLU B N 1
ATOM 2972 C CA . GLU B 1 118 ? 15.453 14.43 -8.719 1 68 118 GLU B CA 1
ATOM 2973 C C . GLU B 1 118 ? 14.422 15.227 -9.516 1 68 118 GLU B C 1
ATOM 2975 O O . GLU B 1 118 ? 13.273 15.375 -9.078 1 68 118 GLU B O 1
ATOM 2980 N N . ARG B 1 119 ? 14.781 15.961 -10.602 1 73.12 119 ARG B N 1
ATOM 2981 C CA . ARG B 1 119 ? 13.883 16.812 -11.375 1 73.12 119 ARG B CA 1
ATOM 2982 C C . ARG B 1 119 ? 13.07 15.984 -12.367 1 73.12 119 ARG B C 1
ATOM 2984 O O . ARG B 1 119 ? 13.594 15.055 -12.984 1 73.12 119 ARG B O 1
ATOM 2991 N N . ILE B 1 120 ? 11.789 16.266 -12.414 1 73.56 120 ILE B N 1
ATOM 2992 C CA . ILE B 1 120 ? 10.922 15.68 -13.43 1 73.56 120 ILE B CA 1
ATOM 2993 C C . ILE B 1 120 ? 10.883 16.578 -14.664 1 73.56 120 ILE B C 1
ATOM 2995 O O . ILE B 1 120 ? 10.414 17.719 -14.602 1 73.56 120 ILE B O 1
ATOM 2999 N N . THR B 1 121 ? 11.461 16.125 -15.805 1 77.81 121 THR B N 1
ATOM 3000 C CA . THR B 1 121 ? 11.484 16.859 -17.062 1 77.81 121 THR B CA 1
ATOM 3001 C C . THR B 1 121 ? 10.227 16.578 -17.875 1 77.81 121 THR B C 1
ATOM 3003 O O . THR B 1 121 ? 9.523 15.594 -17.609 1 77.81 121 THR B O 1
ATOM 3006 N N . LYS B 1 122 ? 9.93 17.438 -18.781 1 82.5 122 LYS B N 1
ATOM 3007 C CA . LYS B 1 122 ? 8.812 17.234 -19.703 1 82.5 122 LYS B CA 1
ATOM 3008 C C . LYS B 1 122 ? 8.953 15.914 -20.453 1 82.5 122 LYS B C 1
ATOM 3010 O O . LYS B 1 122 ? 7.961 15.227 -20.688 1 82.5 122 LYS B O 1
ATOM 3015 N N . ARG B 1 123 ? 10.125 15.656 -20.844 1 84 123 ARG B N 1
ATOM 3016 C CA . ARG B 1 123 ? 10.391 14.406 -21.562 1 84 123 ARG B CA 1
ATOM 3017 C C . ARG B 1 123 ? 10.039 13.203 -20.688 1 84 123 ARG B C 1
ATOM 3019 O O . ARG B 1 123 ? 9.469 12.219 -21.172 1 84 123 ARG B O 1
ATOM 3026 N N . LEU B 1 124 ? 10.344 13.305 -19.422 1 79.38 124 LEU B N 1
ATOM 3027 C CA . LEU B 1 124 ? 10.047 12.219 -18.5 1 79.38 124 LEU B CA 1
ATOM 3028 C C . LEU B 1 124 ? 8.539 12.008 -18.375 1 79.38 124 LEU B C 1
ATOM 3030 O O . LEU B 1 124 ? 8.078 10.867 -18.266 1 79.38 124 LEU B O 1
ATOM 3034 N N . VAL B 1 125 ? 7.891 13.109 -18.453 1 80.75 125 VAL B N 1
ATOM 3035 C CA . VAL B 1 125 ? 6.438 13.039 -18.359 1 80.75 125 VAL B CA 1
ATOM 3036 C C . VAL B 1 125 ? 5.883 12.312 -19.594 1 80.75 125 VAL B C 1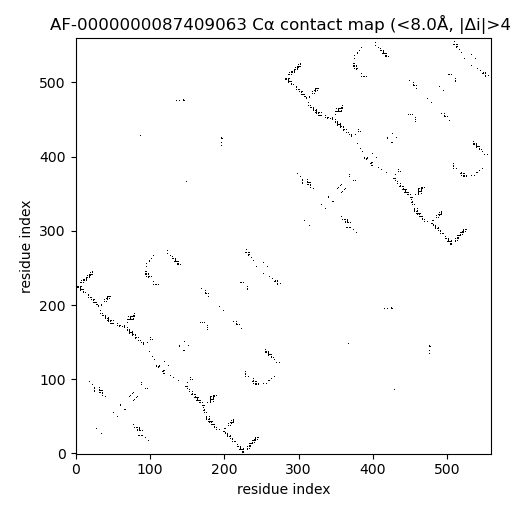
ATOM 3038 O O . VAL B 1 125 ? 4.992 11.461 -19.469 1 80.75 125 VAL B O 1
ATOM 3041 N N . VAL B 1 126 ? 6.371 12.656 -20.703 1 87.12 126 VAL B N 1
ATOM 3042 C CA . VAL B 1 126 ? 5.914 12.047 -21.953 1 87.12 126 VAL B CA 1
ATOM 3043 C C . VAL B 1 126 ? 6.199 10.547 -21.922 1 87.12 126 VAL B C 1
ATOM 3045 O O . VAL B 1 126 ? 5.324 9.734 -22.25 1 87.12 126 VAL B O 1
ATOM 3048 N N . TYR B 1 127 ? 7.336 10.18 -21.578 1 86.06 127 TYR B N 1
ATOM 3049 C CA . TYR B 1 127 ? 7.691 8.766 -21.516 1 86.06 127 TYR B CA 1
ATOM 3050 C C . TYR B 1 127 ? 6.859 8.031 -20.469 1 86.06 127 TYR B C 1
ATOM 3052 O O . TYR B 1 127 ? 6.488 6.875 -20.672 1 86.06 127 TYR B O 1
ATOM 3060 N N . SER B 1 128 ? 6.59 8.727 -19.406 1 83.75 128 SER B N 1
ATOM 3061 C CA . SER B 1 128 ? 5.742 8.141 -18.359 1 83.75 128 SER B CA 1
ATOM 3062 C C . SER B 1 128 ? 4.336 7.867 -18.891 1 83.75 128 SER B C 1
ATOM 3064 O O . SER B 1 128 ? 3.725 6.855 -18.547 1 83.75 128 SER B O 1
ATOM 3066 N N . LEU B 1 129 ? 3.857 8.758 -19.688 1 86.38 129 LEU B N 1
ATOM 3067 C CA . LEU B 1 129 ? 2.537 8.578 -20.281 1 86.38 129 LEU B CA 1
ATOM 3068 C C . LEU B 1 129 ? 2.52 7.371 -21.203 1 86.38 129 LEU B C 1
ATOM 3070 O O . LEU B 1 129 ? 1.529 6.637 -21.266 1 86.38 129 LEU B O 1
ATOM 3074 N N . VAL B 1 130 ? 3.537 7.207 -21.953 1 90.12 130 VAL B N 1
ATOM 3075 C CA . VAL B 1 130 ? 3.654 6.055 -22.828 1 90.12 130 VAL B CA 1
ATOM 3076 C C . VAL B 1 130 ? 3.6 4.766 -22.016 1 90.12 130 VAL B C 1
ATOM 3078 O O . VAL B 1 130 ? 2.914 3.812 -22.391 1 90.12 130 VAL B O 1
ATOM 3081 N N . ILE B 1 131 ? 4.262 4.738 -20.906 1 87.69 131 ILE B N 1
ATOM 3082 C CA . ILE B 1 131 ? 4.266 3.586 -20.016 1 87.69 131 ILE B CA 1
ATOM 3083 C C . ILE B 1 131 ? 2.865 3.361 -19.453 1 87.69 131 ILE B C 1
ATOM 3085 O O . ILE B 1 131 ? 2.381 2.227 -19.406 1 87.69 131 ILE B O 1
ATOM 3089 N N . LEU B 1 132 ? 2.217 4.418 -19.109 1 85.88 132 LEU B N 1
ATOM 3090 C CA . LEU B 1 132 ? 0.875 4.336 -18.547 1 85.88 132 LEU B CA 1
ATOM 3091 C C . LEU B 1 132 ? -0.109 3.768 -19.562 1 85.88 132 LEU B C 1
ATOM 3093 O O . LEU B 1 132 ? -0.98 2.969 -19.219 1 85.88 132 LEU B O 1
ATOM 3097 N N . VAL B 1 133 ? -0.048 4.203 -20.75 1 87.38 133 VAL B N 1
ATOM 3098 C CA . VAL B 1 133 ? -0.911 3.686 -21.812 1 87.38 133 VAL B CA 1
ATOM 3099 C C . VAL B 1 133 ? -0.688 2.184 -21.969 1 87.38 133 VAL B C 1
ATOM 3101 O O . VAL B 1 133 ? -1.645 1.42 -22.125 1 87.38 133 VAL B O 1
ATOM 3104 N N . GLY B 1 134 ? 0.543 1.794 -21.984 1 89.5 134 GLY B N 1
ATOM 3105 C CA . GLY B 1 134 ? 0.848 0.374 -22.047 1 89.5 134 GLY B CA 1
ATOM 3106 C C . GLY B 1 134 ? 0.246 -0.413 -20.891 1 89.5 134 GLY B C 1
ATOM 3107 O O . GLY B 1 134 ? -0.316 -1.49 -21.109 1 89.5 134 GLY B O 1
ATOM 3108 N N . LEU B 1 135 ? 0.329 0.12 -19.766 1 86.44 135 LEU B N 1
ATOM 3109 C CA . LEU B 1 135 ? -0.214 -0.528 -18.578 1 86.44 135 LEU B CA 1
ATOM 3110 C C . LEU B 1 135 ? -1.731 -0.646 -18.656 1 86.44 135 LEU B C 1
ATOM 3112 O O . LEU B 1 135 ? -2.299 -1.688 -18.328 1 86.44 135 LEU B O 1
ATOM 3116 N N . VAL B 1 136 ? -2.371 0.383 -19.078 1 82.56 136 VAL B N 1
ATOM 3117 C CA . VAL B 1 136 ? -3.826 0.382 -19.219 1 82.56 136 VAL B CA 1
ATOM 3118 C C . VAL B 1 136 ? -4.254 -0.674 -20.234 1 82.56 136 VAL B C 1
ATOM 3120 O O . VAL B 1 136 ? -5.234 -1.391 -20.016 1 82.56 136 VAL B O 1
ATOM 3123 N N . LEU B 1 137 ? -3.553 -0.753 -21.297 1 84.25 137 LEU B N 1
ATOM 3124 C CA . LEU B 1 137 ? -3.865 -1.739 -22.328 1 84.25 137 LEU B CA 1
ATOM 3125 C C . LEU B 1 137 ? -3.787 -3.154 -21.766 1 84.25 137 LEU B C 1
ATOM 3127 O O . LEU B 1 137 ? -4.57 -4.023 -22.156 1 84.25 137 LEU B O 1
ATOM 3131 N N . ILE B 1 138 ? -2.885 -3.375 -20.953 1 85.25 138 ILE B N 1
ATOM 3132 C CA . ILE B 1 138 ? -2.67 -4.695 -20.359 1 85.25 138 ILE B CA 1
ATOM 3133 C C . ILE B 1 138 ? -3.758 -4.992 -19.344 1 85.25 138 ILE B C 1
ATOM 3135 O O . ILE B 1 138 ? -4.254 -6.117 -19.25 1 85.25 138 ILE B O 1
ATOM 3139 N N . MET B 1 139 ? -4.145 -4.02 -18.547 1 82.94 139 MET B N 1
ATOM 3140 C CA . MET B 1 139 ? -5.055 -4.215 -17.422 1 82.94 139 MET B CA 1
ATOM 3141 C C . MET B 1 139 ? -6.508 -4.203 -17.891 1 82.94 139 MET B C 1
ATOM 3143 O O . MET B 1 139 ? -7.391 -4.711 -17.203 1 82.94 139 MET B O 1
ATOM 3147 N N . VAL B 1 140 ? -6.852 -3.525 -18.906 1 76.88 140 VAL B N 1
ATOM 3148 C CA . VAL B 1 140 ? -8.211 -3.457 -19.453 1 76.88 140 VAL B CA 1
ATOM 3149 C C . VAL B 1 140 ? -8.211 -3.912 -20.906 1 76.88 140 VAL B C 1
ATOM 3151 O O . VAL B 1 140 ? -8.328 -3.092 -21.812 1 76.88 140 VAL B O 1
ATOM 3154 N N . PRO B 1 141 ? -8.07 -5.312 -21.047 1 65.19 141 PRO B N 1
ATOM 3155 C CA . PRO B 1 141 ? -8.047 -5.789 -22.422 1 65.19 141 PRO B CA 1
ATOM 3156 C C . PRO B 1 141 ? -9.406 -5.652 -23.125 1 65.19 141 PRO B C 1
ATOM 3158 O O . PRO B 1 141 ? -10.422 -6.074 -22.578 1 65.19 141 PRO B O 1
ATOM 3161 N N . GLY B 1 142 ? -9.375 -5.098 -24.281 1 61.34 142 GLY B N 1
ATOM 3162 C CA . GLY B 1 142 ? -10.43 -4.918 -25.266 1 61.34 142 GLY B CA 1
ATOM 3163 C C . GLY B 1 142 ? -11.805 -4.75 -24.641 1 61.34 142 GLY B C 1
ATOM 3164 O O . GLY B 1 142 ? -12.102 -3.711 -24.047 1 61.34 142 GLY B O 1
ATOM 3165 N N . HIS B 1 143 ? -12.578 -6.027 -24.531 1 53.44 143 HIS B N 1
ATOM 3166 C CA . HIS B 1 143 ? -14.016 -5.969 -24.297 1 53.44 143 HIS B CA 1
ATOM 3167 C C . HIS B 1 143 ? -14.344 -5.953 -22.812 1 53.44 143 HIS B C 1
ATOM 3169 O O . HIS B 1 143 ? -15.477 -5.66 -22.422 1 53.44 143 HIS B O 1
ATOM 3175 N N . SER B 1 144 ? -13.438 -6.598 -21.984 1 58.47 144 SER B N 1
ATOM 3176 C CA . SER B 1 144 ? -13.867 -6.641 -20.594 1 58.47 144 SER B CA 1
ATOM 3177 C C . SER B 1 144 ? -13.352 -5.434 -19.812 1 58.47 144 SER B C 1
ATOM 3179 O O . SER B 1 144 ? -12.164 -5.113 -19.875 1 58.47 144 SER B O 1
ATOM 3181 N N . VAL B 1 145 ? -14.234 -4.508 -19.578 1 56.41 145 VAL B N 1
ATOM 3182 C CA . VAL B 1 145 ? -14.016 -3.234 -18.891 1 56.41 145 VAL B CA 1
ATOM 3183 C C . VAL B 1 145 ? -13.789 -3.477 -17.406 1 56.41 145 VAL B C 1
ATOM 3185 O O . VAL B 1 145 ? -13.805 -2.535 -16.609 1 56.41 145 VAL B O 1
ATOM 3188 N N . GLU B 1 146 ? -13.438 -4.781 -17.062 1 64.94 146 GLU B N 1
ATOM 3189 C CA . GLU B 1 146 ? -13.43 -4.883 -15.609 1 64.94 146 GLU B CA 1
ATOM 3190 C C . GLU B 1 146 ? -12.008 -4.965 -15.062 1 64.94 146 GLU B C 1
ATOM 3192 O O . GLU B 1 146 ? -11.234 -5.844 -15.461 1 64.94 146 GLU B O 1
ATOM 3197 N N . LEU B 1 147 ? -11.586 -3.895 -14.523 1 70.69 147 LEU B N 1
ATOM 3198 C CA . LEU B 1 147 ? -10.352 -3.945 -13.742 1 70.69 147 LEU B CA 1
ATOM 3199 C C . LEU B 1 147 ? -10.469 -4.957 -12.609 1 70.69 147 LEU B C 1
ATOM 3201 O O . LEU B 1 147 ? -11.398 -4.887 -11.797 1 70.69 147 LEU B O 1
ATOM 3205 N N . ARG B 1 148 ? -9.508 -5.934 -12.68 1 84.31 148 ARG B N 1
ATOM 3206 C CA . ARG B 1 148 ? -9.531 -7.016 -11.703 1 84.31 148 ARG B CA 1
ATOM 3207 C C . ARG B 1 148 ? -8.703 -6.66 -10.469 1 84.31 148 ARG B C 1
ATOM 3209 O O . ARG B 1 148 ? -7.648 -6.027 -10.586 1 84.31 148 ARG B O 1
ATOM 3216 N N . LEU B 1 149 ? -9.164 -6.988 -9.352 1 88.19 149 LEU B N 1
ATOM 3217 C CA . LEU B 1 149 ? -8.5 -6.738 -8.078 1 88.19 149 LEU B CA 1
ATOM 3218 C C . LEU B 1 149 ? -7.062 -7.254 -8.109 1 88.19 149 LEU B C 1
ATOM 3220 O O . LEU B 1 149 ? -6.16 -6.617 -7.562 1 88.19 149 LEU B O 1
ATOM 3224 N N . GLY B 1 150 ? -6.867 -8.359 -8.773 1 92.19 150 GLY B N 1
ATOM 3225 C CA . GLY B 1 150 ? -5.52 -8.891 -8.891 1 92.19 150 GLY B CA 1
ATOM 3226 C C . GLY B 1 150 ? -4.551 -7.934 -9.555 1 92.19 150 GLY B C 1
ATOM 3227 O O . GLY B 1 150 ? -3.428 -7.75 -9.086 1 92.19 150 GLY B O 1
ATOM 3228 N N . ASP B 1 151 ? -4.969 -7.289 -10.578 1 91.12 151 ASP B N 1
ATOM 3229 C CA . ASP B 1 151 ? -4.129 -6.348 -11.312 1 91.12 151 ASP B CA 1
ATOM 3230 C C . ASP B 1 151 ? -3.861 -5.09 -10.492 1 91.12 151 ASP B C 1
ATOM 3232 O O . ASP B 1 151 ? -2.775 -4.512 -10.562 1 91.12 151 ASP B O 1
ATOM 3236 N N . LEU B 1 152 ? -4.801 -4.684 -9.719 1 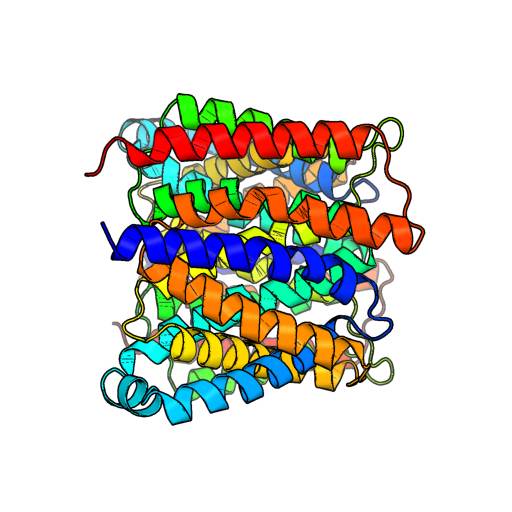90.62 152 LEU B N 1
ATOM 3237 C CA . LEU B 1 152 ? -4.602 -3.529 -8.852 1 90.62 152 LEU B CA 1
ATOM 3238 C C . LEU B 1 152 ? -3.586 -3.84 -7.758 1 90.62 152 LEU B C 1
ATOM 3240 O O . LEU B 1 152 ? -2.766 -2.99 -7.406 1 90.62 152 LEU B O 1
ATOM 3244 N N . LEU B 1 153 ? -3.691 -5.004 -7.191 1 94.25 153 LEU B N 1
ATOM 3245 C CA . LEU B 1 153 ? -2.699 -5.434 -6.211 1 94.25 153 LEU B CA 1
ATOM 3246 C C . LEU B 1 153 ? -1.304 -5.457 -6.824 1 94.25 153 LEU B C 1
ATOM 3248 O O . LEU B 1 153 ? -0.333 -5.043 -6.184 1 94.25 153 LEU B O 1
ATOM 3252 N N . LEU B 1 154 ? -1.232 -5.902 -8.07 1 94.88 154 LEU B N 1
ATOM 3253 C CA . LEU B 1 154 ? 0.048 -5.973 -8.766 1 94.88 154 LEU B CA 1
ATOM 3254 C C . LEU B 1 154 ? 0.608 -4.578 -9.016 1 94.88 154 LEU B C 1
ATOM 3256 O O . LEU B 1 154 ? 1.826 -4.387 -9.039 1 94.88 154 LEU B O 1
ATOM 3260 N N . LEU B 1 155 ? -0.27 -3.604 -9.164 1 91.62 155 LEU B N 1
ATOM 3261 C CA . LEU B 1 155 ? 0.157 -2.219 -9.336 1 91.62 155 LEU B CA 1
ATOM 3262 C C . LEU B 1 155 ? 0.774 -1.672 -8.055 1 91.62 155 LEU B C 1
ATOM 3264 O O . LEU B 1 155 ? 1.617 -0.773 -8.102 1 91.62 155 LEU B O 1
ATOM 3268 N N . LEU B 1 156 ? 0.403 -2.23 -6.883 1 93.44 156 LEU B N 1
ATOM 3269 C CA . LEU B 1 156 ? 0.91 -1.771 -5.594 1 93.44 156 LEU B CA 1
ATOM 3270 C C . LEU B 1 156 ? 2.291 -2.355 -5.316 1 93.44 156 LEU B C 1
ATOM 3272 O O . LEU B 1 156 ? 3.064 -1.788 -4.539 1 93.44 156 LEU B O 1
ATOM 3276 N N . VAL B 1 157 ? 2.619 -3.436 -5.918 1 96.38 157 VAL B N 1
ATOM 3277 C CA . VAL B 1 157 ? 3.857 -4.16 -5.652 1 96.38 157 VAL B CA 1
ATOM 3278 C C . VAL B 1 157 ? 5.055 -3.248 -5.91 1 96.38 157 VAL B C 1
ATOM 3280 O O . VAL B 1 157 ? 5.859 -3.002 -5.008 1 96.38 157 VAL B O 1
ATOM 3283 N N . PRO B 1 158 ? 5.137 -2.662 -7.094 1 95.25 158 PRO B N 1
ATOM 3284 C CA . PRO B 1 158 ? 6.309 -1.821 -7.352 1 95.25 158 PRO B CA 1
ATOM 3285 C C . PRO B 1 158 ? 6.32 -0.552 -6.504 1 95.25 158 PRO B C 1
ATOM 3287 O O . PRO B 1 158 ? 7.391 -0.01 -6.215 1 95.25 158 PRO B O 1
ATOM 3290 N N . LEU B 1 159 ? 5.184 -0.067 -6.121 1 92.5 159 LEU B N 1
ATOM 3291 C CA . LEU B 1 159 ? 5.16 1.048 -5.18 1 92.5 159 LEU B CA 1
ATOM 3292 C C . LEU B 1 159 ? 5.855 0.674 -3.877 1 92.5 159 LEU B C 1
ATOM 3294 O O . LEU B 1 159 ? 6.711 1.418 -3.391 1 92.5 159 LEU B O 1
ATOM 3298 N N . PHE B 1 160 ? 5.484 -0.453 -3.312 1 95.94 160 PHE B N 1
ATOM 3299 C CA . PHE B 1 160 ? 6.074 -0.914 -2.062 1 95.94 160 PHE B CA 1
ATOM 3300 C C . PHE B 1 160 ? 7.562 -1.188 -2.234 1 95.94 160 PHE B C 1
ATOM 3302 O O . PHE B 1 160 ? 8.367 -0.825 -1.377 1 95.94 160 PHE B O 1
ATOM 3309 N N . TRP B 1 161 ? 7.926 -1.773 -3.377 1 95.38 161 TRP B N 1
ATOM 3310 C CA . TRP B 1 161 ? 9.336 -2.004 -3.66 1 95.38 161 TRP B CA 1
ATOM 3311 C C . TRP B 1 161 ? 10.109 -0.69 -3.676 1 95.38 161 TRP B C 1
ATOM 3313 O O . TRP B 1 161 ? 11.148 -0.569 -3.025 1 95.38 161 TRP B O 1
ATOM 3323 N N . GLN B 1 162 ? 9.617 0.22 -4.375 1 92.06 162 GLN B N 1
ATOM 3324 C CA . GLN B 1 162 ? 10.359 1.464 -4.562 1 92.06 162 GLN B CA 1
ATOM 3325 C C . GLN B 1 162 ? 10.445 2.252 -3.258 1 92.06 162 GLN B C 1
ATOM 3327 O O . GLN B 1 162 ? 11.445 2.93 -3 1 92.06 162 GLN B O 1
ATOM 3332 N N . LEU B 1 163 ? 9.414 2.223 -2.436 1 90.12 163 LEU B N 1
ATOM 3333 C CA . LEU B 1 163 ? 9.5 2.828 -1.11 1 90.12 163 LEU B CA 1
ATOM 3334 C C . LEU B 1 163 ? 10.633 2.203 -0.301 1 90.12 163 LEU B C 1
ATOM 3336 O O . LEU B 1 163 ? 11.398 2.914 0.36 1 90.12 163 LEU B O 1
ATOM 3340 N N . GLY B 1 164 ? 10.758 0.921 -0.439 1 92.88 164 GLY B N 1
ATOM 3341 C CA . GLY B 1 164 ? 11.859 0.236 0.218 1 92.88 164 GLY B CA 1
ATOM 3342 C C . GLY B 1 164 ? 13.211 0.573 -0.38 1 92.88 164 GLY B C 1
ATOM 3343 O O . GLY B 1 164 ? 14.188 0.753 0.348 1 92.88 164 GLY B O 1
ATOM 3344 N N . HIS B 1 165 ? 13.25 0.704 -1.684 1 92.25 165 HIS B N 1
ATOM 3345 C CA . HIS B 1 165 ? 14.516 0.928 -2.377 1 92.25 165 HIS B CA 1
ATOM 3346 C C . HIS B 1 165 ? 15.078 2.311 -2.066 1 92.25 165 HIS B C 1
ATOM 3348 O O . HIS B 1 165 ? 16.297 2.479 -1.94 1 92.25 165 HIS B O 1
ATOM 3354 N N . VAL B 1 166 ? 14.234 3.303 -1.961 1 86.44 166 VAL B N 1
ATOM 3355 C CA . VAL B 1 166 ? 14.711 4.648 -1.651 1 86.44 166 VAL B CA 1
ATOM 3356 C C . VAL B 1 166 ? 15.344 4.664 -0.261 1 86.44 166 VAL B C 1
ATOM 3358 O O . VAL B 1 166 ? 16.359 5.34 -0.038 1 86.44 166 VAL B O 1
ATOM 3361 N N . ILE B 1 167 ? 14.789 3.9 0.653 1 87.94 167 ILE B N 1
ATOM 3362 C CA . ILE B 1 167 ? 15.336 3.811 2.004 1 87.94 167 ILE B CA 1
ATOM 3363 C C . ILE B 1 167 ? 16.625 2.984 1.985 1 87.94 167 ILE B C 1
ATOM 3365 O O . ILE B 1 167 ? 17.625 3.363 2.605 1 87.94 167 ILE B O 1
ATOM 3369 N N . ALA B 1 168 ? 16.625 1.912 1.251 1 91.88 168 ALA B N 1
ATOM 3370 C CA . ALA B 1 168 ? 17.766 1.002 1.169 1 91.88 168 ALA B CA 1
ATOM 3371 C C . ALA B 1 168 ? 19 1.714 0.622 1 91.88 168 ALA B C 1
ATOM 3373 O O . ALA B 1 168 ? 20.125 1.444 1.055 1 91.88 168 ALA B O 1
ATOM 3374 N N . LYS B 1 169 ? 18.719 2.576 -0.271 1 87.25 169 LYS B N 1
ATOM 3375 C CA . LYS B 1 169 ? 19.828 3.301 -0.905 1 87.25 169 LYS B CA 1
ATOM 3376 C C . LYS B 1 169 ? 20.578 4.152 0.11 1 87.25 169 LYS B C 1
ATOM 3378 O O . LYS B 1 169 ? 21.75 4.457 -0.082 1 87.25 169 LYS B O 1
ATOM 3383 N N . ARG B 1 170 ? 20.047 4.48 1.231 1 86.81 170 ARG B N 1
ATOM 3384 C CA . ARG B 1 170 ? 20.656 5.379 2.209 1 86.81 170 ARG B CA 1
ATOM 3385 C C . ARG B 1 170 ? 21.234 4.594 3.385 1 86.81 170 ARG B C 1
ATOM 3387 O O . ARG B 1 170 ? 21.844 5.176 4.281 1 86.81 170 ARG B O 1
ATOM 3394 N N . LEU B 1 171 ? 21.062 3.336 3.363 1 93.25 171 LEU B N 1
ATOM 3395 C CA . LEU B 1 171 ? 21.547 2.523 4.473 1 93.25 171 LEU B CA 1
ATOM 3396 C C . LEU B 1 171 ? 23.047 2.326 4.387 1 93.25 171 LEU B C 1
ATOM 3398 O O . LEU B 1 171 ? 23.594 2.121 3.297 1 93.25 171 LEU B O 1
ATOM 3402 N N . PRO B 1 172 ? 23.688 2.453 5.527 1 94.56 172 PRO B N 1
ATOM 3403 C CA . PRO B 1 172 ? 25.141 2.258 5.547 1 94.56 172 PRO B CA 1
ATOM 3404 C C . PRO B 1 172 ? 25.531 0.783 5.594 1 94.56 172 PRO B C 1
ATOM 3406 O O . PRO B 1 172 ? 26.453 0.407 6.328 1 94.56 172 PRO B O 1
ATOM 3409 N N . TYR B 1 173 ? 24.828 -0.118 4.941 1 96.19 173 TYR B N 1
ATOM 3410 C CA . TYR B 1 173 ? 25.062 -1.557 4.949 1 96.19 173 TYR B CA 1
ATOM 3411 C C . TYR B 1 173 ? 25.406 -2.061 3.553 1 96.19 173 TYR B C 1
ATOM 3413 O O . TYR B 1 173 ? 25.078 -1.418 2.555 1 96.19 173 TYR B O 1
ATOM 3421 N N . SER B 1 174 ? 26.094 -3.072 3.49 1 95.88 174 SER B N 1
ATOM 3422 C CA . SER B 1 174 ? 26.359 -3.758 2.23 1 95.88 174 SER B CA 1
ATOM 3423 C C . SER B 1 174 ? 25.094 -4.336 1.626 1 95.88 174 SER B C 1
ATOM 3425 O O . SER B 1 174 ? 24.078 -4.488 2.32 1 95.88 174 SER B O 1
ATOM 3427 N N . PRO B 1 175 ? 25.109 -4.68 0.323 1 95.75 175 PRO B N 1
ATOM 3428 C CA . PRO B 1 175 ? 23.953 -5.242 -0.356 1 95.75 175 PRO B CA 1
ATOM 3429 C C . PRO B 1 175 ? 23.438 -6.516 0.314 1 95.75 175 PRO B C 1
ATOM 3431 O O . PRO B 1 175 ? 22.219 -6.676 0.493 1 95.75 175 PRO B O 1
ATOM 3434 N N . GLN B 1 176 ? 24.344 -7.359 0.689 1 96.69 176 GLN B N 1
ATOM 3435 C CA . GLN B 1 176 ? 23.906 -8.609 1.299 1 96.69 176 GLN B CA 1
ATOM 3436 C C . GLN B 1 176 ? 23.266 -8.367 2.658 1 96.69 176 GLN B C 1
ATOM 3438 O O . GLN B 1 176 ? 22.297 -9.039 3.023 1 96.69 176 GLN B O 1
ATOM 3443 N N . THR B 1 177 ? 23.781 -7.398 3.406 1 97.69 177 THR B N 1
ATOM 3444 C CA . THR B 1 177 ? 23.219 -7.074 4.715 1 97.69 177 THR B CA 1
ATOM 3445 C C . THR B 1 177 ? 21.844 -6.445 4.574 1 97.69 177 THR B C 1
ATOM 3447 O O . THR B 1 177 ? 20.922 -6.781 5.324 1 97.69 177 THR B O 1
ATOM 3450 N N . ILE B 1 178 ? 21.672 -5.586 3.631 1 97.75 178 ILE B N 1
ATOM 3451 C CA . ILE B 1 178 ? 20.391 -4.965 3.369 1 97.75 178 ILE B CA 1
ATOM 3452 C C . ILE B 1 178 ? 19.359 -6.039 3 1 97.75 178 ILE B C 1
ATOM 3454 O O . ILE B 1 178 ? 18.266 -6.078 3.561 1 97.75 178 ILE B O 1
ATOM 3458 N N . ALA B 1 179 ? 19.781 -6.91 2.111 1 98.19 179 ALA B N 1
ATOM 3459 C CA . ALA B 1 179 ? 18.875 -7.957 1.631 1 98.19 179 ALA B CA 1
ATOM 3460 C C . ALA B 1 179 ? 18.5 -8.914 2.756 1 98.19 179 ALA B C 1
ATOM 3462 O O . ALA B 1 179 ? 17.328 -9.32 2.871 1 98.19 179 ALA B O 1
ATOM 3463 N N . ALA B 1 180 ? 19.453 -9.258 3.578 1 98.38 180 ALA B N 1
ATOM 3464 C CA . ALA B 1 180 ? 19.203 -10.188 4.68 1 98.38 180 ALA B CA 1
ATOM 3465 C C . ALA B 1 180 ? 18.234 -9.586 5.695 1 98.38 180 ALA B C 1
ATOM 3467 O O . ALA B 1 180 ? 17.281 -10.242 6.113 1 98.38 180 ALA B O 1
ATOM 3468 N N . LEU B 1 181 ? 18.5 -8.383 6.059 1 98.19 181 LEU B N 1
ATOM 3469 C CA . LEU B 1 181 ? 17.656 -7.715 7.035 1 98.19 181 LEU B CA 1
ATOM 3470 C C . LEU B 1 181 ? 16.25 -7.496 6.477 1 98.19 181 LEU B C 1
ATOM 3472 O O . LEU B 1 181 ? 15.258 -7.703 7.18 1 98.19 181 LEU B O 1
ATOM 3476 N N . ARG B 1 182 ? 16.156 -7.055 5.234 1 98.12 182 ARG B N 1
ATOM 3477 C CA . ARG B 1 182 ? 14.883 -6.836 4.562 1 98.12 182 ARG B CA 1
ATOM 3478 C C . ARG B 1 182 ? 14 -8.078 4.656 1 98.12 182 ARG B C 1
ATOM 3480 O O . ARG B 1 182 ? 12.828 -7.984 5.035 1 98.12 182 ARG B O 1
ATOM 3487 N N . ASN B 1 183 ? 14.57 -9.203 4.289 1 98.69 183 ASN B N 1
ATOM 3488 C CA . ASN B 1 183 ? 13.773 -10.43 4.234 1 98.69 183 ASN B CA 1
ATOM 3489 C C . ASN B 1 183 ? 13.547 -11.008 5.629 1 98.69 183 ASN B C 1
ATOM 3491 O O . ASN B 1 183 ? 12.523 -11.641 5.883 1 98.69 183 ASN B O 1
ATOM 3495 N N . THR B 1 184 ? 14.484 -10.789 6.559 1 98.62 184 THR B N 1
ATOM 3496 C CA . THR B 1 184 ? 14.266 -11.203 7.941 1 98.62 184 THR B CA 1
ATOM 3497 C C . THR B 1 184 ? 13.086 -10.453 8.547 1 98.62 184 THR B C 1
ATOM 3499 O O . THR B 1 184 ? 12.172 -11.07 9.109 1 98.62 184 THR B O 1
ATOM 3502 N N . PHE B 1 185 ? 13.109 -9.164 8.398 1 97.38 185 PHE B N 1
ATOM 3503 C CA . PHE B 1 185 ? 12.016 -8.359 8.945 1 97.38 185 PHE B CA 1
ATOM 3504 C C . PHE B 1 185 ? 10.711 -8.648 8.211 1 97.38 185 PHE B C 1
ATOM 3506 O O . PHE B 1 185 ? 9.648 -8.711 8.828 1 97.38 185 PHE B O 1
ATOM 3513 N N . GLY B 1 186 ? 10.828 -8.766 6.875 1 97.69 186 GLY B N 1
ATOM 3514 C CA . GLY B 1 186 ? 9.641 -9.148 6.121 1 97.69 186 GLY B CA 1
ATOM 3515 C C . GLY B 1 186 ? 9.016 -10.438 6.605 1 97.69 186 GLY B C 1
ATOM 3516 O O . GLY B 1 186 ? 7.801 -10.516 6.789 1 97.69 186 GLY B O 1
ATOM 3517 N N . PHE B 1 187 ? 9.844 -11.422 6.852 1 97.94 187 PHE B N 1
ATOM 3518 C CA . PHE B 1 187 ? 9.375 -12.711 7.344 1 97.94 187 PHE B CA 1
ATOM 3519 C C . PHE B 1 187 ? 8.727 -12.57 8.719 1 97.94 187 PHE B C 1
ATOM 3521 O O . PHE B 1 187 ? 7.633 -13.086 8.945 1 97.94 187 PHE B O 1
ATOM 3528 N N . LEU B 1 188 ? 9.359 -11.898 9.594 1 95.62 188 LEU B N 1
ATOM 3529 C CA . LEU B 1 188 ? 8.859 -11.75 10.961 1 95.62 188 LEU B CA 1
ATOM 3530 C C . LEU B 1 188 ? 7.512 -11.039 10.969 1 95.62 188 LEU B C 1
ATOM 3532 O O . LEU B 1 188 ? 6.645 -11.359 11.789 1 95.62 188 LEU B O 1
ATOM 3536 N N . LEU B 1 189 ? 7.355 -10.117 10.125 1 92.38 189 LEU B N 1
ATOM 3537 C CA . LEU B 1 189 ? 6.109 -9.367 10.047 1 92.38 189 LEU B CA 1
ATOM 3538 C C . LEU B 1 189 ? 4.992 -10.227 9.453 1 92.38 189 LEU B C 1
ATOM 3540 O O . LEU B 1 189 ? 3.828 -10.078 9.828 1 92.38 189 LEU B O 1
ATOM 3544 N N . LEU B 1 190 ? 5.309 -11.086 8.555 1 94.44 190 LEU B N 1
ATOM 3545 C CA . LEU B 1 190 ? 4.32 -11.922 7.883 1 94.44 190 LEU B CA 1
ATOM 3546 C C . LEU B 1 190 ? 3.996 -13.156 8.711 1 94.44 190 LEU B C 1
ATOM 3548 O O . LEU B 1 190 ? 2.959 -13.797 8.508 1 94.44 190 LEU B O 1
ATOM 3552 N N . LEU B 1 191 ? 4.852 -13.5 9.602 1 92.69 191 LEU B N 1
ATOM 3553 C CA . LEU B 1 191 ? 4.77 -14.766 10.328 1 92.69 191 LEU B CA 1
ATOM 3554 C C . LEU B 1 191 ? 3.461 -14.859 11.102 1 92.69 191 LEU B C 1
ATOM 3556 O O . LEU B 1 191 ? 2.773 -15.883 11.039 1 92.69 191 LEU B O 1
ATOM 3560 N N . PRO B 1 192 ? 3.105 -13.812 11.852 1 84.94 192 PRO B N 1
ATOM 3561 C CA . PRO B 1 192 ? 1.847 -13.938 12.594 1 84.94 192 PRO B CA 1
ATOM 3562 C C . PRO B 1 192 ? 0.644 -14.156 11.68 1 84.94 192 PRO B C 1
ATOM 3564 O O . PRO B 1 192 ? -0.268 -14.914 12.031 1 84.94 192 PRO B O 1
ATOM 3567 N N . LEU B 1 193 ? 0.614 -13.531 10.555 1 85.62 193 LEU B N 1
ATOM 3568 C CA . LEU B 1 193 ? -0.473 -13.711 9.602 1 85.62 193 LEU B CA 1
ATOM 3569 C C . LEU B 1 193 ? -0.461 -15.117 9.023 1 85.62 193 LEU B C 1
ATOM 3571 O O . LEU B 1 193 ? -1.515 -15.742 8.867 1 85.62 193 LEU B O 1
ATOM 3575 N N . ALA B 1 194 ? 0.75 -15.516 8.664 1 90.44 194 ALA B N 1
ATOM 3576 C CA . ALA B 1 194 ? 0.888 -16.859 8.094 1 90.44 194 ALA B CA 1
ATOM 3577 C C . ALA B 1 194 ? 0.499 -17.922 9.109 1 90.44 194 ALA B C 1
ATOM 3579 O O . ALA B 1 194 ? -0.147 -18.922 8.766 1 90.44 194 ALA B O 1
ATOM 3580 N N . ALA B 1 195 ? 0.894 -17.75 10.32 1 86.5 195 ALA B N 1
ATOM 3581 C CA . ALA B 1 195 ? 0.558 -18.703 11.383 1 86.5 195 ALA B CA 1
ATOM 3582 C C . ALA B 1 195 ? -0.949 -18.75 11.617 1 86.5 195 ALA B C 1
ATOM 3584 O O . ALA B 1 195 ? -1.521 -19.828 11.812 1 86.5 195 ALA B O 1
ATOM 3585 N N . ALA B 1 196 ? -1.534 -17.625 11.586 1 80.62 196 ALA B N 1
ATOM 3586 C CA . ALA B 1 196 ? -2.971 -17.516 11.828 1 80.62 196 ALA B CA 1
ATOM 3587 C C . ALA B 1 196 ? -3.766 -18.141 10.688 1 80.62 196 ALA B C 1
ATOM 3589 O O . ALA B 1 196 ? -4.844 -18.703 10.914 1 80.62 196 ALA B O 1
ATOM 3590 N N . SER B 1 197 ? -3.271 -18.016 9.469 1 83.12 197 SER B N 1
ATOM 3591 C CA . SER B 1 197 ? -3.996 -18.516 8.305 1 83.12 197 SER B CA 1
ATOM 3592 C C . SER B 1 197 ? -3.617 -19.953 7.992 1 83.12 197 SER B C 1
ATOM 3594 O O . SER B 1 197 ? -4.297 -20.625 7.215 1 83.12 197 SER B O 1
ATOM 3596 N N . GLY B 1 198 ? -2.578 -20.453 8.664 1 84.81 198 GLY B N 1
ATOM 3597 C CA . GLY B 1 198 ? -2.09 -21.797 8.375 1 84.81 198 GLY B CA 1
ATOM 3598 C C . GLY B 1 198 ? -0.876 -21.812 7.469 1 84.81 198 GLY B C 1
ATOM 3599 O O . GLY B 1 198 ? -0.952 -21.375 6.316 1 84.81 198 GLY B O 1
ATOM 3600 N N . LEU B 1 199 ? 0.193 -22.297 7.961 1 90.62 199 LEU B N 1
ATOM 3601 C CA . LEU B 1 199 ? 1.429 -22.406 7.188 1 90.62 199 LEU B CA 1
ATOM 3602 C C . LEU B 1 199 ? 1.366 -23.562 6.211 1 90.62 199 LEU B C 1
ATOM 3604 O O . LEU B 1 199 ? 1.028 -24.688 6.598 1 90.62 199 LEU B O 1
ATOM 3608 N N . GLU B 1 200 ? 1.546 -23.328 4.953 1 92.69 200 GLU B N 1
ATOM 3609 C CA . GLU B 1 200 ? 1.59 -24.312 3.877 1 92.69 200 GLU B CA 1
ATOM 3610 C C . GLU B 1 200 ? 2.879 -24.188 3.07 1 92.69 200 GLU B C 1
ATOM 3612 O O . GLU B 1 200 ? 3.26 -23.094 2.658 1 92.69 200 GLU B O 1
ATOM 3617 N N . PHE B 1 201 ? 3.516 -25.312 2.893 1 94.38 201 PHE B N 1
ATOM 3618 C CA . PHE B 1 201 ? 4.781 -25.328 2.166 1 94.38 201 PHE B CA 1
ATOM 3619 C C . PHE B 1 201 ? 4.605 -25.922 0.779 1 94.38 201 PHE B C 1
ATOM 3621 O O . PHE B 1 201 ? 3.842 -26.875 0.601 1 94.38 201 PHE B O 1
ATOM 3628 N N . SER B 1 202 ? 5.258 -25.375 -0.187 1 95.62 202 SER B N 1
ATOM 3629 C CA . SER B 1 202 ? 5.387 -25.922 -1.528 1 95.62 202 SER B CA 1
ATOM 3630 C C . SER B 1 202 ? 6.809 -25.781 -2.055 1 95.62 202 SER B C 1
ATOM 3632 O O . SER B 1 202 ? 7.578 -24.953 -1.554 1 95.62 202 SER B O 1
ATOM 3634 N N . GLY B 1 203 ? 7.23 -26.594 -3.008 1 96.69 203 GLY B N 1
ATOM 3635 C CA . GLY B 1 203 ? 8.539 -26.484 -3.637 1 96.69 203 GLY B CA 1
ATOM 3636 C C . GLY B 1 203 ? 8.805 -25.109 -4.219 1 96.69 203 GLY B C 1
ATOM 3637 O O . GLY B 1 203 ? 9.961 -24.672 -4.301 1 96.69 203 GLY B O 1
ATOM 3638 N N . PHE B 1 204 ? 7.766 -24.438 -4.52 1 97.5 204 PHE B N 1
ATOM 3639 C CA . PHE B 1 204 ? 7.902 -23.109 -5.117 1 97.5 204 PHE B CA 1
ATOM 3640 C C . PHE B 1 204 ? 8.398 -22.109 -4.094 1 97.5 204 PHE B C 1
ATOM 3642 O O . PHE B 1 204 ? 8.922 -21.047 -4.453 1 97.5 204 PHE B O 1
ATOM 3649 N N . VAL B 1 205 ? 8.258 -22.406 -2.822 1 98 205 VAL B N 1
ATOM 3650 C CA . VAL B 1 205 ? 8.781 -21.578 -1.752 1 98 205 VAL B CA 1
ATOM 3651 C C . VAL B 1 205 ? 10.305 -21.5 -1.852 1 98 205 VAL B C 1
ATOM 3653 O O . VAL B 1 205 ? 10.891 -20.422 -1.737 1 98 205 VAL B O 1
ATOM 3656 N N . ILE B 1 206 ? 10.883 -22.625 -2.102 1 97.88 206 ILE B N 1
ATOM 3657 C CA . ILE B 1 206 ? 12.336 -22.672 -2.234 1 97.88 206 ILE B CA 1
ATOM 3658 C C . ILE B 1 206 ? 12.766 -21.922 -3.494 1 97.88 206 ILE B C 1
ATOM 3660 O O . ILE B 1 206 ? 13.711 -21.141 -3.457 1 97.88 206 ILE B O 1
ATOM 3664 N N . ALA B 1 207 ? 12.094 -22.188 -4.547 1 97.75 207 ALA B N 1
ATOM 3665 C CA . ALA B 1 207 ? 12.406 -21.516 -5.805 1 97.75 207 ALA B CA 1
ATOM 3666 C C . ALA B 1 207 ? 12.32 -20 -5.648 1 97.75 207 ALA B C 1
ATOM 3668 O O . ALA B 1 207 ? 13.227 -19.281 -6.055 1 97.75 207 ALA B O 1
AT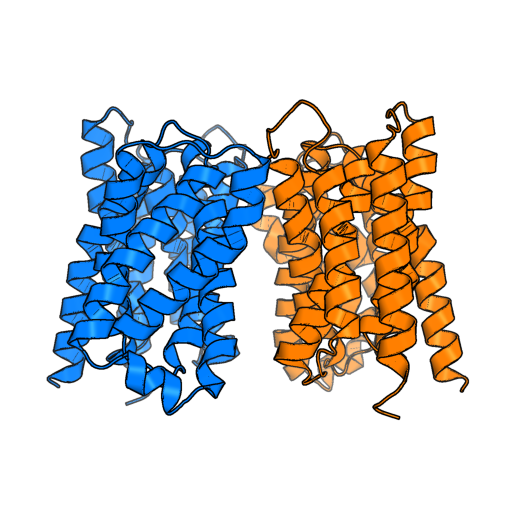OM 3669 N N . GLU B 1 208 ? 11.25 -19.516 -5.039 1 98.06 208 GLU B N 1
ATOM 3670 C CA . GLU B 1 208 ? 11.055 -18.078 -4.867 1 98.06 208 GLU B CA 1
ATOM 3671 C C . GLU B 1 208 ? 12.078 -17.5 -3.902 1 98.06 208 GLU B C 1
ATOM 3673 O O . GLU B 1 208 ? 12.586 -16.391 -4.125 1 98.06 208 GLU B O 1
ATOM 3678 N N . GLY B 1 209 ? 12.305 -18.219 -2.803 1 98.44 209 GLY B N 1
ATOM 3679 C CA . GLY B 1 209 ? 13.328 -17.766 -1.875 1 98.44 209 GLY B CA 1
ATOM 3680 C C . GLY B 1 209 ? 14.68 -17.562 -2.531 1 98.44 209 GLY B C 1
ATOM 3681 O O . GLY B 1 209 ? 15.383 -16.594 -2.236 1 98.44 209 GLY B O 1
ATOM 3682 N N . LEU B 1 210 ? 15.008 -18.453 -3.41 1 98.06 210 LEU B N 1
ATOM 3683 C CA . LEU B 1 210 ? 16.281 -18.359 -4.125 1 98.06 210 LEU B CA 1
ATOM 3684 C C . LEU B 1 210 ? 16.266 -17.203 -5.117 1 98.06 210 LEU B C 1
ATOM 3686 O O . LEU B 1 210 ? 17.25 -16.5 -5.273 1 98.06 210 LEU B O 1
ATOM 3690 N N . VAL B 1 211 ? 15.156 -17.031 -5.789 1 97.44 211 VAL B N 1
ATOM 3691 C CA . VAL B 1 211 ? 14.992 -15.906 -6.711 1 97.44 211 VAL B CA 1
ATOM 3692 C C . VAL B 1 211 ? 15.133 -14.594 -5.949 1 97.44 211 VAL B C 1
ATOM 3694 O O . VAL B 1 211 ? 15.828 -13.68 -6.395 1 97.44 211 VAL B O 1
ATOM 3697 N N . ILE B 1 212 ? 14.492 -14.531 -4.762 1 97.88 212 ILE B N 1
ATOM 3698 C CA . ILE B 1 212 ? 14.539 -13.336 -3.93 1 97.88 212 ILE B CA 1
ATOM 3699 C C . ILE B 1 212 ? 15.984 -13.078 -3.488 1 97.88 212 ILE B C 1
ATOM 3701 O O . ILE B 1 212 ? 16.5 -11.969 -3.641 1 97.88 212 ILE B O 1
ATOM 3705 N N . ALA B 1 213 ? 16.625 -14.094 -3.027 1 98 213 ALA B N 1
ATOM 3706 C CA . ALA B 1 213 ? 17.984 -13.953 -2.498 1 98 213 ALA B CA 1
ATOM 3707 C C . ALA B 1 213 ? 18.953 -13.516 -3.592 1 98 213 ALA B C 1
ATOM 3709 O O . ALA B 1 213 ? 19.656 -12.516 -3.443 1 98 213 ALA B O 1
ATOM 3710 N N . ALA B 1 214 ? 18.984 -14.25 -4.656 1 97.12 214 ALA B N 1
ATOM 3711 C CA . ALA B 1 214 ? 19.891 -13.945 -5.758 1 97.12 214 ALA B CA 1
ATOM 3712 C C . ALA B 1 214 ? 19.562 -12.594 -6.383 1 97.12 214 ALA B C 1
ATOM 3714 O O . ALA B 1 214 ? 20.453 -11.789 -6.66 1 97.12 214 ALA B O 1
ATOM 3715 N N . GLY B 1 215 ? 18.281 -12.383 -6.594 1 96.56 215 GLY B N 1
ATOM 3716 C CA . GLY B 1 215 ? 17.844 -11.141 -7.199 1 96.56 215 GLY B CA 1
ATOM 3717 C C . GLY B 1 215 ? 18.203 -9.914 -6.367 1 96.56 215 GLY B C 1
ATOM 3718 O O . GLY B 1 215 ? 18.703 -8.922 -6.895 1 96.56 215 GLY B O 1
ATOM 3719 N N . GLN B 1 216 ? 17.969 -10 -5.098 1 96.88 216 GLN B N 1
ATOM 3720 C CA . GLN B 1 216 ? 18.172 -8.836 -4.242 1 96.88 216 GLN B CA 1
ATOM 3721 C C . GLN B 1 216 ? 19.672 -8.594 -4.004 1 96.88 216 GLN B C 1
ATOM 3723 O O . GLN B 1 216 ? 20.094 -7.445 -3.852 1 96.88 216 GLN B O 1
ATOM 3728 N N . LEU B 1 217 ? 20.469 -9.648 -4.023 1 95.31 217 LEU B N 1
ATOM 3729 C CA . LEU B 1 217 ? 21.922 -9.453 -3.963 1 95.31 217 LEU B CA 1
ATOM 3730 C C . LEU B 1 217 ? 22.406 -8.648 -5.164 1 95.31 217 LEU B C 1
ATOM 3732 O O . LEU B 1 217 ? 23.172 -7.695 -5.004 1 95.31 217 LEU B O 1
ATOM 3736 N N . VAL B 1 218 ? 21.922 -9.023 -6.277 1 94.94 218 VAL B N 1
ATOM 3737 C CA . VAL B 1 218 ? 22.328 -8.367 -7.516 1 94.94 218 VAL B CA 1
ATOM 3738 C C . VAL B 1 218 ? 21.734 -6.965 -7.578 1 94.94 218 VAL B C 1
ATOM 3740 O O . VAL B 1 218 ? 22.406 -6.012 -7.973 1 94.94 218 VAL B O 1
ATOM 3743 N N . TRP B 1 219 ? 20.5 -6.82 -7.191 1 94.19 219 TRP B N 1
ATOM 3744 C CA . TRP B 1 219 ? 19.781 -5.551 -7.293 1 94.19 219 TRP B CA 1
ATOM 3745 C C . TRP B 1 219 ? 20.406 -4.504 -6.371 1 94.19 219 TRP B C 1
ATOM 3747 O O . TRP B 1 219 ? 20.703 -3.393 -6.805 1 94.19 219 TRP B O 1
ATOM 3757 N N . TYR B 1 220 ? 20.562 -4.871 -5.121 1 95.31 220 TYR B N 1
ATOM 3758 C CA . TYR B 1 220 ? 21.125 -3.906 -4.18 1 95.31 220 TYR B CA 1
ATOM 3759 C C . TYR B 1 220 ? 22.578 -3.611 -4.504 1 95.31 220 TYR B C 1
ATOM 3761 O O . TYR B 1 220 ? 23.062 -2.5 -4.277 1 95.31 220 TYR B O 1
ATOM 3769 N N . GLY B 1 221 ? 23.312 -4.586 -5.055 1 93.88 221 GLY B N 1
ATOM 3770 C CA . GLY B 1 221 ? 24.641 -4.312 -5.586 1 93.88 221 GLY B CA 1
ATOM 3771 C C . GLY B 1 221 ? 24.625 -3.297 -6.715 1 93.88 221 GLY B C 1
ATOM 3772 O O . GLY B 1 221 ? 25.562 -2.492 -6.836 1 93.88 221 GLY B O 1
ATOM 3773 N N . SER B 1 222 ? 23.547 -3.334 -7.469 1 92.5 222 SER B N 1
ATOM 3774 C CA . SER B 1 222 ? 23.406 -2.426 -8.602 1 92.5 222 SER B CA 1
ATOM 3775 C C . SER B 1 222 ? 23.078 -1.012 -8.141 1 92.5 222 SER B C 1
ATOM 3777 O O . SER B 1 222 ? 23.797 -0.063 -8.445 1 92.5 222 SER B O 1
ATOM 3779 N N . ILE B 1 223 ? 22.125 -0.829 -7.273 1 88.19 223 ILE B N 1
ATOM 3780 C CA . ILE B 1 223 ? 21.594 0.498 -6.965 1 88.19 223 ILE B CA 1
ATOM 3781 C C . ILE B 1 223 ? 22.531 1.209 -5.992 1 88.19 223 ILE B C 1
ATOM 3783 O O . ILE B 1 223 ? 22.422 2.42 -5.785 1 88.19 223 ILE B O 1
ATOM 3787 N N . LYS B 1 224 ? 23.438 0.435 -5.406 1 89.88 224 LYS B N 1
ATOM 3788 C CA . LYS B 1 224 ? 24.5 1.083 -4.629 1 89.88 224 LYS B CA 1
ATOM 3789 C C . LYS B 1 224 ? 25.547 1.708 -5.547 1 89.88 224 LYS B C 1
ATOM 3791 O O . LYS B 1 224 ? 26.344 2.543 -5.109 1 89.88 224 LYS B O 1
ATOM 3796 N N . ARG B 1 225 ? 25.5 1.363 -6.84 1 88.81 225 ARG B N 1
ATOM 3797 C CA . ARG B 1 225 ? 26.562 1.782 -7.758 1 88.81 225 ARG B CA 1
ATOM 3798 C C . ARG B 1 225 ? 26.031 2.752 -8.805 1 88.81 225 ARG B C 1
ATOM 3800 O O . ARG B 1 225 ? 26.781 3.564 -9.344 1 88.81 225 ARG B O 1
ATOM 3807 N N . ILE B 1 226 ? 24.75 2.637 -9.102 1 83.94 226 ILE B N 1
ATOM 3808 C CA . ILE B 1 226 ? 24.156 3.533 -10.086 1 83.94 226 ILE B CA 1
ATOM 3809 C C . ILE B 1 226 ? 22.844 4.086 -9.555 1 83.94 226 ILE B C 1
ATOM 3811 O O . ILE B 1 226 ? 22.344 3.637 -8.516 1 83.94 226 ILE B O 1
ATOM 3815 N N . ASN B 1 227 ? 22.266 5.074 -10.266 1 83.19 227 ASN B N 1
ATOM 3816 C CA . ASN B 1 227 ? 20.984 5.684 -9.891 1 83.19 227 ASN B CA 1
ATOM 3817 C C . ASN B 1 227 ? 19.844 4.672 -9.922 1 83.19 227 ASN B C 1
ATOM 3819 O O . ASN B 1 227 ? 19.812 3.801 -10.797 1 83.19 227 ASN B O 1
ATOM 3823 N N . LEU B 1 228 ? 18.984 4.824 -8.891 1 83.44 228 LEU B N 1
ATOM 3824 C CA . LEU B 1 228 ? 17.828 3.939 -8.758 1 83.44 228 LEU B CA 1
ATOM 3825 C C . LEU B 1 228 ? 16.984 3.955 -10.031 1 83.44 228 LEU B C 1
ATOM 3827 O O . LEU B 1 228 ? 16.578 2.9 -10.516 1 83.44 228 LEU B O 1
ATOM 3831 N N . SER B 1 229 ? 16.75 5.184 -10.562 1 82.5 229 SER B N 1
ATOM 3832 C CA . SER B 1 229 ? 15.922 5.32 -11.758 1 82.5 229 SER B CA 1
ATOM 3833 C C . SER B 1 229 ? 16.547 4.609 -12.953 1 82.5 229 SER B C 1
ATOM 3835 O O . SER B 1 229 ? 15.852 3.961 -13.734 1 82.5 229 SER B O 1
ATOM 3837 N N . LYS B 1 230 ? 17.844 4.676 -13.039 1 81.56 230 LYS B N 1
ATOM 3838 C CA . LYS B 1 230 ? 18.562 4.02 -14.133 1 81.56 230 LYS B CA 1
ATOM 3839 C C . LYS B 1 230 ? 18.5 2.502 -13.992 1 81.56 230 LYS B C 1
ATOM 3841 O O . LYS B 1 230 ? 18.219 1.795 -14.961 1 81.56 230 LYS B O 1
ATOM 3846 N N . ALA B 1 231 ? 18.844 2.002 -12.812 1 85.31 231 ALA B N 1
ATOM 3847 C CA . ALA B 1 231 ? 18.781 0.563 -12.57 1 85.31 231 ALA B CA 1
ATOM 3848 C C . ALA B 1 231 ? 17.406 -0 -12.891 1 85.31 231 ALA B C 1
ATOM 3850 O O . ALA B 1 231 ? 17.297 -1.055 -13.523 1 85.31 231 ALA B O 1
ATOM 3851 N N . THR B 1 232 ? 16.391 0.705 -12.469 1 86.62 232 THR B N 1
ATOM 3852 C CA . THR B 1 232 ? 15.016 0.281 -12.688 1 86.62 232 THR B CA 1
ATOM 3853 C C . THR B 1 232 ? 14.688 0.256 -14.18 1 86.62 232 THR B C 1
ATOM 3855 O O . THR B 1 232 ? 13.984 -0.643 -14.648 1 86.62 232 THR B O 1
ATOM 3858 N N . ALA B 1 233 ? 15.195 1.181 -14.859 1 83 233 ALA B N 1
ATOM 3859 C CA . ALA B 1 233 ? 14.977 1.232 -16.312 1 83 233 ALA B CA 1
ATOM 3860 C C . ALA B 1 233 ? 15.656 0.057 -17 1 83 233 ALA B C 1
ATOM 3862 O O . ALA B 1 233 ? 15.102 -0.523 -17.938 1 83 233 ALA B O 1
ATOM 3863 N N . ILE B 1 234 ? 16.797 -0.313 -16.578 1 82.62 234 ILE B N 1
ATOM 3864 C CA . ILE B 1 234 ? 17.578 -1.368 -17.203 1 82.62 234 ILE B CA 1
ATOM 3865 C C . ILE B 1 234 ? 16.859 -2.705 -17.078 1 82.62 234 ILE B C 1
ATOM 3867 O O . ILE B 1 234 ? 16.875 -3.525 -18 1 82.62 234 ILE B O 1
ATOM 3871 N N . ILE B 1 235 ? 16.141 -2.902 -16.016 1 86.75 235 ILE B N 1
ATOM 3872 C CA . ILE B 1 235 ? 15.523 -4.203 -15.758 1 86.75 235 ILE B CA 1
ATOM 3873 C C . ILE B 1 235 ? 14.148 -4.266 -16.406 1 86.75 235 ILE B C 1
ATOM 3875 O O . ILE B 1 235 ? 13.523 -5.328 -16.453 1 86.75 235 ILE B O 1
ATOM 3879 N N . THR B 1 236 ? 13.703 -3.258 -17.062 1 84.81 236 THR B N 1
ATOM 3880 C CA . THR B 1 236 ? 12.336 -3.105 -17.578 1 84.81 236 THR B CA 1
ATOM 3881 C C . THR B 1 236 ? 12.031 -4.16 -18.625 1 84.81 236 THR B C 1
ATOM 3883 O O . THR B 1 236 ? 10.875 -4.566 -18.797 1 84.81 236 THR B O 1
ATOM 3886 N N . PRO B 1 237 ? 13.016 -4.773 -19.344 1 85.75 237 PRO B N 1
ATOM 3887 C CA . PRO B 1 237 ? 12.688 -5.82 -20.312 1 85.75 237 PRO B CA 1
ATOM 3888 C C . PRO B 1 237 ? 12.516 -7.191 -19.656 1 85.75 237 PRO B C 1
ATOM 3890 O O . PRO B 1 237 ? 12.305 -8.188 -20.359 1 85.75 237 PRO B O 1
ATOM 3893 N N . ALA B 1 238 ? 12.57 -7.281 -18.391 1 88.56 238 ALA B N 1
ATOM 3894 C CA . ALA B 1 238 ? 12.523 -8.539 -17.656 1 88.56 238 ALA B CA 1
ATOM 3895 C C . ALA B 1 238 ? 11.273 -9.336 -18.016 1 88.56 238 ALA B C 1
ATOM 3897 O O . ALA B 1 238 ? 11.305 -10.57 -18.047 1 88.56 238 ALA B O 1
ATOM 3898 N N . PRO B 1 239 ? 10.133 -8.656 -18.328 1 91.81 239 PRO B N 1
ATOM 3899 C CA . PRO B 1 239 ? 8.914 -9.414 -18.609 1 91.81 239 PRO B CA 1
ATOM 3900 C C . PRO B 1 239 ? 9.047 -10.344 -19.812 1 91.81 239 PRO B C 1
ATOM 3902 O O . PRO B 1 239 ? 8.258 -11.273 -19.969 1 91.81 239 PRO B O 1
ATOM 3905 N N . ALA B 1 240 ? 10.008 -10.07 -20.688 1 89.5 240 ALA B N 1
ATOM 3906 C CA . ALA B 1 240 ? 10.227 -10.945 -21.828 1 89.5 240 ALA B CA 1
ATOM 3907 C C . ALA B 1 240 ? 10.469 -12.391 -21.391 1 89.5 240 ALA B C 1
ATOM 3909 O O . ALA B 1 240 ? 9.969 -13.328 -22.016 1 89.5 240 ALA B O 1
ATOM 3910 N N . VAL B 1 241 ? 11.18 -12.555 -20.328 1 90.06 241 VAL B N 1
ATOM 3911 C CA . VAL B 1 241 ? 11.461 -13.875 -19.781 1 90.06 241 VAL B CA 1
ATOM 3912 C C . VAL B 1 241 ? 10.172 -14.508 -19.266 1 90.06 241 VAL B C 1
ATOM 3914 O O . VAL B 1 241 ? 9.875 -15.672 -19.562 1 90.06 241 VAL B O 1
ATOM 3917 N N . ALA B 1 242 ? 9.438 -13.773 -18.531 1 92.06 242 ALA B N 1
ATOM 3918 C CA . ALA B 1 242 ? 8.18 -14.281 -17.984 1 92.06 242 ALA B CA 1
ATOM 3919 C C . ALA B 1 242 ? 7.207 -14.656 -19.094 1 92.06 242 ALA B C 1
ATOM 3921 O O . ALA B 1 242 ? 6.52 -15.68 -19.016 1 92.06 242 ALA B O 1
ATOM 3922 N N . ILE B 1 243 ? 7.109 -13.828 -20.094 1 92.12 243 ILE B N 1
ATOM 3923 C CA . ILE B 1 243 ? 6.234 -14.094 -21.234 1 92.12 243 ILE B CA 1
ATOM 3924 C C . ILE B 1 243 ? 6.633 -15.406 -21.906 1 92.12 243 ILE B C 1
ATOM 3926 O O . ILE B 1 243 ? 5.789 -16.266 -22.141 1 92.12 243 ILE B O 1
ATOM 3930 N N . GLY B 1 244 ? 7.867 -15.609 -22.188 1 92.81 244 GLY B N 1
ATOM 3931 C CA . GLY B 1 244 ? 8.352 -16.828 -22.812 1 92.81 244 GLY B CA 1
ATOM 3932 C C . GLY B 1 244 ? 8.016 -18.078 -22.016 1 92.81 244 GLY B C 1
ATOM 3933 O O . GLY B 1 244 ? 7.457 -19.031 -22.562 1 92.81 244 GLY B O 1
ATOM 3934 N N . VAL B 1 245 ? 8.312 -18.031 -20.766 1 91.75 245 VAL B N 1
ATOM 3935 C CA . VAL B 1 245 ? 8.094 -19.203 -19.922 1 91.75 245 VAL B CA 1
ATOM 3936 C C . VAL B 1 245 ? 6.598 -19.438 -19.75 1 91.75 245 VAL B C 1
ATOM 3938 O O . VAL B 1 245 ? 6.141 -20.594 -19.75 1 91.75 245 VAL B O 1
ATOM 3941 N N . SER B 1 246 ? 5.855 -18.375 -19.609 1 92.81 246 SER B N 1
ATOM 3942 C CA . SER B 1 246 ? 4.422 -18.484 -19.359 1 92.81 246 SER B CA 1
ATOM 3943 C C . SER B 1 246 ? 3.703 -19.078 -20.578 1 92.81 246 SER B C 1
ATOM 3945 O O . SER B 1 246 ? 2.752 -19.844 -20.422 1 92.81 246 SER B O 1
ATOM 3947 N N . VAL B 1 247 ? 4.125 -18.688 -21.734 1 91.56 247 VAL B N 1
ATOM 3948 C CA . VAL B 1 247 ? 3.547 -19.25 -22.953 1 91.56 247 VAL B CA 1
ATOM 3949 C C . VAL B 1 247 ? 3.832 -20.734 -23.016 1 91.56 247 VAL B C 1
ATOM 3951 O O . VAL B 1 247 ? 2.965 -21.531 -23.406 1 91.56 247 VAL B O 1
ATOM 3954 N N . LEU B 1 248 ? 4.961 -21.125 -22.625 1 91.81 248 LEU B N 1
ATOM 3955 C CA . LEU B 1 248 ? 5.324 -22.531 -22.578 1 91.81 248 LEU B CA 1
ATOM 3956 C C . LEU B 1 248 ? 4.473 -23.281 -21.562 1 91.81 248 LEU B C 1
ATOM 3958 O O . LEU B 1 248 ? 4.191 -24.469 -21.734 1 91.81 248 LEU B O 1
ATOM 3962 N N . LEU B 1 249 ? 4.008 -22.625 -20.562 1 92.12 249 LEU B N 1
ATOM 3963 C CA . LEU B 1 249 ? 3.217 -23.234 -19.5 1 92.12 249 LEU B CA 1
ATOM 3964 C C . LEU B 1 249 ? 1.726 -23.141 -19.812 1 92.12 249 LEU B C 1
ATOM 3966 O O . LEU B 1 249 ? 0.893 -23.547 -19 1 92.12 249 LEU B O 1
ATOM 3970 N N . GLY B 1 250 ? 1.353 -22.516 -20.906 1 90.94 250 GLY B N 1
ATOM 3971 C CA . GLY B 1 250 ? -0.019 -22.609 -21.375 1 90.94 250 GLY B CA 1
ATOM 3972 C C . GLY B 1 250 ? -0.763 -21.297 -21.328 1 90.94 250 GLY B C 1
ATOM 3973 O O . GLY B 1 250 ? -1.951 -21.234 -21.641 1 90.94 250 GLY B O 1
ATOM 3974 N N . GLU B 1 251 ? -0.118 -20.234 -20.891 1 91.56 251 GLU B N 1
ATOM 3975 C CA . GLU B 1 251 ? -0.802 -18.938 -20.922 1 91.56 251 GLU B CA 1
ATOM 3976 C C . GLU B 1 251 ? -0.873 -18.391 -22.344 1 91.56 251 GLU B C 1
ATOM 3978 O O . GLU B 1 251 ? 0.022 -18.641 -23.156 1 91.56 251 GLU B O 1
ATOM 3983 N N . THR B 1 252 ? -1.908 -17.641 -22.625 1 91.12 252 THR B N 1
ATOM 3984 C CA . THR B 1 252 ? -2.115 -17.078 -23.953 1 91.12 252 THR B CA 1
ATOM 3985 C C . THR B 1 252 ? -1.54 -15.664 -24.047 1 91.12 252 THR B C 1
ATOM 3987 O O . THR B 1 252 ? -1.85 -14.812 -23.203 1 91.12 252 THR B O 1
ATOM 3990 N N . LEU B 1 253 ? -0.67 -15.5 -24.922 1 91.81 253 LEU B N 1
ATOM 3991 C CA . LEU B 1 253 ? -0.131 -14.188 -25.25 1 91.81 253 LEU B CA 1
ATOM 3992 C C . LEU B 1 253 ? -1.011 -13.477 -26.266 1 91.81 253 LEU B C 1
ATOM 3994 O O . LEU B 1 253 ? -1.165 -13.953 -27.406 1 91.81 253 LEU B O 1
ATOM 3998 N N . THR B 1 254 ? -1.661 -12.398 -25.859 1 91.06 254 THR B N 1
ATOM 3999 C CA . THR B 1 254 ? -2.559 -11.672 -26.75 1 91.06 254 THR B CA 1
ATOM 4000 C C . THR B 1 254 ? -1.867 -10.445 -27.328 1 91.06 254 THR B C 1
ATOM 4002 O O . THR B 1 254 ? -0.768 -10.086 -26.906 1 91.06 254 THR B O 1
ATOM 4005 N N . LEU B 1 255 ? -2.551 -9.781 -28.25 1 90.94 255 LEU B N 1
ATOM 4006 C CA . LEU B 1 255 ? -2.018 -8.594 -28.906 1 90.94 255 LEU B CA 1
ATOM 4007 C C . LEU B 1 255 ? -1.853 -7.449 -27.922 1 90.94 255 LEU B C 1
ATOM 4009 O O . LEU B 1 255 ? -0.908 -6.664 -28.031 1 90.94 255 LEU B O 1
ATOM 4013 N N . TYR B 1 256 ? -2.721 -7.371 -27 1 90.12 256 TYR B N 1
ATOM 4014 C CA . TYR B 1 256 ? -2.623 -6.277 -26.047 1 90.12 256 TYR B CA 1
ATOM 4015 C C . TYR B 1 256 ? -1.4 -6.438 -25.141 1 90.12 256 TYR B C 1
ATOM 4017 O O . TYR B 1 256 ? -0.805 -5.449 -24.719 1 90.12 256 TYR B O 1
ATOM 4025 N N . HIS B 1 257 ? -0.989 -7.711 -24.906 1 92.25 257 HIS B N 1
ATOM 4026 C CA . HIS B 1 257 ? 0.238 -7.941 -24.156 1 92.25 257 HIS B CA 1
ATOM 4027 C C . HIS B 1 257 ? 1.46 -7.461 -24.938 1 92.25 257 HIS B C 1
ATOM 4029 O O . HIS B 1 257 ? 2.346 -6.816 -24.359 1 92.25 257 HIS B O 1
ATOM 4035 N N . VAL B 1 258 ? 1.454 -7.73 -26.203 1 92.88 258 VAL B N 1
ATOM 4036 C CA . VAL B 1 258 ? 2.59 -7.402 -27.047 1 92.88 258 VAL B CA 1
ATOM 4037 C C . VAL B 1 258 ? 2.709 -5.887 -27.203 1 92.88 258 VAL B C 1
ATOM 4039 O O . VAL B 1 258 ? 3.791 -5.32 -27.016 1 92.88 258 VAL B O 1
ATOM 4042 N N . VAL B 1 259 ? 1.629 -5.242 -27.469 1 93.5 259 VAL B N 1
ATOM 4043 C CA . VAL B 1 259 ? 1.618 -3.797 -27.656 1 93.5 259 VAL B CA 1
ATOM 4044 C C . VAL B 1 259 ? 1.94 -3.105 -26.328 1 93.5 259 VAL B C 1
ATOM 4046 O O . VAL B 1 259 ? 2.723 -2.152 -26.297 1 93.5 259 VAL B O 1
ATOM 4049 N N . GLY B 1 260 ? 1.297 -3.594 -25.266 1 92.62 260 GLY B N 1
ATOM 4050 C CA . GLY B 1 260 ? 1.584 -3.029 -23.953 1 92.62 260 GLY B CA 1
ATOM 4051 C C . GLY B 1 260 ? 3.041 -3.162 -23.562 1 92.62 260 GLY B C 1
ATOM 4052 O O . GLY B 1 260 ? 3.65 -2.201 -23.078 1 92.62 260 GLY B O 1
ATOM 4053 N N . PHE B 1 261 ? 3.572 -4.367 -23.812 1 93.44 261 PHE B N 1
ATOM 4054 C CA . PHE B 1 261 ? 4.977 -4.609 -23.5 1 93.44 261 PHE B CA 1
ATOM 4055 C C . PHE B 1 261 ? 5.879 -3.684 -24.312 1 93.44 261 PHE B C 1
ATOM 4057 O O . PHE B 1 261 ? 6.84 -3.129 -23.766 1 93.44 261 PHE B O 1
ATOM 4064 N N . ALA B 1 262 ? 5.598 -3.486 -25.516 1 94.69 262 ALA B N 1
ATOM 4065 C CA . ALA B 1 262 ? 6.371 -2.611 -26.391 1 94.69 262 ALA B CA 1
ATOM 4066 C C . ALA B 1 262 ? 6.32 -1.165 -25.906 1 94.69 262 ALA B C 1
ATOM 4068 O O . ALA B 1 262 ? 7.34 -0.476 -25.891 1 94.69 262 ALA B O 1
ATOM 4069 N N . LEU B 1 263 ? 5.207 -0.692 -25.531 1 93.25 263 LEU B N 1
ATOM 4070 C CA . LEU B 1 263 ? 5.035 0.675 -25.047 1 93.25 263 LEU B CA 1
ATOM 4071 C C . LEU B 1 263 ? 5.781 0.891 -23.734 1 93.25 263 LEU B C 1
ATOM 4073 O O . LEU B 1 263 ? 6.488 1.888 -23.578 1 93.25 263 LEU B O 1
ATOM 4077 N N . ILE B 1 264 ? 5.586 -0.058 -22.844 1 91.62 264 ILE B N 1
ATOM 4078 C CA . ILE B 1 264 ? 6.246 0.044 -21.547 1 91.62 264 ILE B CA 1
ATOM 4079 C C . ILE B 1 264 ? 7.762 0.058 -21.75 1 91.62 264 ILE B C 1
ATOM 4081 O O . ILE B 1 264 ? 8.461 0.89 -21.156 1 91.62 264 ILE B O 1
ATOM 4085 N N . THR B 1 265 ? 8.258 -0.792 -22.625 1 90.62 265 THR B N 1
ATOM 4086 C CA . THR B 1 265 ? 9.695 -0.876 -22.875 1 90.62 265 THR B CA 1
ATOM 4087 C C . THR B 1 265 ? 10.195 0.39 -23.562 1 90.62 265 THR B C 1
ATOM 4089 O O . THR B 1 265 ? 11.227 0.948 -23.188 1 90.62 265 THR B O 1
ATOM 4092 N N . ALA B 1 266 ? 9.516 0.898 -24.516 1 91.12 266 ALA B N 1
ATOM 4093 C CA . ALA B 1 266 ? 9.898 2.115 -25.234 1 91.12 266 ALA B CA 1
ATOM 4094 C C . ALA B 1 266 ? 9.906 3.32 -24.297 1 91.12 266 ALA B C 1
ATOM 4096 O O . ALA B 1 266 ? 10.828 4.133 -24.328 1 91.12 266 ALA B O 1
ATOM 4097 N N . GLY B 1 267 ? 8.852 3.391 -23.5 1 88.56 267 GLY B N 1
ATOM 4098 C CA . GLY B 1 267 ? 8.781 4.48 -22.547 1 88.56 267 GLY B CA 1
ATOM 4099 C C . GLY B 1 267 ? 9.914 4.453 -21.531 1 88.56 267 GLY B C 1
ATOM 4100 O O . GLY B 1 267 ? 10.5 5.492 -21.219 1 88.56 267 GLY B O 1
ATOM 4101 N N . THR B 1 268 ? 10.211 3.287 -21.062 1 85.62 268 THR B N 1
ATOM 4102 C CA . THR B 1 268 ? 11.258 3.129 -20.062 1 85.62 268 THR B CA 1
ATOM 4103 C C . THR B 1 268 ? 12.625 3.457 -20.656 1 85.62 268 THR B C 1
ATOM 4105 O O . THR B 1 268 ? 13.445 4.121 -20.016 1 85.62 268 THR B O 1
ATOM 4108 N N . LEU B 1 269 ? 12.914 2.967 -21.812 1 82.44 269 LEU B N 1
ATOM 4109 C CA . LEU B 1 269 ? 14.188 3.246 -22.484 1 82.44 269 LEU B CA 1
ATOM 4110 C C . LEU B 1 269 ? 14.32 4.734 -22.781 1 82.44 269 LEU B C 1
ATOM 4112 O O . LEU B 1 269 ? 15.414 5.293 -22.688 1 82.44 269 LEU B O 1
ATOM 4116 N N . GLY B 1 270 ? 13.266 5.344 -23.156 1 81.19 270 GLY B N 1
ATOM 4117 C CA . GLY B 1 270 ? 13.273 6.785 -23.359 1 81.19 270 GLY B CA 1
ATOM 4118 C C . GLY B 1 270 ? 13.617 7.562 -22.109 1 81.19 270 GLY B C 1
ATOM 4119 O O . GLY B 1 270 ? 14.383 8.523 -22.156 1 81.19 270 GLY B O 1
ATOM 4120 N N . CYS B 1 271 ? 13.039 7.121 -20.969 1 75.94 271 CYS B N 1
ATOM 4121 C CA . CYS B 1 271 ? 13.305 7.758 -19.688 1 75.94 271 CYS B CA 1
ATOM 4122 C C . CYS B 1 271 ? 14.766 7.602 -19.281 1 75.94 271 CYS B C 1
ATOM 4124 O O . CYS B 1 271 ? 15.367 8.523 -18.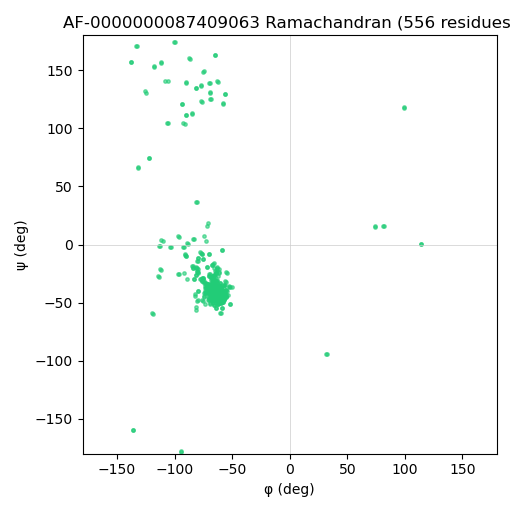734 1 75.94 271 CYS B O 1
ATOM 4126 N N . SER B 1 272 ? 15.383 6.453 -19.453 1 72.25 272 SER B N 1
ATOM 4127 C CA . SER B 1 272 ? 16.75 6.137 -19.031 1 72.25 272 SER B CA 1
ATOM 4128 C C . SER B 1 272 ? 17.766 6.965 -19.797 1 72.25 272 SER B C 1
ATOM 4130 O O . SER B 1 272 ? 18.797 7.363 -19.25 1 72.25 272 SER B O 1
ATOM 4132 N N . ILE B 1 273 ? 17.531 7.168 -21.016 1 68.88 273 ILE B N 1
ATOM 4133 C CA . ILE B 1 273 ? 18.469 7.918 -21.844 1 68.88 273 ILE B CA 1
ATOM 4134 C C . ILE B 1 273 ? 18.453 9.391 -21.438 1 68.88 273 ILE B C 1
ATOM 4136 O O . ILE B 1 273 ? 19.5 10.055 -21.438 1 68.88 273 ILE B O 1
ATOM 4140 N N . ASN B 1 274 ? 17.375 9.875 -20.906 1 62.06 274 ASN B N 1
ATOM 4141 C CA . ASN B 1 274 ? 17.266 11.289 -20.562 1 62.06 274 ASN B CA 1
ATOM 4142 C C . ASN B 1 274 ? 17.578 11.523 -19.078 1 62.06 274 ASN B C 1
ATOM 4144 O O . ASN B 1 274 ? 17.75 12.664 -18.656 1 62.06 274 ASN B O 1
ATOM 4148 N N . CYS B 1 275 ? 17.422 10.57 -18.172 1 58.75 275 CYS B N 1
ATOM 4149 C CA . CYS B 1 275 ? 17.766 10.742 -16.766 1 58.75 275 CYS B CA 1
ATOM 4150 C C . CYS B 1 275 ? 19.281 10.898 -16.594 1 58.75 275 CYS B C 1
ATOM 4152 O O . CYS B 1 275 ? 19.734 11.414 -15.578 1 58.75 275 CYS B O 1
ATOM 4154 N N . ASN B 1 276 ? 20.219 10.328 -17.344 1 53.19 276 ASN B N 1
ATOM 4155 C CA . ASN B 1 276 ? 21.672 10.422 -17.25 1 53.19 276 ASN B CA 1
ATOM 4156 C C . ASN B 1 276 ? 22.156 11.836 -17.547 1 53.19 276 ASN B C 1
ATOM 4158 O O . ASN B 1 276 ? 23.328 12.164 -17.312 1 53.19 276 ASN B O 1
ATOM 4162 N N . LYS B 1 277 ? 21.531 12.656 -18.141 1 43.34 277 LYS B N 1
ATOM 4163 C CA . LYS B 1 277 ? 22.266 13.852 -18.547 1 43.34 277 LYS B CA 1
ATOM 4164 C C . LYS B 1 277 ? 22.547 14.758 -17.359 1 43.34 277 LYS B C 1
ATOM 4166 O O . LYS B 1 277 ? 23.516 15.531 -17.375 1 43.34 277 LYS B O 1
ATOM 4171 N N . ARG B 1 278 ? 21.719 15.156 -16.531 1 40.22 278 ARG B N 1
ATOM 4172 C CA . ARG B 1 278 ? 22.141 16.375 -15.859 1 40.22 278 ARG B CA 1
ATOM 4173 C C . ARG B 1 278 ? 23.109 16.062 -14.727 1 40.22 278 ARG B C 1
ATOM 4175 O O . ARG B 1 278 ? 23.797 16.953 -14.227 1 40.22 278 ARG B O 1
ATOM 4182 N N . ASN B 1 279 ? 22.797 15.195 -13.672 1 34.16 279 ASN B N 1
ATOM 4183 C CA . ASN B 1 279 ? 23.609 15.562 -12.516 1 34.16 279 ASN B CA 1
ATOM 4184 C C . ASN B 1 279 ? 25.062 15.117 -12.68 1 34.16 279 ASN B C 1
ATOM 4186 O O . ASN B 1 279 ? 25.797 15.016 -11.703 1 34.16 279 ASN B O 1
ATOM 4190 N N . PHE B 1 280 ? 25.609 14.586 -13.828 1 26.14 280 PHE B N 1
ATOM 4191 C CA . PHE B 1 280 ? 27.047 14.664 -13.547 1 26.14 280 PHE B CA 1
ATOM 4192 C C . PHE B 1 280 ? 27.562 16.078 -13.797 1 26.14 280 PHE B C 1
ATOM 4194 O O . PHE B 1 280 ? 27.109 16.75 -14.719 1 26.14 280 PHE B O 1
#

Organism: NCBI:txid2598455

InterPro domains:
  IPR000620 EamA domain [PF00892] (7-139)
  IPR000620 EamA domain [PF00892] (149-270)
  IPR037185 Multidrug transporter EmrE superfamily [SSF103481] (43-143)
  IPR037185 Multidrug transporter EmrE superfamily [SSF103481] (182-271)
  IPR051258 Diverse Substrate Transporter [PTHR42920] (2-273)

Secondary structure (DSSP, 8-state):
-HHHHHHHHHHHHHHHHHHHHHHHHHH--S-HHHHHHHHHHHHHHHHHHHHHHHTHHHHHHH-GGGHHHHHHHHIIIIIIHHHHHHHHHHTS-HHHHHHHGGGHHHHHHHHHHHHH-----HHHHHHHHHHHHHHHHHHS-TT-----HHHHHHHHHHHHHHHHHHHHTT-SS-HHHHHHHHHHHHHHHHHHHHHHH-----HHHHHHHHHHHHHHHHHHHHHTTS-HHHHHHHTTTTHHHHHHHHHHTT----HHHHHHHHHHHHHHHHHHHHHSSS--/-HHHHHHHHHHHHHHHHHHHHHHHHHH--S-HHHHHHHHHHHHHHHHHHHHHHHTHHHHHHH-GGGHHHHHHHHIIIIIIHHHHHHHHHHTS-HHHHHHHGGGHHHHHHHHHHHHH-----HHHHHHHHHHHHHHHHHHS-TT-----HHHHHHHHHHHHHHHHHHHHTT-SS-HHHHHHHHHHHHHHHHHHHHHHH-----HHHHHHHHHHHHHHHHHHHHHTTS-HHHHHHHTTTTHHHHHHHHHHTT----HHHHHHHHHHHHHHHHHHHHHSSS--

Radius of gyration: 22.85 Å; Cα contacts (8 Å, |Δi|>4): 1008; chains: 2; bounding box: 64×59×58 Å

Solvent-accessible surface area (backbone atoms only — not comparable to full-atom values): 26031 Å² total; per-residue (Å²): 113,68,52,48,51,51,13,51,52,27,21,51,54,28,16,59,45,55,7,45,44,33,47,47,54,38,68,47,86,59,51,38,53,16,39,37,21,49,14,22,42,46,15,16,57,57,24,44,54,51,14,69,76,66,54,34,65,55,42,45,70,76,41,57,78,44,51,60,58,34,40,50,22,0,45,27,40,31,33,51,15,35,42,29,36,31,46,10,24,63,61,48,43,36,50,54,40,32,53,41,36,50,52,28,48,57,37,33,49,51,48,33,33,72,74,66,66,45,83,86,48,73,67,46,50,54,24,47,47,39,27,48,53,12,45,47,37,53,55,38,46,87,86,48,37,59,68,49,69,16,56,55,30,23,52,45,20,23,46,24,35,41,60,12,47,64,49,53,66,70,44,87,55,54,34,42,37,48,42,17,45,17,21,44,39,9,16,62,66,28,38,63,58,14,60,56,37,49,74,46,87,57,75,46,30,57,54,45,5,48,40,50,33,56,29,36,39,30,39,41,49,11,42,74,46,36,56,61,57,47,42,46,30,60,29,51,64,15,31,58,52,16,42,56,55,36,44,75,73,66,51,85,83,48,70,44,50,54,52,15,50,51,30,33,41,52,13,35,52,54,35,40,67,62,66,63,61,64,87,111,112,68,53,47,50,51,14,50,51,27,20,51,56,27,16,60,45,56,8,45,44,34,45,46,53,37,66,45,86,58,52,38,53,17,39,37,22,50,14,23,42,46,15,16,56,57,23,45,55,51,16,69,76,68,53,34,66,55,42,45,70,75,40,58,78,44,51,61,58,34,41,48,22,0,44,26,40,30,34,50,14,35,41,28,37,31,47,9,24,62,61,48,42,33,51,53,39,32,54,40,38,51,51,28,46,58,38,33,50,52,48,33,32,72,75,66,67,44,83,85,48,72,66,44,51,53,22,45,48,38,27,48,52,14,44,46,36,54,57,39,47,86,86,50,36,60,65,48,68,17,56,55,30,22,51,45,21,24,47,25,34,40,59,11,48,65,50,54,65,70,45,88,54,55,33,42,37,49,44,18,43,16,20,43,41,9,17,62,66,28,39,64,57,14,60,57,37,48,74,46,87,55,76,48,28,56,54,44,5,47,41,50,32,55,29,36,38,29,40,40,48,11,42,74,44,36,56,60,57,46,44,45,30,61,27,51,63,16,33,58,52,19,41,56,54,36,45,74,74,67,50,83,84,51,70,45,51,54,54,14,51,50,30,34,43,51,15,34,52,54,36,42,67,61,65,65,62,64,88,112

Nearest PDB structures (foldseek):
  6oh4-assembly2_B  TM=7.358E-01  e=5.371E-07  Mus musculus
  6oh3-assembly1_A  TM=6.741E-01  e=2.933E-07  Mus musculus
  6xbo-assembly1_A  TM=7.198E-01  e=8.274E-07  Mus musculus
  5i20-assembly5_E  TM=7.364E-01  e=2.545E-06  Ancylobacter novellus DSM 506
  6i1z-assembly1_A  TM=6.355E-01  e=9.193E-05  Zea mays

Foldseek 3Di:
DVLQVLLLVLLLVLLQLVLCQLVLLLPDPDDLLLLLLLLLVLLLVVLVVVCVVVVQVVVCVVCVVLLVLLLLLLVLQRQLQSSLSNQLSNQDPSLLLLLLLLCLLVLLVVCCCVPVVQDDDPLLVVLNVLLVVLNCLSQCPDPRNDRTPSSVSSNSNSNSNNSSVVSLLPRPGAQSSSLNSSSVSSNVVSVVVCVVVDNDDDPSSNVSSVSSNSSSSSNSSNCNRDPPSLSSLSSLLSNVNSVVVRVVVPDDDDPSSVSSSVSNNVSSVSNNVPSPPPDD/DVLQVLLLVLLLVLLQLVLCQLVLLLPDPDDLLLLLLLLLVLLLVVLVVVCVVVVQVVVCVVCVVLLVLLLLLLVLQRQLQSSLSNQLSNQDPSLLLLLLLLCLLVLLVVCCCVPVVQDDDPLLVVLNVLLVVLNCLSQCPDPRNDRTPSSVSSNSNSNSNNSSVVSLLPRPGAQSSSLNSSSVSSNVVSVVVCVVVDNDDDPSSNVSSVSSNSSSSSNSSNCNRDPPSLSSLSSSLSNVNSVVVRVVVPDDDDPSSVSSSVSNNVSSVSNNVPSPPPDD

pLDDT: mean 88.79, std 10.75, range [26.14, 98.69]